Protein AF-A0A8T2QYU9-F1 (afdb_monomer)

pLDDT: mean 83.98, std 11.58, range [24.2, 95.75]

Secondary structure (DSSP, 8-state):
----------------HHHHHHHHHHHHHTT-HHHHHHHHHHHHHTTGGGSHHHHHHHHHHHHHTT-HHHHHHHHHT-SS--HHHHHHHHHHTTTSS-HHHHHHHHHHTTPPP-HHHHHHHHHHHHHHT-HHHHHHHHHHHHHTT-TT-HHHHHHHHHHHHHHT-HHHHHHHHHH-SS--HHHHHHHHHHHHHTT-HHHHHHHHHHHHHTT----HHHHHHHHHT-SSHHHHHHHHHHHHHTT-TT-HHHHHHHHHHHHHTT-HHHHHHHHHH-SS--HHHHHHHHHHHHHTT-HHHHHHHHHHHHHHS---HHHHHHHHHHHHTTT-HHHHHHHHHHHHHTTGGG-HHHHHHHHHHHHHTT-HHHHHHHHHH-SS--HHHHHHHHHHHHHTT-HHHHHHHHHHHHHTTPPP-HHHHHHHHHHHHHHT-HHHHHHHHHHHHHTT----HHHHHHHHHHHHHTT-HHHHHHHHHTSSS-GGG-THHHHHHHHHHHTT-HHHHHHHHHHHTT--

Sequence (512 aa):
MLRSSNLSWKRTFCVSLDSIYNLLQDCIVKKNLDAGRRINQLLIQDGLQSSSFMATHIVRMFSVCGSISEATQTFVRLDFPNVYTWSAFLLAHSCTGLSVPLYHKMLQSNVRPNAYCYTALLKACANLGSLNKGMLVHDNIVQDGLDLDLTVNNTLIDMYVKIGELANAHSVFQSSHVQNVVTWTTIITGYSVNECAFKAFQVYAQMLEKHVSPNEVTFVSIIKACPSALEVRLVHFHVVESSLAWNIFVGNALVGIYAEFGNIEDARFVFEHLIEKDVVTWSSMIEGYAQEGQVSEAFRLFTVMWQEVEPNKVTYVNLAKACTNMESVASSNLIYGTVIEEGFNSDTLLGTTMIDLYAKCGCFEDANALFKALPVRNVVTWTTMISGYALHGNIHGALKCYSGMQEEGLKPNEATFLSLLSLCNHLGLVHKGCTFFESMVLQGVIPAVEHHHCIMDLFGRTGSLKLATVVLDSSPVTPMQSPGLRSLLSHCKAHCNVGTSELIFKQVALEE

Radius of gyration: 31.86 Å; Cα contacts (8 Å, |Δi|>4): 699; chains: 1; bounding box: 72×62×105 Å

InterPro domains:
  IPR002885 Pentatricopeptide repeat [PF01535] (154-174)
  IPR002885 Pentatricopeptide repeat [PF01535] (352-375)
  IPR002885 Pentatricopeptide repeat [PF13041] (180-226)
  IPR002885 Pentatricopeptide repeat [PF13041] (277-324)
  IPR002885 Pentatricopeptide repeat [PF13041] (377-424)
  IPR002885 Pentatricopeptide repeat [PF13812] (102-130)
  IPR002885 Pentatricopeptide repeat [PS51375] (114-148)
  IPR002885 Pentatricopeptide repeat [PS51375] (180-214)
  IPR002885 Pentatricopeptide repeat [PS51375] (278-308)
  IPR002885 Pentatricopeptide repeat [PS51375] (378-412)
  IPR002885 Pentatricopeptide repeat [PS51375] (413-447)
  IPR002885 Pentatricopeptide repeat [TIGR00756] (182-216)
  IPR002885 Pentatricopeptide repeat [TIGR00756] (280-306)
  IPR002885 Pentatricopeptide repeat [TIGR00756] (380-414)
  IPR011990 Tetratricopeptide-like helical domain superfamily [G3DSA:1.25.40.10] (10-130)
  IPR011990 Tetratricopeptide-like helical domain superfamily [G3DSA:1.25.40.10] (131-230)
  IPR011990 Tetratricopeptide-like helical domain superfamily [G3DSA:1.25.40.10] (231-335)
  IPR011990 Tetratricopeptide-like helical domain superfamily [G3DSA:1.25.40.10] (336-432)
  IPR011990 Tetratricopeptide-like helical domain superfamily [SSF48452] (116-349)
  IPR046960 Pentatricopeptide repeat-containing protein At4g14850-like, plant [PTHR47926] (233-508)

Foldseek 3Di:
DDDDDDDDDDDDDPCDPVNLLVQLVVCLVVLPVVSLVVSVVVCVVVVVLQDLVVLLSSLLSCLSSLNLPVSVVSLVPYPQHAQSNLLSNLLSCLQVLCNLVSVVVCVVSVHDHDLSSLLSQLSSLLNVLPPVSLVVSVVVCVVVVVLQPPSNLLSNLLSCLSNVNLVVSVVSLVPHPDQALSSLLSSLLSCLVNLNLVVSVVSVVVCVVVVHDHDLSSLLSNLSNDPAVVSNVVSLVSCVVSVNLQPASNLLSSLQSCLVRLNLVSSVVSLVNHPDHALSSLLSNLLSCLVVLVLVVSVVSVVVCVVRPDHDLSSLLSSLSSLLSVLDPVSLVVSVVVCVVVVVLAPAVSLLSSLLSCLSNVVVVVSVVSLVSHPDDALSSLLSQLLSCLNVLNPVRNVVSVVVCVVVVHQHAQSNLLSQLSSCLVVLPLVSLVVSVVVCVVSPHDHALSSLLSNLSSCLVVVVLVVSVVSCVVHPDHNVPRPNVVSSLVSCVVNVPVPSVVVSVVRVVVVD

Solvent-accessible surface area (backbone atoms only — not comparable to full-atom values): 27317 Å² total; per-residue (Å²): 133,91,80,86,86,85,86,77,93,85,79,93,71,87,70,47,72,67,57,53,49,53,51,47,50,52,26,47,77,66,51,36,57,69,63,47,51,53,54,50,51,52,31,57,75,70,58,50,51,74,38,57,68,54,38,25,53,50,29,36,32,29,28,75,50,69,36,54,67,64,20,49,57,57,55,72,70,45,93,71,76,46,63,63,35,48,21,32,53,31,42,46,24,18,84,71,76,48,24,66,64,50,49,55,52,39,51,74,70,72,48,73,81,51,64,62,37,50,37,22,46,30,51,18,25,27,71,66,54,37,62,72,61,38,50,55,53,49,54,50,34,53,76,70,66,43,57,80,38,66,67,34,38,44,36,48,31,46,21,27,32,65,54,65,43,53,67,59,21,47,51,54,58,69,69,47,91,73,78,50,67,63,48,54,30,49,56,28,37,31,25,22,76,68,76,35,31,71,60,20,51,52,53,48,51,53,37,53,76,69,69,50,73,79,51,65,69,36,50,37,24,50,52,72,26,42,92,45,67,68,53,37,52,57,53,49,51,51,34,49,76,66,73,41,60,65,35,58,69,36,38,37,43,48,26,36,50,26,18,75,65,67,40,48,66,64,16,47,53,52,55,74,66,36,84,68,75,53,66,66,42,53,33,33,53,29,34,26,27,19,75,73,57,38,37,71,59,24,52,52,48,48,60,54,36,63,78,77,44,79,79,52,73,66,38,54,49,30,52,38,54,12,38,52,76,64,54,41,60,72,66,48,52,56,51,51,56,54,41,53,75,71,61,47,55,68,38,56,69,58,41,38,48,50,28,38,29,28,22,63,45,65,40,52,68,62,19,50,51,52,62,67,58,37,82,62,81,52,66,64,48,45,34,38,54,23,36,20,25,24,75,73,65,35,59,70,59,21,51,53,39,53,50,51,35,49,75,73,70,45,71,81,52,67,70,40,50,43,29,52,31,43,32,22,34,76,72,63,36,60,71,61,31,52,53,50,56,52,48,36,52,75,72,69,43,81,77,51,66,66,48,43,31,30,54,25,48,31,25,22,79,70,68,42,52,72,61,23,51,54,42,44,73,69,38,89,49,58,60,84,74,36,82,39,49,63,52,42,51,52,30,29,59,75,68,69,38,61,70,63,45,53,52,52,50,56,54,50,65,72,74,114

Nearest PDB structures (foldseek):
  4m57-assembly1_A  TM=6.612E-01  e=6.659E-13  Zea mays
  5i9g-assembly1_C  TM=5.408E-01  e=6.850E-14  unidentified
  6een-assembly1_C  TM=7.026E-01  e=9.519E-12  Zea mays
  5i9d-assembly1_A  TM=4.585E-01  e=6.408E-13  unidentified
  4pjq-assembly2_B  TM=5.017E-01  e=1.113E-07  unidentified

Mean predicted aligned error: 12.91 Å

Structure (mmCIF, N/CA/C/O backbone):
data_AF-A0A8T2QYU9-F1
#
_entry.id   AF-A0A8T2QYU9-F1
#
loop_
_atom_site.group_PDB
_atom_site.id
_atom_site.type_symbol
_atom_site.label_atom_id
_atom_site.label_alt_id
_atom_site.label_comp_id
_atom_site.label_asym_id
_atom_site.label_entity_id
_atom_site.label_seq_id
_atom_site.pdbx_PDB_ins_code
_atom_site.Cartn_x
_atom_site.Cartn_y
_atom_site.Cartn_z
_atom_site.occupancy
_atom_site.B_iso_or_equiv
_atom_site.auth_seq_id
_atom_site.auth_comp_id
_atom_site.auth_asym_id
_atom_site.auth_atom_id
_atom_site.pdbx_PDB_model_num
ATOM 1 N N . MET A 1 1 ? 29.966 30.824 -69.739 1.00 31.48 1 MET A N 1
ATOM 2 C CA . MET A 1 1 ? 29.837 32.294 -69.797 1.00 31.48 1 MET A CA 1
ATOM 3 C C . MET A 1 1 ? 28.880 32.724 -68.701 1.00 31.48 1 MET A C 1
ATOM 5 O O . MET A 1 1 ? 27.746 32.289 -68.767 1.00 31.48 1 MET A O 1
ATOM 9 N N . LEU A 1 2 ? 29.386 33.541 -67.759 1.00 26.59 2 LEU A N 1
ATOM 10 C CA . LEU A 1 2 ? 28.681 34.506 -66.884 1.00 26.59 2 LEU A CA 1
ATOM 11 C C . LEU A 1 2 ? 27.584 33.945 -65.947 1.00 26.59 2 LEU A C 1
ATOM 13 O O . LEU A 1 2 ? 26.684 33.266 -66.399 1.00 26.59 2 LEU A O 1
ATOM 17 N N . ARG A 1 3 ? 27.478 34.252 -64.650 1.00 27.50 3 ARG A N 1
ATOM 18 C CA . ARG A 1 3 ? 28.225 35.029 -63.638 1.00 27.50 3 ARG A CA 1
ATOM 19 C C . ARG A 1 3 ? 27.429 34.767 -62.334 1.00 27.50 3 ARG A C 1
ATOM 21 O O . ARG A 1 3 ? 26.211 34.823 -62.366 1.00 27.50 3 ARG A O 1
ATOM 28 N N . SER A 1 4 ? 28.038 34.199 -61.296 1.00 29.14 4 SER A N 1
ATOM 29 C CA . SER A 1 4 ? 28.525 34.890 -60.087 1.00 29.14 4 SER A CA 1
ATOM 30 C C . SER A 1 4 ? 27.473 35.264 -59.028 1.00 29.14 4 SER A C 1
ATOM 32 O O . SER A 1 4 ? 26.455 35.873 -59.330 1.00 29.14 4 SER A O 1
ATOM 34 N N . SER A 1 5 ? 27.891 35.011 -57.779 1.00 27.78 5 SER A N 1
ATOM 35 C CA . SER A 1 5 ? 27.638 35.753 -56.531 1.00 27.78 5 SER A CA 1
ATOM 36 C C . SER A 1 5 ? 26.285 35.632 -55.824 1.00 27.78 5 SER A C 1
ATOM 38 O O . SER A 1 5 ? 25.343 36.345 -56.138 1.00 27.78 5 SER A O 1
ATOM 40 N N . ASN A 1 6 ? 26.293 34.895 -54.707 1.00 27.05 6 ASN A N 1
ATOM 41 C CA . ASN A 1 6 ? 26.394 35.564 -53.405 1.00 27.05 6 ASN A CA 1
ATOM 42 C C . ASN A 1 6 ? 27.165 34.700 -52.391 1.00 27.05 6 ASN A C 1
ATOM 44 O O . ASN A 1 6 ? 26.715 33.641 -51.965 1.00 27.05 6 ASN A O 1
ATOM 48 N N . LEU A 1 7 ? 28.361 35.175 -52.032 1.00 33.25 7 LEU A N 1
ATOM 49 C CA . LEU A 1 7 ? 29.082 34.779 -50.826 1.00 33.25 7 LEU A CA 1
ATOM 50 C C . LEU A 1 7 ? 28.289 35.222 -49.587 1.00 33.25 7 LEU A C 1
ATOM 52 O O . LEU A 1 7 ? 27.877 36.374 -49.535 1.00 33.25 7 LEU A O 1
ATOM 56 N N . SER A 1 8 ? 28.276 34.403 -48.533 1.00 24.20 8 SER A N 1
ATOM 57 C CA . SER A 1 8 ? 28.902 34.799 -47.260 1.00 24.20 8 SER A CA 1
ATOM 58 C C . SER A 1 8 ? 28.925 33.635 -46.267 1.00 24.20 8 SER A C 1
ATOM 60 O O . SER A 1 8 ? 27.930 33.322 -45.621 1.00 24.20 8 SER A O 1
ATOM 62 N N . TRP A 1 9 ? 30.098 33.030 -46.098 1.00 44.94 9 TRP A N 1
ATOM 63 C CA . TRP A 1 9 ? 30.449 32.286 -44.890 1.00 44.94 9 TRP A CA 1
ATOM 64 C C . TRP A 1 9 ? 30.294 33.204 -43.669 1.00 44.94 9 TRP A C 1
ATOM 66 O O . TRP A 1 9 ? 30.964 34.236 -43.647 1.00 44.94 9 TRP A O 1
ATOM 76 N N . LYS A 1 10 ? 29.449 32.865 -42.677 1.00 28.25 10 LYS A N 1
ATOM 77 C CA . LYS A 1 10 ? 29.483 33.466 -41.320 1.00 28.25 10 LYS A CA 1
ATOM 78 C C . LYS A 1 10 ? 28.537 32.780 -40.310 1.00 28.25 10 LYS A C 1
ATOM 80 O O . LYS A 1 10 ? 27.483 33.305 -39.979 1.00 28.25 10 LYS A O 1
ATOM 85 N N . ARG A 1 11 ? 28.973 31.654 -39.740 1.00 32.19 11 ARG A N 1
ATOM 86 C CA . ARG A 1 11 ? 29.379 31.551 -38.320 1.00 32.19 11 ARG A CA 1
ATOM 87 C C . ARG A 1 11 ? 29.854 30.128 -38.021 1.00 32.19 11 ARG A C 1
ATOM 89 O O . ARG A 1 11 ? 29.094 29.181 -37.915 1.00 32.19 11 ARG A O 1
ATOM 96 N N . THR A 1 12 ? 31.165 30.028 -37.894 1.00 36.22 12 THR A N 1
ATOM 97 C CA . THR A 1 12 ? 31.931 28.919 -37.340 1.00 36.22 12 THR A CA 1
ATOM 98 C C . THR A 1 12 ? 31.548 28.654 -35.885 1.00 36.22 12 THR A C 1
ATOM 100 O O . THR A 1 12 ? 32.039 29.327 -34.985 1.00 36.22 12 THR A O 1
ATOM 103 N N . PHE A 1 13 ? 30.717 27.643 -35.671 1.00 37.28 13 PHE A N 1
ATOM 104 C CA . PHE A 1 13 ? 30.958 26.598 -34.680 1.00 37.28 13 PHE A CA 1
ATOM 105 C C . PHE A 1 13 ? 30.516 25.308 -35.364 1.00 37.28 13 PHE A C 1
ATOM 107 O O . PHE A 1 13 ? 29.329 25.015 -35.438 1.00 37.28 13 PHE A O 1
ATOM 114 N N . CYS A 1 14 ? 31.463 24.569 -35.946 1.00 45.94 14 CYS A N 1
ATOM 115 C CA . CYS A 1 14 ? 31.184 23.234 -36.464 1.00 45.94 14 CYS A CA 1
ATOM 116 C C . CYS A 1 14 ? 31.036 22.316 -35.242 1.00 45.94 14 CYS A C 1
ATOM 118 O O . CYS A 1 14 ? 31.968 21.612 -34.860 1.00 45.94 14 CYS A O 1
ATOM 120 N N . VAL A 1 15 ? 29.915 22.434 -34.527 1.00 57.44 15 VAL A N 1
ATOM 121 C CA . VAL A 1 15 ? 29.580 21.498 -33.459 1.00 57.44 15 VAL A CA 1
ATOM 122 C C . VAL A 1 15 ? 29.325 20.177 -34.167 1.00 57.44 15 VAL A C 1
ATOM 124 O O . VAL A 1 15 ? 28.403 20.073 -34.973 1.00 57.44 15 VAL A O 1
ATOM 127 N N . SER A 1 16 ? 30.194 19.193 -33.943 1.00 69.50 16 SER A N 1
ATOM 128 C CA . SER A 1 16 ? 30.026 17.885 -34.572 1.00 69.50 16 SER A CA 1
ATOM 129 C C . SER A 1 16 ? 28.665 17.295 -34.186 1.00 69.50 16 SER A C 1
ATOM 131 O O . SER A 1 16 ? 28.176 17.527 -33.074 1.00 69.50 16 SER A O 1
ATOM 133 N N . LEU A 1 17 ? 28.046 16.527 -35.088 1.00 67.81 17 LEU A N 1
ATOM 134 C CA . LEU A 1 17 ? 26.784 15.833 -34.802 1.00 67.81 17 LEU A CA 1
ATOM 135 C C . LEU A 1 17 ? 26.906 14.959 -33.536 1.00 67.81 17 LEU A C 1
ATOM 137 O O . LEU A 1 17 ? 25.962 14.885 -32.752 1.00 67.81 17 LEU A O 1
ATOM 141 N N . ASP A 1 18 ? 28.094 14.410 -33.278 1.00 72.00 18 ASP A N 1
ATOM 142 C CA . ASP A 1 18 ? 28.417 13.644 -32.070 1.00 72.00 18 ASP A CA 1
ATOM 143 C C . ASP A 1 18 ? 28.444 14.514 -30.804 1.00 72.00 18 ASP A C 1
ATOM 145 O O . ASP A 1 18 ? 27.962 14.110 -29.746 1.00 72.00 18 ASP A O 1
ATOM 149 N N . SER A 1 19 ? 28.943 15.750 -30.898 1.00 74.88 19 SER A N 1
ATOM 150 C CA . SER A 1 19 ? 28.902 16.714 -29.793 1.00 74.88 19 SER A CA 1
ATOM 151 C C . SER A 1 19 ? 27.464 17.116 -29.445 1.00 74.88 19 SER A C 1
ATOM 153 O O . SER A 1 19 ? 27.128 17.200 -28.266 1.00 74.88 19 SER A O 1
ATOM 155 N N . ILE A 1 20 ? 26.598 17.314 -30.447 1.00 73.88 20 ILE A N 1
ATOM 156 C CA . ILE A 1 20 ? 25.169 17.604 -30.226 1.00 73.88 20 ILE A CA 1
ATOM 157 C C . ILE A 1 20 ? 24.457 16.386 -29.625 1.00 73.88 20 ILE A C 1
ATOM 159 O O . ILE A 1 20 ? 23.674 16.532 -28.687 1.00 73.88 20 ILE A O 1
ATOM 163 N N . TYR A 1 21 ? 24.759 15.182 -30.114 1.00 77.19 21 TYR A N 1
ATOM 164 C CA . TYR A 1 21 ? 24.236 13.936 -29.559 1.00 77.19 21 TYR A CA 1
ATOM 165 C C . TYR A 1 21 ? 24.597 13.778 -28.076 1.00 77.19 21 TYR A C 1
ATOM 167 O O . TYR A 1 21 ? 23.708 13.532 -27.260 1.00 77.19 21 TYR A O 1
ATOM 175 N N . ASN A 1 22 ? 25.863 13.991 -27.705 1.00 80.56 22 ASN A N 1
ATOM 176 C CA . ASN A 1 22 ? 26.317 13.904 -26.315 1.00 80.56 22 ASN A CA 1
ATOM 177 C C . ASN A 1 22 ? 25.638 14.944 -25.414 1.00 80.56 22 ASN A C 1
ATOM 179 O O . ASN A 1 22 ? 25.234 14.618 -24.299 1.00 80.56 22 ASN A O 1
ATOM 183 N N . LEU A 1 23 ? 25.435 16.170 -25.906 1.00 80.56 23 LEU A N 1
ATOM 184 C CA . LEU A 1 23 ? 24.686 17.200 -25.180 1.00 80.56 23 LEU A CA 1
ATOM 185 C C . LEU A 1 23 ? 23.214 16.812 -24.981 1.00 80.56 23 LEU A C 1
ATOM 187 O O . LEU A 1 23 ? 22.664 17.033 -23.904 1.00 80.56 23 LEU A O 1
ATOM 191 N N . LEU A 1 24 ? 22.576 16.194 -25.980 1.00 79.25 24 LEU A N 1
ATOM 192 C CA . LEU A 1 24 ? 21.214 15.671 -25.844 1.00 79.25 24 LEU A CA 1
ATOM 193 C C . LEU A 1 24 ? 21.142 14.499 -24.852 1.00 79.25 24 LEU A C 1
ATOM 195 O O . LEU A 1 24 ? 20.171 14.422 -24.101 1.00 79.25 24 LEU A O 1
ATOM 199 N N . GLN A 1 25 ? 22.151 13.619 -24.800 1.00 81.06 25 GLN A N 1
ATOM 200 C CA . GLN A 1 25 ? 22.231 12.579 -23.762 1.00 81.06 25 GLN A CA 1
ATOM 201 C C . GLN A 1 25 ? 22.354 13.187 -22.366 1.00 81.06 25 GLN A C 1
ATOM 203 O O . GLN A 1 25 ? 21.624 12.786 -21.464 1.00 81.06 25 GLN A O 1
ATOM 208 N N . ASP A 1 26 ? 23.224 14.182 -22.192 1.00 82.56 26 ASP A N 1
ATOM 209 C CA . ASP A 1 26 ? 23.411 14.855 -20.904 1.00 82.56 26 ASP A CA 1
ATOM 210 C C . ASP A 1 26 ? 22.123 15.565 -20.450 1.00 82.56 26 ASP A C 1
ATOM 212 O O . ASP A 1 26 ? 21.738 15.481 -19.283 1.00 82.56 26 ASP A O 1
ATOM 216 N N . CYS A 1 27 ? 21.381 16.171 -21.386 1.00 82.50 27 CYS A N 1
ATOM 217 C CA . CYS A 1 27 ? 20.061 16.744 -21.107 1.00 82.50 27 CYS A CA 1
ATOM 218 C C . CYS A 1 27 ? 19.045 15.685 -20.656 1.00 82.50 27 CYS A C 1
ATOM 220 O O . CYS A 1 27 ? 18.246 15.967 -19.766 1.00 82.50 27 CYS A O 1
ATOM 222 N N . ILE A 1 28 ? 19.076 14.482 -21.242 1.00 78.12 28 ILE A N 1
ATOM 223 C CA . ILE A 1 28 ? 18.211 13.357 -20.851 1.00 78.12 28 ILE A CA 1
ATOM 224 C C . ILE A 1 28 ? 18.552 12.881 -19.438 1.00 78.12 28 ILE A C 1
ATOM 226 O O . ILE A 1 28 ? 17.652 12.732 -18.614 1.00 78.12 28 ILE A O 1
ATOM 230 N N . VAL A 1 29 ? 19.839 12.679 -19.144 1.00 81.06 29 VAL A N 1
ATOM 231 C CA . VAL A 1 29 ? 20.306 12.213 -17.829 1.00 81.06 29 VAL A CA 1
ATOM 232 C C . VAL A 1 29 ? 19.958 13.228 -16.740 1.00 81.06 29 VAL A C 1
ATOM 234 O O . VAL A 1 29 ? 19.444 12.855 -15.689 1.00 81.06 29 VAL A O 1
ATOM 237 N N . LYS A 1 30 ? 20.162 14.522 -17.009 1.00 80.94 30 LYS A N 1
ATOM 238 C CA . LYS A 1 30 ? 19.879 15.615 -16.064 1.00 80.94 30 LYS A CA 1
ATOM 239 C C . LYS A 1 30 ? 18.425 16.097 -16.085 1.00 80.94 30 LYS A C 1
ATOM 241 O O . LYS A 1 30 ? 18.096 17.023 -15.350 1.00 80.94 30 LYS A O 1
ATOM 246 N N . LYS A 1 31 ? 17.570 15.526 -16.946 1.00 81.62 31 LYS A N 1
ATOM 247 C CA . LYS A 1 31 ? 16.187 15.971 -17.211 1.00 81.62 31 LYS A CA 1
ATOM 248 C C . LYS A 1 31 ? 16.062 17.490 -17.443 1.00 81.62 31 LYS A C 1
ATOM 250 O O . LYS A 1 31 ? 15.102 18.127 -17.014 1.00 81.62 31 LYS A O 1
ATOM 255 N N . ASN A 1 32 ? 17.042 18.092 -18.119 1.00 81.38 32 ASN A N 1
ATOM 256 C CA . ASN A 1 32 ? 17.121 19.543 -18.299 1.00 81.38 32 ASN A CA 1
ATOM 257 C C . ASN A 1 32 ? 16.377 19.993 -19.569 1.00 81.38 32 ASN A C 1
ATOM 259 O O . ASN A 1 32 ? 16.929 19.995 -20.673 1.00 81.38 32 ASN A O 1
ATOM 263 N N . LEU A 1 33 ? 15.115 20.397 -19.397 1.00 83.81 33 LEU A N 1
ATOM 264 C CA . LEU A 1 33 ? 14.251 20.866 -20.486 1.00 83.81 33 LEU A CA 1
ATOM 265 C C . LEU A 1 33 ? 14.763 22.141 -21.167 1.00 83.81 33 LEU A C 1
ATOM 267 O O . LEU A 1 33 ? 14.661 22.265 -22.388 1.00 83.81 33 LEU A O 1
ATOM 271 N N . ASP A 1 34 ? 15.329 23.085 -20.417 1.00 80.88 34 ASP A N 1
ATOM 272 C CA . ASP A 1 34 ? 15.725 24.386 -20.967 1.00 80.88 34 ASP A CA 1
ATOM 273 C C . ASP A 1 34 ? 16.971 24.289 -21.844 1.00 80.88 34 ASP A C 1
ATOM 275 O O . ASP A 1 34 ? 17.038 24.922 -22.902 1.00 80.88 34 ASP A O 1
ATOM 279 N N . ALA A 1 35 ? 17.937 23.455 -21.453 1.00 80.50 35 ALA A N 1
ATOM 280 C CA . ALA A 1 35 ? 19.075 23.122 -22.303 1.00 80.50 35 ALA A CA 1
ATOM 281 C C . ALA A 1 35 ? 18.605 22.426 -23.593 1.00 80.50 35 ALA A C 1
ATOM 283 O O . ALA A 1 35 ? 19.015 22.810 -24.692 1.00 80.50 35 ALA A O 1
ATOM 284 N N . GLY A 1 36 ? 17.658 21.492 -23.472 1.00 80.62 36 GLY A N 1
ATOM 285 C CA . GLY A 1 36 ? 17.026 20.820 -24.603 1.00 80.62 36 GLY A CA 1
ATOM 286 C C . GLY A 1 36 ? 16.329 21.771 -25.585 1.00 80.62 36 GLY A C 1
ATOM 287 O O . GLY A 1 36 ? 16.511 21.652 -26.798 1.00 80.62 36 GLY A O 1
ATOM 288 N N . ARG A 1 37 ? 15.584 22.767 -25.085 1.00 82.81 37 ARG A N 1
ATOM 289 C CA . ARG A 1 37 ? 14.931 23.803 -25.910 1.00 82.81 37 ARG A CA 1
ATOM 290 C C . ARG A 1 37 ? 15.934 24.659 -26.679 1.00 82.81 37 ARG A C 1
ATOM 292 O O . ARG A 1 37 ? 15.704 24.941 -27.854 1.00 82.81 37 ARG A O 1
ATOM 299 N N . ARG A 1 38 ? 17.053 25.040 -26.051 1.00 81.94 38 ARG A N 1
ATOM 300 C CA . ARG A 1 38 ? 18.120 25.819 -26.708 1.00 81.94 38 ARG A CA 1
ATOM 301 C C . ARG A 1 38 ? 18.783 25.024 -27.829 1.00 81.94 38 ARG A C 1
ATOM 303 O O . ARG A 1 38 ? 18.945 25.552 -28.924 1.00 81.94 38 ARG A O 1
ATOM 310 N N . ILE A 1 39 ? 19.097 23.750 -27.586 1.00 80.38 39 ILE A N 1
ATOM 311 C CA . ILE A 1 39 ? 19.648 22.851 -28.613 1.00 80.38 39 ILE A CA 1
ATOM 312 C C . ILE A 1 39 ? 18.657 22.702 -29.774 1.00 80.38 39 ILE A C 1
ATOM 314 O O . ILE A 1 39 ? 19.047 22.792 -30.936 1.00 80.38 39 ILE A O 1
ATOM 318 N N . ASN A 1 40 ? 17.364 22.551 -29.475 1.00 80.56 40 ASN A N 1
ATOM 319 C CA . ASN A 1 40 ? 16.331 22.450 -30.500 1.00 80.56 40 ASN A CA 1
ATOM 320 C C . ASN A 1 40 ? 16.229 23.717 -31.368 1.00 80.56 40 ASN A C 1
ATOM 322 O O . ASN A 1 40 ? 16.123 23.622 -32.586 1.00 80.56 40 ASN A O 1
ATOM 326 N N . GLN A 1 41 ? 16.300 24.907 -30.761 1.00 80.50 41 GLN A N 1
ATOM 327 C CA . GLN A 1 41 ? 16.305 26.178 -31.496 1.00 80.50 41 GLN A CA 1
ATOM 328 C C . GLN A 1 41 ? 17.527 26.323 -32.409 1.00 80.50 41 GLN A C 1
ATOM 330 O O . GLN A 1 41 ? 17.368 26.761 -33.546 1.00 80.50 41 GLN A O 1
ATOM 335 N N . LEU A 1 42 ? 18.715 25.919 -31.950 1.00 77.88 42 LEU A N 1
ATOM 336 C CA . LEU A 1 42 ? 19.933 25.928 -32.769 1.00 77.88 42 LEU A CA 1
ATOM 337 C C . LEU A 1 42 ? 19.802 24.982 -33.972 1.00 77.88 42 LEU A C 1
ATOM 339 O O . LEU A 1 42 ? 20.073 25.370 -35.101 1.00 77.88 42 LEU A O 1
ATOM 343 N N . LEU A 1 43 ? 19.269 23.778 -33.757 1.00 74.00 43 LEU A N 1
ATOM 344 C CA . LEU A 1 43 ? 19.041 22.802 -34.828 1.00 74.00 43 LEU A CA 1
ATOM 345 C C . LEU A 1 43 ? 17.975 23.246 -35.842 1.00 74.00 43 LEU A C 1
ATOM 347 O O . LEU A 1 43 ? 18.058 22.874 -37.014 1.00 74.00 43 LEU A O 1
ATOM 351 N N . ILE A 1 44 ? 16.985 24.039 -35.411 1.00 76.75 44 ILE A N 1
ATOM 352 C CA . ILE A 1 44 ? 16.013 24.686 -36.307 1.00 76.75 44 ILE A CA 1
ATOM 353 C C . ILE A 1 44 ? 16.698 25.773 -37.145 1.00 76.75 44 ILE A C 1
ATOM 355 O O . ILE A 1 44 ? 16.461 25.843 -38.347 1.00 76.75 44 ILE A O 1
ATOM 359 N N . GLN A 1 45 ? 17.544 26.607 -36.529 1.00 76.06 45 GLN A N 1
ATOM 360 C CA . GLN A 1 45 ? 18.261 27.691 -37.213 1.00 76.06 45 GLN A CA 1
ATOM 361 C C . GLN A 1 45 ? 19.254 27.166 -38.259 1.00 76.06 45 GLN A C 1
ATOM 363 O O . GLN A 1 45 ? 19.355 27.744 -39.338 1.00 76.06 45 GLN A O 1
ATOM 368 N N . ASP A 1 46 ? 19.914 26.042 -37.973 1.00 71.31 46 ASP A N 1
ATOM 369 C CA . ASP A 1 46 ? 20.902 25.420 -38.862 1.00 71.31 46 ASP A CA 1
ATOM 370 C C . ASP A 1 46 ? 20.279 24.460 -39.900 1.00 71.31 46 ASP A C 1
ATOM 372 O O . ASP A 1 46 ? 20.993 23.849 -40.694 1.00 71.31 46 ASP A O 1
ATOM 376 N N . GLY A 1 47 ? 18.951 24.277 -39.900 1.00 65.94 47 GLY A N 1
ATOM 377 C CA . GLY A 1 47 ? 18.238 23.378 -40.823 1.00 65.94 47 GLY A CA 1
ATOM 378 C C . GLY A 1 47 ? 18.476 21.877 -40.586 1.00 65.94 47 GLY A C 1
ATOM 379 O O . GLY A 1 47 ? 17.918 21.037 -41.296 1.00 65.94 47 GLY A O 1
ATOM 380 N N . LEU A 1 48 ? 19.256 21.519 -39.562 1.00 65.06 48 LEU A N 1
ATOM 381 C CA . LEU A 1 48 ? 19.652 20.149 -39.220 1.00 65.06 48 LEU A CA 1
ATOM 382 C C . LEU A 1 48 ? 18.513 19.308 -38.614 1.00 65.06 48 LEU A C 1
ATOM 384 O O . LEU A 1 48 ? 18.637 18.086 -38.540 1.00 65.06 48 LEU A O 1
ATOM 388 N N . GLN A 1 49 ? 17.389 19.926 -38.224 1.00 62.12 49 GLN A N 1
ATOM 389 C CA . GLN A 1 49 ? 16.177 19.215 -37.781 1.00 62.12 49 GLN A CA 1
ATOM 390 C C . GLN A 1 49 ? 15.584 18.276 -38.845 1.00 62.12 49 GLN A C 1
ATOM 392 O O . GLN A 1 49 ? 14.905 17.317 -38.492 1.00 62.12 49 GLN A O 1
ATOM 397 N N . SER A 1 50 ? 15.839 18.537 -40.128 1.00 61.16 50 SER A N 1
ATOM 398 C CA . SER A 1 50 ? 15.376 17.696 -41.241 1.00 61.16 50 SER A CA 1
ATOM 399 C C . SER A 1 50 ? 16.082 16.331 -41.299 1.00 61.16 50 SER A C 1
ATOM 401 O O . SER A 1 50 ? 15.590 15.398 -41.932 1.00 61.16 50 SER A O 1
ATOM 403 N N . SER A 1 51 ? 17.211 16.173 -40.597 1.00 69.38 51 SER A N 1
ATOM 404 C CA . SER A 1 51 ? 17.875 14.881 -40.445 1.00 69.38 51 SER A CA 1
ATOM 405 C C . SER A 1 51 ? 17.078 13.969 -39.511 1.00 69.38 51 SER A C 1
ATOM 407 O O . SER A 1 51 ? 16.924 14.255 -38.320 1.00 69.38 51 SER A O 1
ATOM 409 N N . SER A 1 52 ? 16.640 12.813 -40.022 1.00 68.00 52 SER A N 1
ATOM 410 C CA . SER A 1 52 ? 15.890 11.812 -39.248 1.00 68.00 52 SER A CA 1
ATOM 411 C C . SER A 1 52 ? 16.626 11.352 -37.982 1.00 68.00 52 SER A C 1
ATOM 413 O O . SER A 1 52 ? 15.998 10.989 -36.987 1.00 68.00 52 SER A O 1
ATOM 415 N N . PHE A 1 53 ? 17.963 11.369 -37.998 1.00 72.25 53 PHE A N 1
ATOM 416 C CA . PHE A 1 53 ? 18.795 11.008 -36.850 1.00 72.25 53 PHE A CA 1
ATOM 417 C C . PHE A 1 53 ? 18.678 12.044 -35.722 1.00 72.25 53 PHE A C 1
ATOM 419 O O . PHE A 1 53 ? 18.326 11.700 -34.594 1.00 72.25 53 PHE A O 1
ATOM 426 N N . MET A 1 54 ? 18.877 13.328 -36.035 1.00 76.56 54 MET A N 1
ATOM 427 C CA . MET A 1 54 ? 18.791 14.403 -35.038 1.00 76.56 54 MET A CA 1
ATOM 428 C C . MET A 1 54 ? 17.371 14.578 -34.510 1.00 76.56 54 MET A C 1
ATOM 430 O O . MET A 1 54 ? 17.168 14.706 -33.302 1.00 76.56 54 MET A O 1
ATOM 434 N N . ALA A 1 55 ? 16.378 14.476 -35.390 1.00 73.12 55 ALA A N 1
ATOM 435 C CA . ALA A 1 55 ? 14.981 14.531 -34.996 1.00 73.12 55 ALA A CA 1
ATOM 436 C C . ALA A 1 55 ? 14.596 13.417 -34.010 1.00 73.12 55 ALA A C 1
ATOM 438 O O . ALA A 1 55 ? 13.902 13.678 -33.030 1.00 73.12 55 ALA A O 1
ATOM 439 N N . THR A 1 56 ? 15.105 12.195 -34.206 1.00 78.06 56 THR A N 1
ATOM 440 C CA . THR A 1 56 ? 14.875 11.070 -33.283 1.00 78.06 56 THR A CA 1
ATOM 441 C C . THR A 1 56 ? 15.391 11.381 -31.876 1.00 78.06 56 THR A C 1
ATOM 443 O O . THR A 1 56 ? 14.690 11.144 -30.891 1.00 78.06 56 THR A O 1
ATOM 446 N N . HIS A 1 57 ? 16.593 11.951 -31.758 1.00 79.69 57 HIS A N 1
ATOM 447 C CA . HIS A 1 57 ? 17.179 12.281 -30.458 1.00 79.69 57 HIS A CA 1
ATOM 448 C C . HIS A 1 57 ? 16.488 13.458 -29.768 1.00 79.69 57 HIS A C 1
ATOM 450 O O . HIS A 1 57 ? 16.320 13.415 -28.549 1.00 79.69 57 HIS A O 1
ATOM 456 N N . ILE A 1 58 ? 16.028 14.458 -30.523 1.00 79.94 58 ILE A N 1
ATOM 457 C CA . ILE A 1 58 ? 15.243 15.577 -29.984 1.00 79.94 58 ILE A CA 1
ATOM 458 C C . ILE A 1 58 ? 13.876 15.098 -29.492 1.00 79.94 58 ILE A C 1
ATOM 460 O O . ILE A 1 58 ? 13.498 15.409 -28.363 1.00 79.94 58 ILE A O 1
ATOM 464 N N . VAL A 1 59 ? 13.154 14.315 -30.306 1.00 80.81 59 VAL A N 1
ATOM 465 C CA . VAL A 1 59 ? 11.870 13.721 -29.905 1.00 80.81 59 VAL A CA 1
ATOM 466 C C . VAL A 1 59 ? 12.074 12.915 -28.630 1.00 80.81 59 VAL A C 1
ATOM 468 O O . VAL A 1 59 ? 11.362 13.141 -27.656 1.00 80.81 59 VAL A O 1
ATOM 471 N N . ARG A 1 60 ? 13.095 12.049 -28.573 1.00 78.44 60 ARG A N 1
ATOM 472 C CA . ARG A 1 60 ? 13.406 11.260 -27.374 1.00 78.44 60 ARG A CA 1
ATOM 473 C C . ARG A 1 60 ? 13.735 12.134 -26.161 1.00 78.44 60 ARG A C 1
ATOM 475 O O . ARG A 1 60 ? 13.258 11.833 -25.074 1.00 78.44 60 ARG A O 1
ATOM 482 N N . MET A 1 61 ? 14.509 13.205 -26.334 1.00 82.81 61 MET A N 1
ATOM 483 C CA . MET A 1 61 ? 14.859 14.124 -25.248 1.00 82.81 61 MET A CA 1
ATOM 484 C C . MET A 1 61 ? 13.619 14.806 -24.668 1.00 82.81 61 MET A C 1
ATOM 486 O O . MET A 1 61 ? 13.371 14.678 -23.472 1.00 82.81 61 MET A O 1
ATOM 490 N N . PHE A 1 62 ? 12.785 15.436 -25.502 1.00 79.88 62 PHE A N 1
ATOM 491 C CA . PHE A 1 62 ? 11.553 16.071 -25.022 1.00 79.88 62 PHE A CA 1
ATOM 492 C C . PHE A 1 62 ? 10.588 15.063 -24.397 1.00 79.88 62 PHE A C 1
ATOM 494 O O . PHE A 1 62 ? 9.969 15.362 -23.380 1.00 79.88 62 PHE A O 1
ATOM 501 N N . SER A 1 63 ? 10.521 13.849 -24.947 1.00 75.25 63 SER A N 1
ATOM 502 C CA . SER A 1 63 ? 9.690 12.766 -24.414 1.00 75.25 63 SER A CA 1
ATOM 503 C C . SER A 1 63 ? 10.123 12.341 -23.011 1.00 75.25 63 SER A C 1
ATOM 505 O O . SER A 1 63 ? 9.296 12.298 -22.105 1.00 75.25 63 SER A O 1
ATOM 507 N N . VAL A 1 64 ? 11.416 12.062 -22.806 1.00 76.31 64 VAL A N 1
ATOM 508 C CA . VAL A 1 64 ? 11.946 11.628 -21.498 1.00 76.31 64 VAL A CA 1
ATOM 509 C C . VAL A 1 64 ? 11.886 12.755 -20.465 1.00 76.31 64 VAL A C 1
ATOM 511 O O . VAL A 1 64 ? 11.658 12.499 -19.284 1.00 76.31 64 VAL A O 1
ATOM 514 N N . CYS A 1 65 ? 12.030 14.003 -20.904 1.00 77.25 65 CYS A N 1
ATOM 515 C CA . CYS A 1 65 ? 11.908 15.173 -20.045 1.00 77.25 65 CYS A CA 1
ATOM 516 C C . CYS A 1 65 ? 10.445 15.607 -19.790 1.00 77.25 65 CYS A C 1
ATOM 518 O O . CYS A 1 65 ? 10.229 16.621 -19.135 1.00 77.25 65 CYS A O 1
ATOM 520 N N . GLY A 1 66 ? 9.442 14.863 -20.280 1.00 74.88 66 GLY A N 1
ATOM 521 C CA . GLY A 1 66 ? 8.020 15.078 -19.966 1.00 74.88 66 GLY A CA 1
ATOM 522 C C . GLY A 1 66 ? 7.301 16.143 -20.806 1.00 74.88 66 GLY A C 1
ATOM 523 O O . GLY A 1 66 ? 6.178 16.526 -20.495 1.00 74.88 66 GLY A O 1
ATOM 524 N N . SER A 1 67 ? 7.919 16.619 -21.885 1.00 82.06 67 SER A N 1
ATOM 525 C CA . SER A 1 67 ? 7.430 17.692 -22.757 1.00 82.06 67 SER A CA 1
ATOM 526 C C . SER A 1 67 ? 6.849 17.109 -24.058 1.00 82.06 67 SER A C 1
ATOM 528 O O . SER A 1 67 ? 7.454 17.103 -25.131 1.00 82.06 67 SER A O 1
ATOM 530 N N . ILE A 1 68 ? 5.636 16.559 -23.949 1.00 78.94 68 ILE A N 1
ATOM 531 C CA . ILE A 1 68 ? 4.967 15.820 -25.038 1.00 78.94 68 ILE A CA 1
ATOM 532 C C . ILE A 1 68 ? 4.543 16.755 -26.190 1.00 78.94 68 ILE A C 1
ATOM 534 O O . ILE A 1 68 ? 4.576 16.361 -27.360 1.00 78.94 68 ILE A O 1
ATOM 538 N N . SER A 1 69 ? 4.203 18.012 -25.890 1.00 80.31 69 SER A N 1
ATOM 539 C CA . SER A 1 69 ? 3.852 19.038 -26.884 1.00 80.31 69 SER A CA 1
ATOM 540 C C . SER A 1 69 ? 5.005 19.345 -27.839 1.00 80.31 69 SER A C 1
ATOM 542 O O . SER A 1 69 ? 4.831 19.298 -29.058 1.00 80.31 69 SER A O 1
ATOM 544 N N . GLU A 1 70 ? 6.199 19.607 -27.308 1.00 80.19 70 GLU A N 1
ATOM 545 C CA . GLU A 1 70 ? 7.383 19.923 -28.107 1.00 80.19 70 GLU A CA 1
ATOM 546 C C . GLU A 1 70 ? 7.909 18.690 -28.863 1.00 80.19 70 GLU A C 1
ATOM 548 O O . GLU A 1 70 ? 8.361 18.813 -30.008 1.00 80.19 70 GLU A O 1
ATOM 553 N N . ALA A 1 71 ? 7.772 17.488 -28.287 1.00 80.12 71 ALA A N 1
ATOM 554 C CA . ALA A 1 71 ? 8.037 16.233 -28.993 1.00 80.12 71 ALA A CA 1
ATOM 555 C C . ALA A 1 71 ? 7.112 16.064 -30.216 1.00 80.12 71 ALA A C 1
ATOM 557 O O . ALA A 1 71 ? 7.577 15.737 -31.308 1.00 80.12 71 ALA A O 1
ATOM 558 N N . THR A 1 72 ? 5.819 16.364 -30.061 1.00 80.75 72 THR A N 1
ATOM 559 C CA . THR A 1 72 ? 4.817 16.313 -31.142 1.00 80.75 72 THR A CA 1
ATOM 560 C C . THR A 1 72 ? 5.078 17.348 -32.222 1.00 80.75 72 THR A C 1
ATOM 562 O O . THR A 1 72 ? 5.050 17.020 -33.407 1.00 80.75 72 THR A O 1
ATOM 565 N N . GLN A 1 73 ? 5.407 18.580 -31.837 1.00 81.69 73 GLN A N 1
ATOM 566 C CA . GLN A 1 73 ? 5.746 19.626 -32.797 1.00 81.69 73 GLN A CA 1
ATOM 567 C C . GLN A 1 73 ? 6.989 19.266 -33.619 1.00 81.69 73 GLN A C 1
ATOM 569 O O . GLN A 1 73 ? 7.029 19.526 -34.819 1.00 81.69 73 GLN A O 1
ATOM 574 N N . THR A 1 74 ? 7.990 18.653 -32.984 1.00 78.12 74 THR A N 1
ATOM 575 C CA . THR A 1 74 ? 9.204 18.198 -33.671 1.00 78.12 74 THR A CA 1
ATOM 576 C C . THR A 1 74 ? 8.895 17.051 -34.632 1.00 78.12 74 THR A C 1
ATOM 578 O O . THR A 1 74 ? 9.391 17.052 -35.752 1.00 78.12 74 THR A O 1
ATOM 581 N N . PHE A 1 75 ? 8.029 16.114 -34.238 1.00 81.31 75 PHE A N 1
ATOM 582 C CA . PHE A 1 75 ? 7.636 14.979 -35.072 1.00 81.31 75 PHE A CA 1
ATOM 583 C C . PHE A 1 75 ? 6.851 15.398 -36.326 1.00 81.31 75 PHE A C 1
ATOM 585 O O . PHE A 1 75 ? 7.128 14.912 -37.417 1.00 81.31 75 PHE A O 1
ATOM 592 N N . VAL A 1 76 ? 5.897 16.327 -36.190 1.00 79.56 76 VAL A N 1
ATOM 593 C CA . VAL A 1 76 ? 5.053 16.801 -37.308 1.00 79.56 76 VAL A CA 1
ATOM 594 C C . VAL A 1 76 ? 5.858 17.534 -38.387 1.00 79.56 76 VAL A C 1
ATOM 596 O O . VAL A 1 76 ? 5.436 17.574 -39.537 1.00 79.56 76 VAL A O 1
ATOM 599 N N . ARG A 1 77 ? 7.020 18.099 -38.041 1.00 75.31 77 ARG A N 1
ATOM 600 C CA . ARG A 1 77 ? 7.910 18.787 -38.991 1.00 75.31 77 ARG A CA 1
ATOM 601 C C . ARG A 1 77 ? 8.751 17.841 -39.853 1.00 75.31 77 ARG A C 1
ATOM 603 O O . ARG A 1 77 ? 9.518 18.324 -40.678 1.00 75.31 77 ARG A O 1
ATOM 610 N N . LEU A 1 78 ? 8.658 16.528 -39.644 1.00 73.62 78 LEU A N 1
ATOM 611 C CA . LEU A 1 78 ? 9.429 15.543 -40.396 1.00 73.62 78 LEU A CA 1
ATOM 612 C C . LEU A 1 78 ? 8.647 15.059 -41.610 1.00 73.62 78 LEU A C 1
ATOM 614 O O . LEU A 1 78 ? 7.557 14.510 -41.468 1.00 73.62 78 LEU A O 1
ATOM 618 N N . ASP A 1 79 ? 9.261 15.179 -42.785 1.00 67.88 79 ASP A N 1
ATOM 619 C CA . ASP A 1 79 ? 8.671 14.697 -44.036 1.00 67.88 79 ASP A CA 1
ATOM 620 C C . ASP A 1 79 ? 8.662 13.158 -44.107 1.00 67.88 79 ASP A C 1
ATOM 622 O O . ASP A 1 79 ? 7.716 12.560 -44.616 1.00 67.88 79 ASP A O 1
ATOM 626 N N . PHE A 1 80 ? 9.688 12.500 -43.544 1.00 70.00 80 PHE A N 1
ATOM 627 C CA . PHE A 1 80 ? 9.854 11.039 -43.573 1.00 70.00 80 PHE A CA 1
ATOM 628 C C . PHE A 1 80 ? 10.371 10.485 -42.229 1.00 70.00 80 PHE A C 1
ATOM 630 O O . PHE A 1 80 ? 11.574 10.253 -42.067 1.00 70.00 80 PHE A O 1
ATOM 637 N N . PRO A 1 81 ? 9.494 10.271 -41.230 1.00 79.94 81 PRO A N 1
ATOM 638 C CA . PRO A 1 81 ? 9.882 9.668 -39.957 1.00 79.94 81 PRO A CA 1
ATOM 639 C C . PRO A 1 81 ? 10.252 8.188 -40.132 1.00 79.94 81 PRO A C 1
ATOM 641 O O . PRO A 1 81 ? 9.477 7.394 -40.666 1.00 79.94 81 PRO A O 1
ATOM 644 N N . ASN A 1 82 ? 11.433 7.802 -39.642 1.00 81.56 82 ASN A N 1
ATOM 645 C CA . ASN A 1 82 ? 11.894 6.413 -39.666 1.00 81.56 82 ASN A CA 1
ATOM 646 C C . ASN A 1 82 ? 11.400 5.628 -38.431 1.00 81.56 82 ASN A C 1
ATOM 648 O O . ASN A 1 82 ? 10.802 6.193 -37.512 1.00 81.56 82 ASN A O 1
ATOM 652 N N . VAL A 1 83 ? 11.666 4.317 -38.390 1.00 83.12 83 VAL A N 1
ATOM 653 C CA . VAL A 1 83 ? 11.207 3.425 -37.306 1.00 83.12 83 VAL A CA 1
ATOM 654 C C . VAL A 1 83 ? 11.663 3.877 -35.909 1.00 83.12 83 VAL A C 1
ATOM 656 O O . VAL A 1 83 ? 10.907 3.756 -34.951 1.00 83.12 83 VAL A O 1
ATOM 659 N N . TYR A 1 84 ? 12.855 4.470 -35.782 1.00 80.25 84 TYR A N 1
ATOM 660 C CA . TYR A 1 84 ? 13.385 4.946 -34.500 1.00 80.25 84 TYR A CA 1
ATOM 661 C C . TYR A 1 84 ? 12.715 6.245 -34.042 1.00 80.25 84 TYR A C 1
ATOM 663 O O . TYR A 1 84 ? 12.433 6.423 -32.853 1.00 80.25 84 TYR A O 1
ATOM 671 N N . THR A 1 85 ? 12.409 7.140 -34.985 1.00 80.88 85 THR A N 1
ATOM 672 C CA . THR A 1 85 ? 11.613 8.339 -34.710 1.00 80.88 85 THR A CA 1
ATOM 673 C C . THR A 1 85 ? 10.220 7.941 -34.225 1.00 80.88 85 THR A C 1
ATOM 675 O O . THR A 1 85 ? 9.758 8.450 -33.204 1.00 80.88 85 THR A O 1
ATOM 678 N N . TRP A 1 86 ? 9.581 6.979 -34.901 1.00 84.38 86 TRP A N 1
ATOM 679 C CA . TRP A 1 86 ? 8.294 6.427 -34.481 1.00 84.38 86 TRP A CA 1
ATOM 680 C C . TRP A 1 86 ? 8.370 5.740 -33.116 1.00 84.38 86 TRP A C 1
ATOM 682 O O . TRP A 1 86 ? 7.512 6.002 -32.279 1.00 84.38 86 TRP A O 1
ATOM 692 N N . SER A 1 87 ? 9.396 4.929 -32.827 1.00 84.50 87 SER A N 1
ATOM 693 C CA . SER A 1 87 ? 9.527 4.278 -31.514 1.00 84.50 87 SER A CA 1
ATOM 694 C C . SER A 1 87 ? 9.661 5.291 -30.375 1.00 84.50 87 SER A C 1
ATOM 696 O O . SER A 1 87 ? 9.018 5.142 -29.337 1.00 84.50 87 SER A O 1
ATOM 698 N N . ALA A 1 88 ? 10.450 6.354 -30.576 1.00 80.88 88 ALA A N 1
ATOM 699 C CA . ALA A 1 88 ? 10.584 7.425 -29.591 1.00 80.88 88 ALA A CA 1
ATOM 700 C C . ALA A 1 88 ? 9.256 8.171 -29.396 1.00 80.88 88 ALA A C 1
ATOM 702 O O . ALA A 1 88 ? 8.876 8.478 -28.268 1.00 80.88 88 ALA A O 1
ATOM 703 N N . PHE A 1 89 ? 8.528 8.411 -30.488 1.00 83.06 89 PHE A N 1
ATOM 704 C CA . PHE A 1 89 ? 7.247 9.106 -30.463 1.00 83.06 89 PHE A CA 1
ATOM 705 C C . PHE A 1 89 ? 6.128 8.292 -29.792 1.00 83.06 89 PHE A C 1
ATOM 707 O O . PHE A 1 89 ? 5.365 8.835 -28.990 1.00 83.06 89 PHE A O 1
ATOM 714 N N . LEU A 1 90 ? 6.068 6.982 -30.055 1.00 85.38 90 LEU A N 1
ATOM 715 C CA . LEU A 1 90 ? 5.159 6.044 -29.390 1.00 85.38 90 LEU A CA 1
ATOM 716 C C . LEU A 1 90 ? 5.451 5.951 -27.890 1.00 85.38 90 LEU A C 1
ATOM 718 O O . LEU A 1 90 ? 4.521 5.974 -27.085 1.00 85.38 90 LEU A O 1
ATOM 722 N N . LEU A 1 91 ? 6.732 5.904 -27.509 1.00 80.38 91 LEU A N 1
ATOM 723 C CA . LEU A 1 91 ? 7.145 5.874 -26.107 1.00 80.38 91 LEU A CA 1
ATOM 724 C C . LEU A 1 91 ? 6.730 7.153 -25.367 1.00 80.38 91 LEU A C 1
ATOM 726 O O . LEU A 1 91 ? 6.233 7.069 -24.245 1.00 80.38 91 LEU A O 1
ATOM 730 N N . ALA A 1 92 ? 6.862 8.317 -26.010 1.00 78.88 92 ALA A N 1
ATOM 731 C CA . ALA A 1 92 ? 6.403 9.604 -25.479 1.00 78.88 92 ALA A CA 1
ATOM 732 C C . ALA A 1 92 ? 4.911 9.602 -25.124 1.00 78.88 92 ALA A C 1
ATOM 734 O O . ALA A 1 92 ? 4.489 10.190 -24.132 1.00 78.88 92 ALA A O 1
ATOM 735 N N . HIS A 1 93 ? 4.119 8.915 -25.946 1.00 78.75 93 HIS A N 1
ATOM 736 C CA . HIS A 1 93 ? 2.669 8.824 -25.821 1.00 78.75 93 HIS A CA 1
ATOM 737 C C . HIS A 1 93 ? 2.214 7.570 -25.068 1.00 78.75 93 HIS A C 1
ATOM 739 O O . HIS A 1 93 ? 1.026 7.241 -25.073 1.00 78.75 93 HIS A O 1
ATOM 745 N N . SER A 1 94 ? 3.133 6.865 -24.399 1.00 77.19 94 SER A N 1
ATOM 746 C CA . SER A 1 94 ? 2.787 5.655 -23.652 1.00 77.19 94 SER A CA 1
ATOM 747 C C . SER A 1 94 ? 1.838 5.932 -22.480 1.00 77.19 94 SER A C 1
ATOM 749 O O . SER A 1 94 ? 0.994 5.098 -22.176 1.00 77.19 94 SER A O 1
ATOM 751 N N . CYS A 1 95 ? 1.894 7.122 -21.879 1.00 71.81 95 CYS A N 1
ATOM 752 C CA . CYS A 1 95 ? 1.011 7.513 -20.774 1.00 71.81 95 CYS A CA 1
ATOM 753 C C . CYS A 1 95 ? -0.259 8.267 -21.213 1.00 71.81 95 CYS A C 1
ATOM 755 O O . CYS A 1 95 ? -1.130 8.509 -20.387 1.00 71.81 95 CYS A O 1
ATOM 757 N N . THR A 1 96 ? -0.386 8.666 -22.486 1.00 73.06 96 THR A N 1
ATOM 758 C CA . THR A 1 96 ? -1.484 9.543 -22.954 1.00 73.06 96 THR A CA 1
ATOM 759 C C . THR A 1 96 ? -2.630 8.797 -23.633 1.00 73.06 96 THR A C 1
ATOM 761 O O . THR A 1 96 ? -3.592 9.418 -24.076 1.00 73.06 96 THR A O 1
ATOM 764 N N . GLY A 1 97 ? -2.538 7.470 -23.773 1.00 71.38 97 GLY A N 1
ATOM 765 C CA . GLY A 1 97 ? -3.556 6.667 -24.461 1.00 71.38 97 GLY A CA 1
ATOM 766 C C . GLY A 1 97 ? -3.534 6.750 -25.991 1.00 71.38 97 GLY A C 1
ATOM 767 O O . GLY A 1 97 ? -4.253 6.000 -26.654 1.00 71.38 97 GLY A O 1
ATOM 768 N N . LEU A 1 98 ? -2.692 7.622 -26.558 1.00 80.38 98 LEU A N 1
ATOM 769 C CA . LEU A 1 98 ? -2.606 7.906 -27.994 1.00 80.38 98 LEU A CA 1
ATOM 770 C C . LEU A 1 98 ? -1.625 6.996 -28.749 1.00 80.38 98 LEU A C 1
ATOM 772 O O . LEU A 1 98 ? -1.592 7.025 -29.977 1.00 80.38 98 LEU A O 1
ATOM 776 N N . SER A 1 99 ? -0.851 6.167 -28.049 1.00 79.75 99 SER A N 1
ATOM 777 C CA . SER A 1 99 ? 0.150 5.274 -28.649 1.00 79.75 99 SER A CA 1
ATOM 778 C C . SER A 1 99 ? -0.433 4.311 -29.697 1.00 79.75 99 SER A C 1
ATOM 780 O O . SER A 1 99 ? 0.119 4.191 -30.786 1.00 79.75 99 SER A O 1
ATOM 782 N N . VAL A 1 100 ? -1.572 3.666 -29.423 1.00 79.75 100 VAL A N 1
ATOM 783 C CA . VAL A 1 100 ? -2.200 2.701 -30.348 1.00 79.75 100 VAL A CA 1
ATOM 784 C C . VAL A 1 100 ? -2.746 3.378 -31.621 1.00 79.75 100 VAL A C 1
ATOM 786 O O . VAL A 1 100 ? -2.431 2.913 -32.717 1.00 79.75 100 VAL A O 1
ATOM 789 N N . PRO A 1 101 ? -3.482 4.509 -31.547 1.00 83.62 101 PRO A N 1
ATOM 790 C CA . PRO A 1 101 ? -3.815 5.293 -32.741 1.00 83.62 101 PRO A CA 1
ATOM 791 C C . PRO A 1 101 ? -2.588 5.725 -33.559 1.00 83.62 101 PRO A C 1
ATOM 793 O O . PRO A 1 101 ? -2.602 5.658 -34.789 1.00 83.62 101 PRO A O 1
ATOM 796 N N . LEU A 1 102 ? -1.509 6.142 -32.889 1.00 84.44 102 LEU A N 1
ATOM 797 C CA . LEU A 1 102 ? -0.264 6.538 -33.552 1.00 84.44 102 LEU A CA 1
ATOM 798 C C . LEU A 1 102 ? 0.431 5.362 -34.246 1.00 84.44 102 L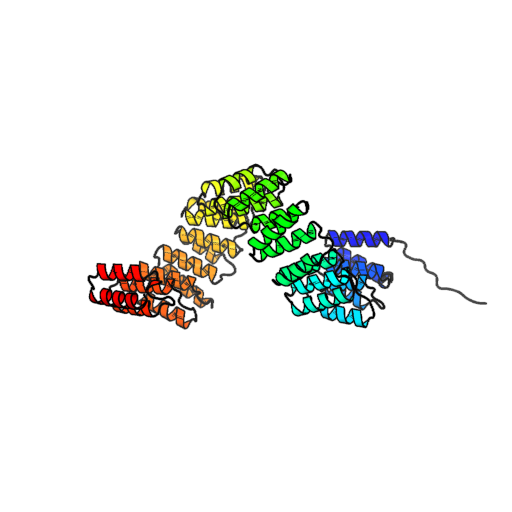EU A C 1
ATOM 800 O O . LEU A 1 102 ? 1.013 5.547 -35.312 1.00 84.44 102 LEU A O 1
ATOM 804 N N . TYR A 1 103 ? 0.322 4.155 -33.699 1.00 85.25 103 TYR A N 1
ATOM 805 C CA . TYR A 1 103 ? 0.809 2.940 -34.345 1.00 85.25 103 TYR A CA 1
ATOM 806 C C . TYR A 1 103 ? 0.056 2.628 -35.641 1.00 85.25 103 TYR A C 1
ATOM 808 O O . TYR A 1 103 ? 0.685 2.355 -36.660 1.00 85.25 103 TYR A O 1
ATOM 816 N N . HIS A 1 104 ? -1.271 2.771 -35.670 1.00 84.75 104 HIS A N 1
ATOM 817 C CA . HIS A 1 104 ? -2.011 2.632 -36.929 1.00 84.75 104 HIS A CA 1
ATOM 818 C C . HIS A 1 104 ? -1.566 3.659 -37.978 1.00 84.75 104 HIS A C 1
ATOM 820 O O . HIS A 1 104 ? -1.442 3.320 -39.154 1.00 84.75 104 HIS A O 1
ATOM 826 N N . LYS A 1 105 ? -1.254 4.893 -37.559 1.00 85.12 105 LYS A N 1
ATOM 827 C CA . LYS A 1 105 ? -0.699 5.916 -38.456 1.00 85.12 105 LYS A CA 1
ATOM 828 C C . LYS A 1 105 ? 0.695 5.539 -38.975 1.00 85.12 105 LYS A C 1
ATOM 830 O O . LYS A 1 105 ? 0.978 5.746 -40.149 1.00 85.12 105 LYS A O 1
ATOM 835 N N . MET A 1 106 ? 1.542 4.945 -38.135 1.00 86.00 106 MET A N 1
ATOM 836 C CA . MET A 1 106 ? 2.850 4.419 -38.543 1.00 86.00 106 MET A CA 1
ATOM 837 C C . MET A 1 106 ? 2.718 3.334 -39.623 1.00 86.00 106 MET A C 1
ATOM 839 O O . MET A 1 106 ? 3.446 3.369 -40.617 1.00 86.00 106 MET A O 1
ATOM 843 N N . LEU A 1 107 ? 1.762 2.414 -39.459 1.00 85.12 107 LEU A N 1
ATOM 844 C CA . LEU A 1 107 ? 1.479 1.371 -40.449 1.00 85.12 107 LEU A CA 1
ATOM 845 C C . LEU A 1 107 ? 0.958 1.958 -41.769 1.00 85.12 107 LEU A C 1
ATOM 847 O O . LEU A 1 107 ? 1.388 1.529 -42.836 1.00 85.12 107 LEU A O 1
ATOM 851 N N . GLN A 1 108 ? 0.096 2.983 -41.717 1.00 86.38 108 GLN A N 1
ATOM 852 C CA . GLN A 1 108 ? -0.365 3.714 -42.909 1.00 86.38 108 GLN A CA 1
ATOM 853 C C . GLN A 1 108 ? 0.780 4.416 -43.654 1.00 86.38 108 GLN A C 1
ATOM 855 O O . GLN A 1 108 ? 0.737 4.533 -44.877 1.00 86.38 108 GLN A O 1
ATOM 860 N N . SER A 1 109 ? 1.824 4.845 -42.940 1.00 83.19 109 SER A N 1
ATOM 861 C CA . SER A 1 109 ? 3.057 5.385 -43.527 1.00 83.19 109 SER A CA 1
ATOM 862 C C . SER A 1 109 ? 3.997 4.306 -44.096 1.00 83.19 109 SER A C 1
ATOM 864 O O . SER A 1 109 ? 5.121 4.633 -44.471 1.00 83.19 109 SER A O 1
ATOM 866 N N . ASN A 1 110 ? 3.573 3.035 -44.169 1.00 82.81 110 ASN A N 1
ATOM 867 C CA . ASN A 1 110 ? 4.358 1.887 -44.648 1.00 82.81 110 ASN A CA 1
ATOM 868 C C . ASN A 1 110 ? 5.683 1.652 -43.893 1.00 82.81 110 ASN A C 1
ATOM 870 O O . ASN A 1 110 ? 6.628 1.082 -44.444 1.00 82.81 110 ASN A O 1
ATOM 874 N N . VAL A 1 111 ? 5.772 2.059 -42.622 1.00 84.50 111 VAL A N 1
ATOM 875 C CA . VAL A 1 111 ? 6.952 1.798 -41.783 1.00 84.50 111 VAL A CA 1
ATOM 876 C C . VAL A 1 111 ? 6.713 0.536 -40.959 1.00 84.50 111 VAL A C 1
ATOM 878 O O . VAL A 1 111 ? 5.786 0.490 -40.151 1.00 84.50 111 VAL A O 1
ATOM 881 N N . ARG A 1 112 ? 7.563 -0.486 -41.133 1.00 83.88 112 ARG A N 1
ATOM 882 C CA . ARG A 1 112 ? 7.466 -1.722 -40.344 1.00 83.88 112 ARG A CA 1
ATOM 883 C C . ARG A 1 112 ? 7.895 -1.495 -38.886 1.00 83.88 112 ARG A C 1
ATOM 885 O O . ARG A 1 112 ? 8.949 -0.888 -38.668 1.00 83.88 112 ARG A O 1
ATOM 892 N N . PRO A 1 113 ? 7.119 -1.972 -37.898 1.00 87.88 113 PRO A N 1
ATOM 893 C CA . PRO A 1 113 ? 7.497 -1.922 -36.490 1.00 87.88 113 PRO A CA 1
ATOM 894 C C . PRO A 1 113 ? 8.738 -2.767 -36.192 1.00 87.88 113 PRO A C 1
ATOM 896 O O . PRO A 1 113 ? 9.008 -3.763 -36.856 1.00 87.88 113 PRO A O 1
ATOM 899 N N . ASN A 1 114 ? 9.488 -2.373 -35.165 1.00 87.50 114 ASN A N 1
ATOM 900 C CA . ASN A 1 114 ? 10.570 -3.174 -34.594 1.00 87.50 114 ASN A CA 1
ATOM 901 C C . ASN A 1 114 ? 10.293 -3.466 -33.107 1.00 87.50 114 ASN A C 1
ATOM 903 O O . ASN A 1 114 ? 9.309 -2.985 -32.539 1.00 87.50 114 ASN A O 1
ATOM 907 N N . ALA A 1 115 ? 11.196 -4.201 -32.452 1.00 87.62 115 ALA A N 1
ATOM 908 C CA . ALA A 1 115 ? 11.106 -4.507 -31.022 1.00 87.62 115 ALA A CA 1
ATOM 909 C C . ALA A 1 115 ? 10.913 -3.252 -30.138 1.00 87.62 115 ALA A C 1
ATOM 911 O O . ALA A 1 115 ? 10.130 -3.261 -29.189 1.00 87.62 115 ALA A O 1
ATOM 912 N N . TYR A 1 116 ? 11.552 -2.124 -30.470 1.00 86.25 116 TYR A N 1
ATOM 913 C CA . TYR A 1 116 ? 11.400 -0.873 -29.715 1.00 86.25 116 TYR A CA 1
ATOM 914 C C . TYR A 1 116 ? 10.001 -0.253 -29.852 1.00 86.25 116 TYR A C 1
ATOM 916 O O . TYR A 1 116 ? 9.470 0.289 -28.884 1.00 86.25 116 TYR A O 1
ATOM 924 N N . CYS A 1 117 ? 9.371 -0.349 -31.026 1.00 87.12 117 CYS A N 1
ATOM 925 C CA . CYS A 1 117 ? 7.980 0.069 -31.213 1.00 87.12 117 CYS A CA 1
ATOM 926 C C . CYS A 1 117 ? 7.028 -0.787 -30.371 1.00 87.12 117 CYS A C 1
ATOM 928 O O . CYS A 1 117 ? 6.180 -0.245 -29.661 1.00 87.12 117 CYS A O 1
ATOM 930 N N . TYR A 1 118 ? 7.195 -2.112 -30.407 1.00 90.56 118 TYR A N 1
ATOM 931 C CA . TYR A 1 118 ? 6.341 -3.030 -29.655 1.00 90.56 118 TYR A CA 1
ATOM 932 C C . TYR A 1 118 ? 6.501 -2.877 -28.144 1.00 90.56 118 TYR A C 1
ATOM 934 O O . TYR A 1 118 ? 5.504 -2.779 -27.436 1.00 90.56 118 TYR A O 1
ATOM 942 N N . THR A 1 119 ? 7.725 -2.731 -27.638 1.00 90.25 119 THR A N 1
ATOM 943 C CA . THR A 1 119 ? 7.953 -2.467 -26.206 1.00 90.25 119 THR A CA 1
ATOM 944 C C . THR A 1 119 ? 7.313 -1.153 -25.743 1.00 90.25 119 THR A C 1
ATOM 946 O O . THR A 1 119 ? 6.742 -1.101 -24.654 1.00 90.25 119 THR A O 1
ATOM 949 N N . ALA A 1 120 ? 7.337 -0.097 -26.565 1.00 88.19 120 ALA A N 1
ATOM 950 C CA . ALA A 1 120 ? 6.642 1.155 -26.263 1.00 88.19 120 ALA A CA 1
ATOM 951 C C . ALA A 1 120 ? 5.111 0.984 -26.225 1.00 88.19 120 ALA A C 1
ATOM 953 O O . ALA A 1 120 ? 4.452 1.526 -25.335 1.00 88.19 120 ALA A O 1
ATOM 954 N N . LEU A 1 121 ? 4.545 0.210 -27.156 1.00 89.38 121 LEU A N 1
ATOM 955 C CA . LEU A 1 121 ? 3.106 -0.072 -27.213 1.00 89.38 121 LEU A CA 1
ATOM 956 C C . LEU A 1 121 ? 2.631 -0.936 -26.049 1.00 89.38 121 LEU A C 1
ATOM 958 O O . LEU A 1 121 ? 1.602 -0.630 -25.450 1.00 89.38 121 LEU A O 1
ATOM 962 N N . LEU A 1 122 ? 3.392 -1.970 -25.694 1.00 91.25 122 LEU A N 1
ATOM 963 C CA . LEU A 1 122 ? 3.096 -2.842 -24.561 1.00 91.25 122 LEU A CA 1
ATOM 964 C C . LEU A 1 122 ? 3.120 -2.066 -23.240 1.00 91.25 122 LEU A C 1
ATOM 966 O O . LEU A 1 122 ? 2.171 -2.166 -22.466 1.00 91.25 122 LEU A O 1
ATOM 970 N N . LYS A 1 123 ? 4.126 -1.204 -23.025 1.00 89.81 123 LYS A N 1
ATOM 971 C CA . LYS A 1 123 ? 4.165 -0.293 -21.865 1.00 89.81 123 LYS A CA 1
ATOM 972 C C . LYS A 1 123 ? 2.951 0.629 -21.816 1.00 89.81 123 LYS A C 1
ATOM 974 O O . LYS A 1 123 ? 2.401 0.865 -20.746 1.00 89.81 123 LYS A O 1
ATOM 979 N N . ALA A 1 124 ? 2.509 1.127 -22.969 1.00 88.38 124 ALA A N 1
ATOM 980 C CA . ALA A 1 124 ? 1.312 1.950 -23.032 1.00 88.38 124 ALA A CA 1
ATOM 981 C C . ALA A 1 124 ? 0.045 1.166 -22.667 1.00 88.38 124 ALA A C 1
ATOM 983 O O . ALA A 1 124 ? -0.791 1.663 -21.920 1.00 88.38 124 ALA A O 1
ATOM 984 N N . CYS A 1 125 ? -0.093 -0.067 -23.160 1.00 89.25 125 CYS A N 1
ATOM 985 C CA . CYS A 1 125 ? -1.227 -0.928 -22.823 1.00 89.25 125 CYS A CA 1
ATOM 986 C C . CYS A 1 125 ? -1.251 -1.266 -21.328 1.00 89.25 125 CYS A C 1
ATOM 988 O O . CYS A 1 125 ? -2.318 -1.201 -20.722 1.00 89.25 125 CYS A O 1
ATOM 990 N N . ALA A 1 126 ? -0.080 -1.534 -20.741 1.00 88.88 126 ALA A N 1
ATOM 991 C CA . ALA A 1 126 ? 0.086 -1.771 -19.310 1.00 88.88 126 ALA A CA 1
ATOM 992 C C . ALA A 1 126 ? -0.362 -0.558 -18.478 1.00 88.88 126 ALA A C 1
ATOM 994 O O . ALA A 1 126 ? -1.159 -0.702 -17.559 1.00 88.88 126 ALA A O 1
ATOM 995 N N . ASN A 1 127 ? 0.082 0.650 -18.846 1.00 87.31 127 ASN A N 1
ATOM 996 C CA . ASN A 1 127 ? -0.289 1.887 -18.149 1.00 87.31 127 ASN A CA 1
ATOM 997 C C . ASN A 1 127 ? -1.785 2.221 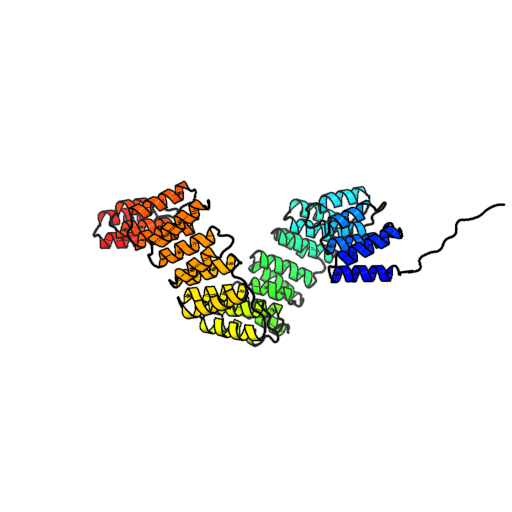-18.269 1.00 87.31 127 ASN A C 1
ATOM 999 O O . ASN A 1 127 ? -2.351 2.847 -17.379 1.00 87.31 127 ASN A O 1
ATOM 1003 N N . LEU A 1 128 ? -2.422 1.836 -19.378 1.00 85.62 128 LEU A N 1
ATOM 1004 C CA . LEU A 1 128 ? -3.850 2.059 -19.616 1.00 85.62 128 LEU A CA 1
ATOM 1005 C C . LEU A 1 128 ? -4.747 0.979 -19.000 1.00 85.62 128 LEU A C 1
ATOM 1007 O O . LEU A 1 128 ? -5.965 1.134 -19.043 1.00 85.62 128 LEU A O 1
ATOM 1011 N N . GLY A 1 129 ? -4.182 -0.136 -18.527 1.00 87.25 129 GLY A N 1
ATOM 1012 C CA . GLY A 1 129 ? -4.958 -1.289 -18.065 1.00 87.25 129 GLY A CA 1
ATOM 1013 C C . GLY A 1 129 ? -5.820 -1.941 -19.160 1.00 87.25 129 GLY A C 1
ATOM 1014 O O . GLY A 1 129 ? -6.830 -2.569 -18.858 1.00 87.25 129 GLY A O 1
ATOM 1015 N N . SER A 1 130 ? -5.500 -1.749 -20.448 1.00 87.12 130 SER A N 1
ATOM 1016 C CA . SER A 1 130 ? -6.392 -2.137 -21.554 1.00 87.12 130 SER A CA 1
ATOM 1017 C C . SER A 1 130 ? -6.017 -3.491 -22.156 1.00 87.12 130 SER A C 1
ATOM 1019 O O . SER A 1 130 ? -5.205 -3.562 -23.082 1.00 87.12 130 SER A O 1
ATOM 1021 N N . LEU A 1 131 ? -6.670 -4.556 -21.680 1.00 90.81 131 LEU A N 1
ATOM 1022 C CA . LEU A 1 131 ? -6.427 -5.927 -22.140 1.00 90.81 131 LEU A CA 1
ATOM 1023 C C . LEU A 1 131 ? -6.637 -6.098 -23.650 1.00 90.81 131 LEU A C 1
ATOM 1025 O O . LEU A 1 131 ? -5.755 -6.598 -24.341 1.00 90.81 131 LEU A O 1
ATOM 1029 N N . ASN A 1 132 ? -7.767 -5.619 -24.179 1.00 88.81 132 ASN A N 1
ATOM 1030 C CA . ASN A 1 132 ? -8.108 -5.770 -25.599 1.00 88.81 132 ASN A CA 1
ATOM 1031 C C . ASN A 1 132 ? -7.031 -5.177 -26.519 1.00 88.81 132 ASN A C 1
ATOM 1033 O O . ASN A 1 132 ? -6.655 -5.784 -27.517 1.00 88.81 132 ASN A O 1
ATOM 1037 N N . LYS A 1 133 ? -6.503 -3.995 -26.174 1.00 87.25 133 LYS A N 1
ATOM 1038 C CA . LYS A 1 133 ? -5.419 -3.361 -26.937 1.00 87.25 133 LYS A CA 1
ATOM 1039 C C . LYS A 1 133 ? -4.105 -4.127 -26.781 1.00 87.25 133 LYS A C 1
ATOM 1041 O O . LYS A 1 133 ? -3.399 -4.296 -27.769 1.00 87.25 133 LYS A O 1
ATOM 1046 N N . GLY A 1 134 ? -3.803 -4.608 -25.574 1.00 90.50 134 GLY A N 1
ATOM 1047 C CA . GLY A 1 134 ? -2.628 -5.439 -25.308 1.00 90.50 134 GLY A CA 1
ATOM 1048 C C . GLY A 1 134 ? -2.622 -6.735 -26.122 1.00 90.50 134 GLY A C 1
ATOM 1049 O O . GLY A 1 134 ? -1.602 -7.063 -26.720 1.00 90.50 134 GLY A O 1
ATOM 1050 N N . MET A 1 135 ? -3.765 -7.422 -26.218 1.00 91.62 135 MET A N 1
ATOM 1051 C CA . MET A 1 135 ? -3.918 -8.639 -27.025 1.00 91.62 135 MET A CA 1
ATOM 1052 C C . MET A 1 135 ? -3.750 -8.373 -28.523 1.00 91.62 135 MET A C 1
ATOM 1054 O O . MET A 1 135 ? -3.011 -9.094 -29.176 1.00 91.62 135 MET A O 1
ATOM 1058 N N . LEU A 1 136 ? -4.332 -7.292 -29.054 1.00 90.44 136 LEU A N 1
ATOM 1059 C CA . LEU A 1 136 ? -4.125 -6.910 -30.459 1.00 90.44 136 LEU A CA 1
ATOM 1060 C C . LEU A 1 136 ? -2.645 -6.649 -30.777 1.00 90.44 136 LEU A C 1
ATOM 1062 O O . LEU A 1 136 ? -2.151 -7.025 -31.836 1.00 90.44 136 LEU A O 1
ATOM 1066 N N . VAL A 1 137 ? -1.925 -5.994 -29.860 1.00 90.38 137 VAL A N 1
ATOM 1067 C CA . VAL A 1 137 ? -0.483 -5.765 -30.014 1.00 90.38 137 VAL A CA 1
ATOM 1068 C C . VAL A 1 137 ? 0.290 -7.085 -29.934 1.00 90.38 137 VAL A C 1
ATOM 1070 O O . VAL A 1 137 ? 1.223 -7.270 -30.708 1.00 90.38 137 VAL A O 1
ATOM 1073 N N . HIS A 1 138 ? -0.103 -8.005 -29.049 1.00 93.06 138 HIS A N 1
ATOM 1074 C CA . HIS A 1 138 ? 0.484 -9.344 -28.958 1.00 93.06 138 HIS A CA 1
ATOM 1075 C C . HIS A 1 138 ? 0.291 -10.143 -30.258 1.00 93.06 138 HIS A C 1
ATOM 1077 O O . HIS A 1 138 ? 1.268 -10.667 -30.786 1.00 93.06 138 HIS A O 1
ATOM 1083 N N . ASP A 1 139 ? -0.911 -10.155 -30.836 1.00 90.44 139 ASP A N 1
ATOM 1084 C CA . ASP A 1 139 ? -1.175 -10.842 -32.107 1.00 90.44 139 ASP A CA 1
ATOM 1085 C C . ASP A 1 139 ? -0.281 -10.303 -33.237 1.00 90.44 139 ASP A C 1
ATOM 1087 O O . ASP A 1 139 ? 0.288 -11.076 -34.009 1.00 90.44 139 ASP A O 1
ATOM 1091 N N . ASN A 1 140 ? -0.083 -8.981 -33.298 1.00 89.88 140 ASN A N 1
ATOM 1092 C CA . ASN A 1 140 ? 0.815 -8.362 -34.278 1.00 89.88 140 ASN A CA 1
ATOM 1093 C C . ASN A 1 140 ? 2.291 -8.730 -34.042 1.00 89.88 140 ASN A C 1
ATOM 1095 O O . ASN A 1 140 ? 3.029 -8.930 -35.003 1.00 89.88 140 ASN A O 1
ATOM 1099 N N . ILE A 1 141 ? 2.727 -8.851 -32.782 1.00 91.25 141 ILE A N 1
ATOM 1100 C CA . ILE A 1 141 ? 4.088 -9.299 -32.433 1.00 91.25 141 ILE A CA 1
ATOM 1101 C C . ILE A 1 141 ? 4.337 -10.720 -32.949 1.00 91.25 141 ILE A C 1
ATOM 1103 O O . ILE A 1 141 ? 5.397 -10.980 -33.521 1.00 91.25 141 ILE A O 1
ATOM 1107 N N . VAL A 1 142 ? 3.362 -11.616 -32.770 1.00 90.50 142 VAL A N 1
ATOM 1108 C CA . VAL A 1 142 ? 3.435 -13.005 -33.250 1.00 90.50 142 VAL A CA 1
ATOM 1109 C C . VAL A 1 142 ? 3.439 -13.047 -34.779 1.00 90.50 142 VAL A C 1
ATOM 1111 O O . VAL A 1 142 ? 4.243 -13.760 -35.373 1.00 90.50 142 VAL A O 1
ATOM 1114 N N . GLN A 1 143 ? 2.594 -12.246 -35.438 1.00 89.00 143 GLN A N 1
ATOM 1115 C CA . GLN A 1 143 ? 2.570 -12.150 -36.904 1.00 89.00 143 GLN A CA 1
ATOM 1116 C C . GLN A 1 143 ? 3.895 -11.638 -37.490 1.00 89.00 143 GLN A C 1
ATOM 1118 O O . GLN A 1 143 ? 4.323 -12.116 -38.541 1.00 89.00 143 GLN A O 1
ATOM 1123 N N . ASP A 1 144 ? 4.556 -10.703 -36.806 1.00 87.81 144 ASP A N 1
ATOM 1124 C CA . ASP A 1 144 ? 5.858 -10.161 -37.208 1.00 87.81 144 ASP A CA 1
ATOM 1125 C C . ASP A 1 144 ? 7.049 -11.053 -36.791 1.00 87.81 144 ASP A C 1
ATOM 1127 O O . ASP A 1 144 ? 8.189 -10.747 -37.149 1.00 87.81 144 ASP A O 1
ATOM 1131 N N . GLY A 1 145 ? 6.811 -12.150 -36.057 1.00 86.19 145 GLY A N 1
ATOM 1132 C CA . GLY A 1 145 ? 7.842 -13.089 -35.595 1.00 86.19 145 GLY A CA 1
ATOM 1133 C C . GLY A 1 145 ? 8.807 -12.504 -34.558 1.00 86.19 145 GLY A C 1
ATOM 1134 O O . GLY A 1 145 ? 9.978 -12.886 -34.510 1.00 86.19 145 GLY A O 1
ATOM 1135 N N . LEU A 1 146 ? 8.347 -11.526 -33.770 1.00 86.12 146 LEU A N 1
ATOM 1136 C CA . LEU A 1 146 ? 9.131 -10.851 -32.726 1.00 86.12 146 LEU A CA 1
ATOM 1137 C C . LEU A 1 146 ? 8.800 -11.351 -31.310 1.00 86.12 146 LEU A C 1
ATOM 1139 O O . LEU A 1 146 ? 9.304 -10.806 -30.331 1.00 86.12 146 LEU A O 1
ATOM 1143 N N . ASP A 1 147 ? 7.976 -12.387 -31.189 1.00 81.19 147 ASP A N 1
ATOM 1144 C CA . ASP A 1 147 ? 7.603 -13.058 -29.938 1.00 81.19 147 ASP A CA 1
ATOM 1145 C C . ASP A 1 147 ? 8.785 -13.780 -29.264 1.00 81.19 147 ASP A C 1
ATOM 1147 O O . ASP A 1 147 ? 8.814 -13.919 -28.037 1.00 81.19 147 ASP A O 1
ATOM 1151 N N . LEU A 1 148 ? 9.795 -14.157 -30.057 1.00 80.69 148 LEU A N 1
ATOM 1152 C CA . LEU A 1 148 ? 11.059 -14.740 -29.595 1.00 80.69 148 LEU A CA 1
ATOM 1153 C C . LEU A 1 148 ? 12.098 -13.700 -29.138 1.00 80.69 148 LEU A C 1
ATOM 1155 O O . LEU A 1 148 ? 13.113 -14.072 -28.545 1.00 80.69 148 LEU A O 1
ATOM 1159 N N . ASP A 1 149 ? 11.887 -12.406 -29.407 1.00 87.50 149 ASP A N 1
ATOM 1160 C CA . ASP A 1 149 ? 12.786 -11.359 -28.917 1.00 87.50 149 ASP A CA 1
ATOM 1161 C C . ASP A 1 149 ? 12.646 -11.224 -27.395 1.00 87.50 149 ASP A C 1
ATOM 1163 O O . ASP A 1 149 ? 11.573 -10.915 -26.878 1.00 87.50 149 ASP A O 1
ATOM 1167 N N . LEU A 1 150 ? 13.748 -11.417 -26.663 1.00 86.81 150 LEU A N 1
ATOM 1168 C CA . LEU A 1 150 ? 13.756 -11.401 -25.195 1.00 86.81 150 LEU A CA 1
ATOM 1169 C C . LEU A 1 150 ? 13.212 -10.098 -24.595 1.00 86.81 150 LEU A C 1
ATOM 1171 O O . LEU A 1 150 ? 12.584 -10.113 -23.537 1.00 86.81 150 LEU A O 1
ATOM 1175 N N . THR A 1 151 ? 13.456 -8.959 -25.246 1.00 88.19 151 THR A N 1
ATOM 1176 C CA . THR A 1 151 ? 13.020 -7.653 -24.739 1.00 88.19 151 THR A CA 1
ATOM 1177 C C . THR A 1 151 ? 11.516 -7.491 -24.920 1.00 88.19 151 THR A C 1
ATOM 1179 O O . THR A 1 151 ? 10.825 -7.029 -24.005 1.00 88.19 151 THR A O 1
ATOM 1182 N N . VAL A 1 152 ? 11.002 -7.887 -26.087 1.00 90.75 152 VAL A N 1
ATOM 1183 C CA . VAL A 1 152 ? 9.565 -7.887 -26.379 1.00 90.75 152 VAL A CA 1
ATOM 1184 C C . VAL A 1 152 ? 8.844 -8.876 -25.465 1.00 90.75 152 VAL A C 1
ATOM 1186 O O . VAL A 1 152 ? 7.882 -8.479 -24.813 1.00 90.75 152 VAL A O 1
ATOM 1189 N N . ASN A 1 153 ? 9.356 -10.102 -25.326 1.00 91.00 153 ASN A N 1
ATOM 1190 C CA . ASN A 1 153 ? 8.791 -11.148 -24.474 1.00 91.00 153 ASN A CA 1
ATOM 1191 C C . ASN A 1 153 ? 8.706 -10.708 -22.999 1.00 91.00 153 ASN A C 1
ATOM 1193 O O . ASN A 1 153 ? 7.628 -10.740 -22.410 1.00 91.00 153 ASN A O 1
ATOM 1197 N N . ASN A 1 154 ? 9.792 -10.174 -22.424 1.00 91.69 154 ASN A N 1
ATOM 1198 C CA . ASN A 1 154 ? 9.783 -9.667 -21.044 1.00 91.69 154 ASN A CA 1
ATOM 1199 C C . ASN A 1 154 ? 8.794 -8.504 -20.853 1.00 91.69 154 ASN A C 1
ATOM 1201 O O . ASN A 1 154 ? 8.113 -8.424 -19.831 1.00 91.69 154 ASN A O 1
ATOM 1205 N N . THR A 1 155 ? 8.680 -7.612 -21.843 1.00 91.94 155 THR A N 1
ATOM 1206 C CA . THR A 1 155 ? 7.723 -6.492 -21.784 1.00 91.94 155 THR A CA 1
ATOM 1207 C C . THR A 1 155 ? 6.277 -6.970 -21.947 1.00 91.94 155 THR A C 1
ATOM 1209 O O . THR A 1 155 ? 5.360 -6.369 -21.393 1.00 91.94 155 THR A O 1
ATOM 1212 N N . LEU A 1 156 ? 6.059 -8.057 -22.686 1.00 93.44 156 LEU A N 1
ATOM 1213 C CA . LEU A 1 156 ? 4.751 -8.673 -22.874 1.00 93.44 156 LEU A CA 1
ATOM 1214 C C . LEU A 1 156 ? 4.271 -9.349 -21.582 1.00 93.44 156 LEU A C 1
ATOM 1216 O O . LEU A 1 156 ? 3.119 -9.157 -21.192 1.00 93.44 156 LEU A O 1
ATOM 1220 N N . ILE A 1 157 ? 5.165 -10.055 -20.878 1.00 93.06 157 ILE A N 1
ATOM 1221 C CA . ILE A 1 157 ? 4.892 -10.601 -19.540 1.00 93.06 157 ILE A CA 1
ATOM 1222 C C . ILE A 1 157 ? 4.554 -9.460 -18.566 1.00 93.06 157 ILE A C 1
ATOM 1224 O O . ILE A 1 157 ? 3.511 -9.520 -17.921 1.00 93.06 157 ILE A O 1
ATOM 1228 N N . ASP A 1 158 ? 5.375 -8.400 -18.500 1.00 92.44 158 ASP A N 1
ATOM 1229 C CA . ASP A 1 158 ? 5.127 -7.224 -17.637 1.00 92.44 158 ASP A CA 1
ATOM 1230 C C . ASP A 1 158 ? 3.772 -6.558 -17.929 1.00 92.44 158 ASP A C 1
ATOM 1232 O O . ASP A 1 158 ? 3.055 -6.168 -17.006 1.00 92.44 158 ASP A O 1
ATOM 1236 N N . MET A 1 159 ? 3.386 -6.467 -19.206 1.00 94.31 159 MET A N 1
ATOM 1237 C CA . MET A 1 159 ? 2.099 -5.911 -19.621 1.00 94.31 159 MET A CA 1
ATOM 1238 C C . MET A 1 159 ? 0.928 -6.734 -19.084 1.00 94.31 159 MET A C 1
ATOM 1240 O O . MET A 1 159 ? 0.055 -6.176 -18.421 1.00 94.31 159 MET A O 1
ATOM 1244 N N . TYR A 1 160 ? 0.927 -8.052 -19.302 1.00 93.69 160 TYR A N 1
ATOM 1245 C CA . TYR A 1 160 ? -0.138 -8.918 -18.789 1.00 93.69 160 TYR A CA 1
ATOM 1246 C C . TYR A 1 160 ? -0.190 -8.935 -17.258 1.00 93.69 160 TYR A C 1
ATOM 1248 O O . TYR A 1 160 ? -1.275 -8.872 -16.685 1.00 93.69 160 TYR A O 1
ATOM 1256 N N . VAL A 1 161 ? 0.973 -8.952 -16.601 1.00 92.75 161 VAL A N 1
ATOM 1257 C CA . VAL A 1 161 ? 1.097 -8.879 -15.140 1.00 92.75 161 VAL A CA 1
ATOM 1258 C C . VAL A 1 161 ? 0.446 -7.617 -14.575 1.00 92.75 161 VAL A C 1
ATOM 1260 O O . VAL A 1 161 ? -0.326 -7.710 -13.625 1.00 92.75 161 VAL A O 1
ATOM 1263 N N . LYS A 1 162 ? 0.727 -6.446 -15.158 1.00 90.38 162 LYS A N 1
ATOM 1264 C CA . LYS A 1 162 ? 0.171 -5.161 -14.698 1.00 90.38 162 LYS A CA 1
ATOM 1265 C C . LYS A 1 162 ? -1.327 -5.024 -14.937 1.00 90.38 162 LYS A C 1
ATOM 1267 O O . LYS A 1 162 ? -1.986 -4.290 -14.211 1.00 90.38 162 LYS A O 1
ATOM 1272 N N . ILE A 1 163 ? -1.856 -5.708 -15.950 1.00 90.62 163 ILE A N 1
ATOM 1273 C CA . ILE A 1 163 ? -3.298 -5.756 -16.227 1.00 90.62 163 ILE A CA 1
ATOM 1274 C C . ILE A 1 163 ? -4.017 -6.757 -15.300 1.00 90.62 163 ILE A C 1
ATOM 1276 O O . ILE A 1 163 ? -5.228 -6.661 -15.136 1.00 90.62 163 ILE A O 1
ATOM 1280 N N . GLY A 1 164 ? -3.289 -7.687 -14.671 1.00 88.88 164 GLY A N 1
ATOM 1281 C CA . GLY A 1 164 ? -3.843 -8.746 -13.816 1.00 88.88 164 GLY A CA 1
ATOM 1282 C C . GLY A 1 164 ? -4.135 -10.062 -14.553 1.00 88.88 164 GLY A C 1
ATOM 1283 O O . GLY A 1 164 ? -4.597 -11.029 -13.952 1.00 88.88 164 GLY A O 1
ATOM 1284 N N . GLU A 1 165 ? -3.812 -10.157 -15.846 1.00 91.94 165 GLU A N 1
ATOM 1285 C CA . GLU A 1 165 ? -4.039 -11.347 -16.679 1.00 91.94 165 GLU A CA 1
ATOM 1286 C C . GLU A 1 165 ? -2.889 -12.357 -16.565 1.00 91.94 165 GLU A C 1
ATOM 1288 O O . GLU A 1 165 ? -2.136 -12.633 -17.505 1.00 91.94 165 GLU A O 1
ATOM 1293 N N . LEU A 1 166 ? -2.750 -12.937 -15.372 1.00 91.75 166 LEU A N 1
ATOM 1294 C CA . LEU A 1 166 ? -1.645 -13.834 -15.019 1.00 91.75 166 LEU A CA 1
ATOM 1295 C C . LEU A 1 166 ? -1.590 -15.126 -15.847 1.00 91.75 166 LEU A C 1
ATOM 1297 O O . LEU A 1 166 ? -0.518 -15.713 -15.989 1.00 91.75 166 LEU A O 1
ATOM 1301 N N . ALA A 1 167 ? -2.722 -15.594 -16.380 1.00 90.88 167 ALA A N 1
ATOM 1302 C CA . ALA A 1 167 ? -2.765 -16.792 -17.219 1.00 90.88 167 ALA A CA 1
ATOM 1303 C C . ALA A 1 167 ? -2.046 -16.560 -18.556 1.00 90.88 167 ALA A C 1
ATOM 1305 O O . ALA A 1 167 ? -1.201 -17.362 -18.957 1.00 90.88 167 ALA A O 1
ATOM 1306 N N . ASN A 1 168 ? -2.314 -15.418 -19.195 1.00 91.25 168 ASN A N 1
ATOM 1307 C CA . ASN A 1 168 ? -1.646 -15.021 -20.431 1.00 91.25 168 ASN A CA 1
ATOM 1308 C C . ASN A 1 168 ? -0.164 -14.721 -20.184 1.00 91.25 168 ASN A C 1
ATOM 1310 O O . ASN A 1 168 ? 0.681 -15.181 -20.949 1.00 91.25 168 ASN A O 1
ATOM 1314 N N . ALA A 1 169 ? 0.166 -14.043 -19.076 1.00 92.62 169 ALA A N 1
ATOM 1315 C CA . ALA A 1 169 ? 1.557 -13.831 -18.669 1.00 92.62 169 ALA A CA 1
ATOM 1316 C C . ALA A 1 169 ? 2.323 -15.161 -18.534 1.00 92.62 169 ALA A C 1
ATOM 1318 O O . ALA A 1 169 ? 3.440 -15.290 -19.036 1.00 92.62 169 ALA A O 1
ATOM 1319 N N . HIS A 1 170 ? 1.707 -16.170 -17.908 1.00 91.94 170 HIS A N 1
ATOM 1320 C CA . HIS A 1 170 ? 2.304 -17.496 -17.755 1.00 91.94 170 HIS A CA 1
ATOM 1321 C C . HIS A 1 170 ? 2.458 -18.235 -19.085 1.00 91.94 170 HIS A C 1
ATOM 1323 O O . HIS A 1 170 ? 3.482 -18.871 -19.314 1.00 91.94 170 HIS A O 1
ATOM 1329 N N . SER A 1 171 ? 1.468 -18.134 -19.976 1.00 91.00 171 SER A N 1
ATOM 1330 C CA . SER A 1 171 ? 1.540 -18.739 -21.309 1.00 91.00 171 SER A CA 1
ATOM 1331 C C . SER A 1 171 ? 2.708 -18.167 -22.115 1.00 91.00 171 SER A C 1
ATOM 1333 O O . SER A 1 171 ? 3.489 -18.920 -22.694 1.00 91.00 171 SER A O 1
ATOM 1335 N N . VAL A 1 172 ? 2.873 -16.840 -22.106 1.00 90.44 172 VAL A N 1
ATOM 1336 C CA . VAL A 1 172 ? 4.000 -16.162 -22.767 1.00 90.44 172 VAL A CA 1
ATOM 1337 C C . VAL A 1 172 ? 5.328 -16.603 -22.148 1.00 90.44 172 VAL A C 1
ATOM 1339 O O . VAL A 1 172 ? 6.266 -16.944 -22.870 1.00 90.44 172 VAL A O 1
ATOM 1342 N N . PHE A 1 173 ? 5.391 -16.679 -20.818 1.00 90.44 173 PHE A N 1
ATOM 1343 C CA . PHE A 1 173 ? 6.563 -17.168 -20.096 1.00 90.44 173 PHE A CA 1
ATOM 1344 C C . PHE A 1 173 ? 6.954 -18.602 -20.501 1.00 90.44 173 PHE A C 1
ATOM 1346 O O . PHE A 1 173 ? 8.123 -18.861 -20.788 1.00 90.44 173 PHE A O 1
ATOM 1353 N N . GLN A 1 174 ? 5.989 -19.525 -20.568 1.00 87.81 174 GLN A N 1
ATOM 1354 C CA . GLN A 1 174 ? 6.218 -20.921 -20.960 1.00 87.81 174 GLN A CA 1
ATOM 1355 C C . GLN A 1 174 ? 6.626 -21.071 -22.429 1.00 87.81 174 GLN A C 1
ATOM 1357 O O . GLN A 1 174 ? 7.409 -21.961 -22.753 1.00 87.81 174 GLN A O 1
ATOM 1362 N N . SER A 1 175 ? 6.120 -20.204 -23.310 1.00 84.38 175 SER A N 1
ATOM 1363 C CA . SER A 1 175 ? 6.472 -20.214 -24.735 1.00 84.38 175 SER A CA 1
ATOM 1364 C C . SER A 1 175 ? 7.900 -19.728 -25.022 1.00 84.38 175 SER A C 1
ATOM 1366 O O . SER A 1 175 ? 8.448 -20.024 -26.081 1.00 84.38 175 SER A O 1
ATOM 1368 N N . SER A 1 176 ? 8.532 -19.017 -24.082 1.00 80.19 176 SER A N 1
ATOM 1369 C CA . SER A 1 176 ? 9.881 -18.483 -24.268 1.00 80.19 176 SER A CA 1
ATOM 1370 C C . SER A 1 176 ? 10.944 -19.590 -24.257 1.00 80.19 176 SER A C 1
ATOM 1372 O O . SER A 1 176 ? 11.154 -20.268 -23.250 1.00 80.19 176 SER A O 1
ATOM 1374 N N . HIS A 1 177 ? 11.665 -19.747 -25.373 1.00 74.75 177 HIS A N 1
ATOM 1375 C CA . HIS A 1 177 ? 12.748 -20.730 -25.513 1.00 74.75 177 HIS A CA 1
ATOM 1376 C C . HIS A 1 177 ? 14.003 -20.388 -24.696 1.00 74.75 177 HIS A C 1
ATOM 1378 O O . HIS A 1 177 ? 14.771 -21.285 -24.348 1.0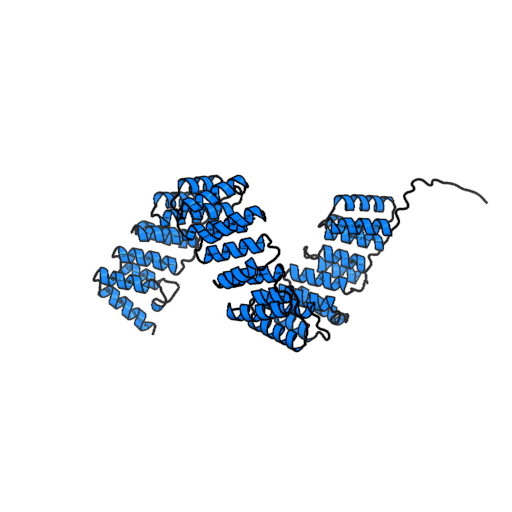0 74.75 177 HIS A O 1
ATOM 1384 N N . VAL A 1 178 ? 14.223 -19.106 -24.385 1.00 75.88 178 VAL A N 1
ATOM 1385 C CA . VAL A 1 178 ? 15.370 -18.627 -23.605 1.00 75.88 178 VAL A CA 1
ATOM 1386 C C . VAL A 1 178 ? 14.846 -17.753 -22.472 1.00 75.88 178 VAL A C 1
ATOM 1388 O O . VAL A 1 178 ? 14.414 -16.627 -22.684 1.00 75.88 178 VAL A O 1
ATOM 1391 N N . GLN A 1 179 ? 14.891 -18.269 -21.247 1.00 83.06 179 GLN A N 1
ATOM 1392 C CA . GLN A 1 179 ? 14.439 -17.549 -20.057 1.00 83.06 179 GLN A CA 1
ATOM 1393 C C . GLN A 1 179 ? 15.667 -17.055 -19.290 1.00 83.06 179 GLN A C 1
ATOM 1395 O O . GLN A 1 179 ? 16.403 -17.857 -18.713 1.00 83.06 179 GLN A O 1
ATOM 1400 N N . ASN A 1 180 ? 15.912 -15.743 -19.301 1.00 86.69 180 ASN A N 1
ATOM 1401 C CA . ASN A 1 180 ? 16.993 -15.139 -18.521 1.00 86.69 180 ASN A CA 1
ATOM 1402 C C . ASN A 1 180 ? 16.489 -14.702 -17.136 1.00 86.69 180 ASN A C 1
ATOM 1404 O O . ASN A 1 180 ? 15.293 -14.760 -16.854 1.00 86.69 180 ASN A O 1
ATOM 1408 N N . VAL A 1 181 ? 17.397 -14.235 -16.272 1.00 90.25 181 VAL A N 1
ATOM 1409 C CA . VAL A 1 181 ? 17.053 -13.773 -14.913 1.00 90.25 181 VAL A CA 1
ATOM 1410 C C . VAL A 1 181 ? 15.904 -12.758 -14.936 1.00 90.25 181 VAL A C 1
ATOM 1412 O O . VAL A 1 181 ? 15.016 -12.836 -14.095 1.00 90.25 181 VAL A O 1
ATOM 1415 N N . VAL A 1 182 ? 15.867 -11.854 -15.924 1.00 90.12 182 VAL A N 1
ATOM 1416 C CA . VAL A 1 182 ? 14.797 -10.852 -16.059 1.00 90.12 182 VAL A CA 1
ATOM 1417 C C . VAL A 1 182 ? 13.453 -11.518 -16.352 1.00 90.12 182 VAL A C 1
ATOM 1419 O O . VAL A 1 182 ? 12.485 -11.200 -15.676 1.00 90.12 182 VAL A O 1
ATOM 1422 N N . THR A 1 183 ? 13.396 -12.481 -17.276 1.00 90.69 183 THR A N 1
ATOM 1423 C CA . THR A 1 183 ? 12.172 -13.230 -17.606 1.00 90.69 183 THR A CA 1
ATOM 1424 C C . THR A 1 183 ? 11.571 -13.909 -16.372 1.00 90.69 183 THR A C 1
ATOM 1426 O O . THR A 1 183 ? 10.378 -13.762 -16.111 1.00 90.69 183 THR A O 1
ATOM 1429 N N . TRP A 1 184 ? 12.404 -14.596 -15.578 1.00 94.44 184 TRP A N 1
ATOM 1430 C CA . TRP A 1 184 ? 11.992 -15.223 -14.314 1.00 94.44 184 TRP A CA 1
ATOM 1431 C C . TRP A 1 184 ? 11.560 -14.195 -13.270 1.00 94.44 184 TRP A C 1
ATOM 1433 O O . TRP A 1 184 ? 10.506 -14.341 -12.655 1.00 94.44 184 TRP A O 1
ATOM 1443 N N . THR A 1 185 ? 12.343 -13.126 -13.104 1.00 92.88 185 THR A N 1
ATOM 1444 C CA . THR A 1 185 ? 12.043 -12.056 -12.148 1.00 92.88 185 THR A CA 1
ATOM 1445 C C . THR A 1 185 ? 10.685 -11.428 -12.458 1.00 92.88 185 THR A C 1
ATOM 1447 O O . THR A 1 185 ? 9.863 -11.308 -11.561 1.00 92.88 185 THR A O 1
ATOM 1450 N N . THR A 1 186 ? 10.404 -11.079 -13.720 1.00 92.12 186 THR A N 1
ATOM 1451 C CA . THR A 1 186 ? 9.159 -10.401 -14.115 1.00 92.12 186 THR A CA 1
ATOM 1452 C C . THR A 1 186 ? 7.917 -11.234 -13.799 1.00 92.12 186 THR A C 1
ATOM 1454 O O . THR A 1 186 ? 6.949 -10.698 -13.258 1.00 92.12 186 THR A O 1
ATOM 1457 N N . ILE A 1 187 ? 7.931 -12.541 -14.088 1.00 94.25 187 ILE A N 1
ATOM 1458 C CA . ILE A 1 187 ? 6.782 -13.409 -13.786 1.00 94.25 187 ILE A CA 1
ATOM 1459 C C . ILE A 1 187 ? 6.623 -13.639 -12.271 1.00 94.25 187 ILE A C 1
ATOM 1461 O O . ILE A 1 187 ? 5.500 -13.645 -11.770 1.00 94.25 187 ILE A O 1
ATOM 1465 N N . ILE A 1 188 ? 7.729 -13.749 -11.525 1.00 94.38 188 ILE A N 1
ATOM 1466 C CA . ILE A 1 188 ? 7.725 -13.883 -10.061 1.00 94.38 188 ILE A CA 1
ATOM 1467 C C . ILE A 1 188 ? 7.173 -12.616 -9.398 1.00 94.38 188 ILE A C 1
ATOM 1469 O O . ILE A 1 188 ? 6.265 -12.704 -8.572 1.00 94.38 188 ILE A O 1
ATOM 1473 N N . THR A 1 189 ? 7.669 -11.437 -9.787 1.00 91.94 189 THR A N 1
ATOM 1474 C CA . THR A 1 189 ? 7.139 -10.145 -9.330 1.00 91.94 189 THR A CA 1
ATOM 1475 C C . THR A 1 189 ? 5.655 -10.033 -9.651 1.00 91.94 189 THR A C 1
ATOM 1477 O O . THR A 1 189 ? 4.884 -9.561 -8.821 1.00 91.94 189 THR A O 1
ATOM 1480 N N . GLY A 1 190 ? 5.230 -10.519 -10.818 1.00 90.00 190 GLY A N 1
ATOM 1481 C CA . GLY A 1 190 ? 3.827 -10.489 -11.197 1.00 90.00 190 GLY A CA 1
ATOM 1482 C C . GLY A 1 190 ? 2.919 -11.345 -10.329 1.00 90.00 190 GLY A C 1
ATOM 1483 O O . GLY A 1 190 ? 1.856 -10.874 -9.929 1.00 90.00 190 GLY A O 1
ATOM 1484 N N . TYR A 1 191 ? 3.342 -12.561 -9.983 1.00 92.25 191 TYR A N 1
ATOM 1485 C CA . TYR A 1 191 ? 2.599 -13.384 -9.029 1.00 92.25 191 TYR A CA 1
ATOM 1486 C C . TYR A 1 191 ? 2.623 -12.815 -7.609 1.00 92.25 191 TYR A C 1
ATOM 1488 O O . TYR A 1 191 ? 1.612 -12.906 -6.921 1.00 92.25 191 TYR A O 1
ATOM 1496 N N . SER A 1 192 ? 3.738 -12.209 -7.193 1.00 89.94 192 SER A N 1
ATOM 1497 C CA . SER A 1 192 ? 3.883 -11.558 -5.885 1.00 89.94 192 SER A CA 1
ATOM 1498 C C . SER A 1 192 ? 2.922 -10.374 -5.720 1.00 89.94 192 SER A C 1
ATOM 1500 O O . SER A 1 192 ? 2.149 -10.335 -4.771 1.00 89.94 192 SER A O 1
ATOM 1502 N N . VAL A 1 193 ? 2.892 -9.455 -6.693 1.00 89.62 193 VAL A N 1
ATOM 1503 C CA . VAL A 1 193 ? 2.041 -8.249 -6.653 1.00 89.62 193 VAL A CA 1
ATOM 1504 C C . VAL A 1 193 ? 0.546 -8.574 -6.739 1.00 89.62 193 VAL A C 1
ATOM 1506 O O . VAL A 1 193 ? -0.265 -7.835 -6.198 1.00 89.62 193 VAL A O 1
ATOM 1509 N N . ASN A 1 194 ? 0.172 -9.672 -7.399 1.00 86.56 194 ASN A N 1
ATOM 1510 C CA . ASN A 1 194 ? -1.222 -10.113 -7.522 1.00 86.56 194 ASN A CA 1
ATOM 1511 C C . ASN A 1 194 ? -1.603 -11.171 -6.461 1.00 86.56 194 ASN A C 1
ATOM 1513 O O . ASN A 1 194 ? -2.452 -12.025 -6.722 1.00 86.56 194 ASN A O 1
ATOM 1517 N N . GLU A 1 195 ? -0.929 -11.164 -5.303 1.00 82.06 195 GLU A N 1
ATOM 1518 C CA . GLU A 1 195 ? -1.231 -11.984 -4.113 1.00 82.06 195 GLU A CA 1
ATOM 1519 C C . GLU A 1 195 ? -1.309 -13.506 -4.374 1.00 82.06 195 GLU A C 1
ATOM 1521 O O . GLU A 1 195 ? -1.928 -14.278 -3.644 1.00 82.06 195 GLU A O 1
ATOM 1526 N N . CYS A 1 196 ? -0.624 -13.984 -5.415 1.00 85.75 196 CYS A N 1
ATOM 1527 C CA . CYS A 1 196 ? -0.584 -15.389 -5.815 1.00 85.75 196 CYS A CA 1
ATOM 1528 C C . CYS A 1 196 ? 0.697 -16.074 -5.311 1.00 85.75 196 CYS A C 1
ATOM 1530 O O . CYS A 1 196 ? 1.463 -16.637 -6.103 1.00 85.75 196 CYS A O 1
ATOM 1532 N N . ALA A 1 197 ? 0.916 -16.053 -3.992 1.00 88.31 197 ALA A N 1
ATOM 1533 C CA . ALA A 1 197 ? 2.132 -16.548 -3.335 1.00 88.31 197 ALA A CA 1
ATOM 1534 C C . ALA A 1 197 ? 2.561 -17.946 -3.813 1.00 88.31 197 ALA A C 1
ATOM 1536 O O . ALA A 1 197 ? 3.697 -18.142 -4.242 1.00 88.31 197 ALA A O 1
ATOM 1537 N N . PHE A 1 198 ? 1.634 -18.910 -3.844 1.00 89.69 198 PHE A N 1
ATOM 1538 C CA . PHE A 1 198 ? 1.930 -20.290 -4.247 1.00 89.69 198 PHE A CA 1
ATOM 1539 C C . PHE A 1 198 ? 2.565 -20.388 -5.645 1.00 89.69 198 PHE A C 1
ATOM 1541 O O . PHE A 1 198 ? 3.559 -21.088 -5.834 1.00 89.69 198 PHE A O 1
ATOM 1548 N N . LYS A 1 199 ? 2.030 -19.649 -6.628 1.00 90.50 199 LYS A N 1
ATOM 1549 C CA . LYS A 1 199 ? 2.580 -19.638 -7.993 1.00 90.50 199 LYS A CA 1
ATOM 1550 C C . LYS A 1 199 ? 3.922 -18.910 -8.056 1.00 90.50 199 LYS A C 1
ATOM 1552 O O . LYS A 1 199 ? 4.798 -19.351 -8.795 1.00 90.50 199 LYS A O 1
ATOM 1557 N N . ALA A 1 200 ? 4.109 -17.847 -7.268 1.00 93.50 200 ALA A N 1
ATOM 1558 C CA . ALA A 1 200 ? 5.397 -17.158 -7.169 1.00 93.50 200 ALA A CA 1
ATOM 1559 C C . ALA A 1 200 ? 6.500 -18.117 -6.689 1.00 93.50 200 ALA A C 1
ATOM 1561 O O . ALA A 1 200 ? 7.536 -18.235 -7.343 1.00 93.50 200 ALA A O 1
ATOM 1562 N N . PHE A 1 201 ? 6.243 -18.875 -5.617 1.00 92.94 201 PHE A N 1
ATOM 1563 C CA . PHE A 1 201 ? 7.175 -19.883 -5.100 1.00 92.94 201 PHE A CA 1
ATOM 1564 C C . PHE A 1 201 ? 7.390 -21.052 -6.061 1.00 92.94 201 PHE A C 1
ATOM 1566 O O . PHE A 1 201 ? 8.519 -21.511 -6.210 1.00 92.94 201 PHE A O 1
ATOM 1573 N N . GLN A 1 202 ? 6.346 -21.511 -6.757 1.00 93.19 202 GLN A N 1
ATOM 1574 C CA . GLN A 1 202 ? 6.482 -22.567 -7.762 1.00 93.19 202 GLN A CA 1
ATOM 1575 C C . GLN A 1 202 ? 7.429 -22.149 -8.896 1.00 93.19 202 GLN A C 1
ATOM 1577 O O . GLN A 1 202 ? 8.310 -22.913 -9.287 1.00 93.19 202 GLN A O 1
ATOM 1582 N N . VAL A 1 203 ? 7.267 -20.932 -9.418 1.00 93.69 203 VAL A N 1
ATOM 1583 C CA . VAL A 1 203 ? 8.128 -20.412 -10.488 1.00 93.69 203 VAL A CA 1
ATOM 1584 C C . VAL A 1 203 ? 9.541 -20.126 -9.972 1.00 93.69 203 VAL A C 1
ATOM 1586 O O . VAL A 1 203 ? 10.511 -20.383 -10.679 1.00 93.69 203 VAL A O 1
ATOM 1589 N N . TYR A 1 204 ? 9.685 -19.673 -8.727 1.00 94.50 204 TYR A N 1
ATOM 1590 C CA . TYR A 1 204 ? 10.992 -19.529 -8.085 1.00 94.50 204 TYR A CA 1
ATOM 1591 C C . TYR A 1 204 ? 11.720 -20.868 -7.922 1.00 94.50 204 TYR A C 1
ATOM 1593 O O . TYR A 1 204 ? 12.891 -20.970 -8.271 1.00 94.50 204 TYR A O 1
ATOM 1601 N N . ALA A 1 205 ? 11.029 -21.925 -7.491 1.00 93.12 205 ALA A N 1
ATOM 1602 C CA . ALA A 1 205 ? 11.610 -23.264 -7.419 1.00 93.12 205 ALA A CA 1
ATOM 1603 C C . ALA A 1 205 ? 12.095 -23.744 -8.800 1.00 93.12 205 ALA A C 1
ATOM 1605 O 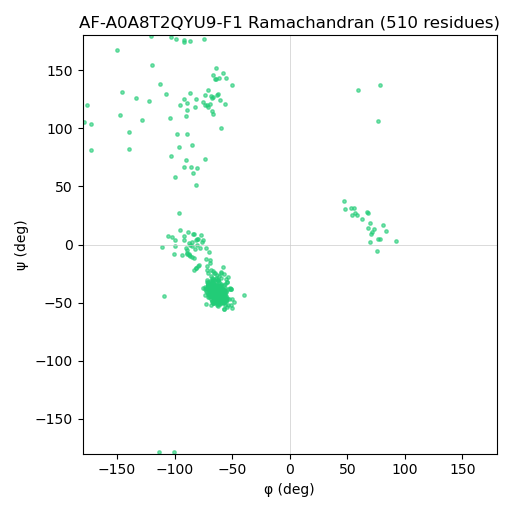O . ALA A 1 205 ? 13.225 -24.207 -8.927 1.00 93.12 205 ALA A O 1
ATOM 1606 N N . GLN A 1 206 ? 11.302 -23.531 -9.857 1.00 93.56 206 GLN A N 1
ATOM 1607 C CA . GLN A 1 206 ? 11.703 -23.849 -11.236 1.00 93.56 206 GLN A CA 1
ATOM 1608 C C . GLN A 1 206 ? 12.928 -23.046 -11.711 1.00 93.56 206 GLN A C 1
ATOM 1610 O O . GLN A 1 206 ? 13.753 -23.565 -12.466 1.00 93.56 206 GLN A O 1
ATOM 1615 N N . MET A 1 207 ? 13.062 -21.787 -11.281 1.00 94.12 207 MET A N 1
ATOM 1616 C CA . MET A 1 207 ? 14.240 -20.959 -11.560 1.00 94.12 207 MET A CA 1
ATOM 1617 C C . MET A 1 207 ? 15.504 -21.581 -10.947 1.00 94.12 207 MET A C 1
ATOM 1619 O O . MET A 1 207 ? 16.530 -21.689 -11.625 1.00 94.12 207 MET A O 1
ATOM 1623 N N . LEU A 1 208 ? 15.407 -22.038 -9.693 1.00 92.56 208 LEU A N 1
ATOM 1624 C CA . LEU A 1 208 ? 16.497 -22.696 -8.971 1.00 92.56 208 LEU A CA 1
ATOM 1625 C C . LEU A 1 208 ? 16.850 -24.065 -9.572 1.00 92.56 208 LEU A C 1
ATOM 1627 O O . LEU A 1 208 ? 18.031 -24.362 -9.751 1.00 92.56 208 LEU A O 1
ATOM 1631 N N . GLU A 1 209 ? 15.851 -24.868 -9.950 1.00 92.75 209 GLU A N 1
ATOM 1632 C CA . GLU A 1 209 ? 16.040 -26.164 -10.626 1.00 92.75 209 GLU A CA 1
ATOM 1633 C C . GLU A 1 209 ? 16.790 -26.024 -11.956 1.00 92.75 209 GLU A C 1
ATOM 1635 O O . GLU A 1 209 ? 17.595 -26.879 -12.319 1.00 92.75 209 GLU A O 1
ATOM 1640 N N . LYS A 1 210 ? 16.567 -24.922 -12.679 1.00 90.81 210 LYS A N 1
ATOM 1641 C CA . LYS A 1 210 ? 17.291 -24.599 -13.916 1.00 90.81 210 LYS A CA 1
ATOM 1642 C C . LYS A 1 210 ? 18.638 -23.911 -13.678 1.00 90.81 210 LYS A C 1
ATOM 1644 O O . LYS A 1 210 ? 19.254 -23.448 -14.638 1.00 90.81 210 LYS A O 1
ATOM 1649 N N . HIS A 1 211 ? 19.099 -23.841 -12.429 1.00 89.56 211 HIS A N 1
ATOM 1650 C CA . HIS A 1 211 ? 20.359 -23.215 -12.026 1.00 89.56 211 HIS A CA 1
ATOM 1651 C C . HIS A 1 211 ? 20.493 -21.746 -12.462 1.00 89.56 211 HIS A C 1
ATOM 1653 O O . HIS A 1 211 ? 21.595 -21.258 -12.723 1.00 89.56 211 HIS A O 1
ATOM 1659 N N . VAL A 1 212 ? 19.373 -21.020 -12.540 1.00 91.06 212 VAL A N 1
ATOM 1660 C CA . VAL A 1 212 ? 19.378 -19.580 -12.807 1.00 91.06 212 VAL A CA 1
ATOM 1661 C C . VAL A 1 212 ? 19.467 -18.849 -11.469 1.00 91.06 212 VAL A C 1
ATOM 1663 O O . VAL A 1 212 ? 18.558 -18.939 -10.650 1.00 91.06 212 VAL A O 1
ATOM 1666 N N . SER A 1 213 ? 20.562 -18.119 -11.243 1.00 89.75 213 SER A N 1
ATOM 1667 C CA . SER A 1 213 ? 20.783 -17.420 -9.971 1.00 89.75 213 SER A CA 1
ATOM 1668 C C . SER A 1 213 ? 19.784 -16.267 -9.773 1.00 89.75 213 SER A C 1
ATOM 1670 O O . SER A 1 213 ? 19.690 -15.399 -10.653 1.00 89.75 213 SER A O 1
ATOM 1672 N N . PRO A 1 214 ? 19.042 -16.226 -8.650 1.00 93.31 214 PRO A N 1
ATOM 1673 C CA . PRO A 1 214 ? 18.192 -15.094 -8.296 1.00 93.31 214 PRO A CA 1
ATOM 1674 C C . PRO A 1 214 ? 18.996 -13.807 -8.107 1.00 93.31 214 PRO A C 1
ATOM 1676 O O . PRO A 1 214 ? 20.104 -13.815 -7.576 1.00 93.31 214 PRO A O 1
ATOM 1679 N N . ASN A 1 215 ? 18.419 -12.680 -8.519 1.00 92.50 215 ASN A N 1
ATOM 1680 C CA . ASN A 1 215 ? 18.978 -11.355 -8.250 1.00 92.50 215 ASN A CA 1
ATOM 1681 C C . ASN A 1 215 ? 18.222 -10.651 -7.110 1.00 92.50 215 ASN A C 1
ATOM 1683 O O . ASN A 1 215 ? 17.222 -11.152 -6.595 1.00 92.50 215 ASN A O 1
ATOM 1687 N N . GLU A 1 216 ? 18.675 -9.448 -6.759 1.00 93.25 216 GLU A N 1
ATOM 1688 C CA . GLU A 1 216 ? 18.077 -8.594 -5.722 1.00 93.25 216 GLU A CA 1
ATOM 1689 C C . GLU A 1 216 ? 16.560 -8.424 -5.900 1.00 93.25 216 GLU A C 1
ATOM 1691 O O . GLU A 1 216 ? 15.789 -8.619 -4.964 1.00 93.25 216 GLU A O 1
ATOM 1696 N N . VAL A 1 217 ? 16.111 -8.139 -7.127 1.00 93.50 217 VAL A N 1
ATOM 1697 C CA . VAL A 1 217 ? 14.689 -7.925 -7.444 1.00 93.50 217 VAL A CA 1
ATOM 1698 C C . VAL A 1 217 ? 13.875 -9.216 -7.296 1.00 93.50 217 VAL A C 1
ATOM 1700 O O . VAL A 1 217 ? 12.730 -9.170 -6.839 1.00 93.50 217 VAL A O 1
ATOM 1703 N N . THR A 1 218 ? 14.459 -10.369 -7.636 1.00 93.81 218 THR A N 1
ATOM 1704 C CA . THR A 1 218 ? 13.829 -11.685 -7.442 1.00 93.81 218 THR A CA 1
ATOM 1705 C C . THR A 1 218 ? 13.589 -11.937 -5.959 1.00 93.81 218 THR A C 1
ATOM 1707 O O . THR A 1 218 ? 12.469 -12.265 -5.571 1.00 93.81 218 THR A O 1
ATOM 1710 N N . PHE A 1 219 ? 14.611 -11.722 -5.124 1.00 95.56 219 PHE A N 1
ATOM 1711 C CA . PHE A 1 219 ? 14.494 -11.899 -3.680 1.00 95.56 219 PHE A CA 1
ATOM 1712 C C . PHE A 1 219 ? 13.475 -10.943 -3.071 1.00 95.56 219 PHE A C 1
ATOM 1714 O O . PHE A 1 219 ? 12.578 -11.405 -2.378 1.00 95.56 219 PHE A O 1
ATOM 1721 N N . VAL A 1 220 ? 13.526 -9.646 -3.394 1.00 94.44 220 VAL A N 1
ATOM 1722 C CA . VAL A 1 220 ? 12.522 -8.676 -2.918 1.00 94.44 220 VAL A CA 1
ATOM 1723 C C . VAL A 1 220 ? 11.101 -9.112 -3.291 1.00 94.44 220 VAL A C 1
ATOM 1725 O O . VAL A 1 220 ? 10.185 -8.992 -2.482 1.00 94.44 220 VAL A O 1
ATOM 1728 N N . SER A 1 221 ? 10.909 -9.652 -4.496 1.00 94.06 221 SER A N 1
ATOM 1729 C CA . SER A 1 221 ? 9.598 -10.121 -4.956 1.00 94.06 221 SER A CA 1
ATOM 1730 C C . SER A 1 221 ? 9.117 -11.362 -4.201 1.00 94.06 221 SER A C 1
ATOM 1732 O O . SER A 1 221 ? 7.947 -11.430 -3.834 1.00 94.06 221 SER A O 1
ATOM 1734 N N . ILE A 1 222 ? 9.998 -12.333 -3.947 1.00 95.50 222 ILE A N 1
ATOM 1735 C CA . ILE A 1 222 ? 9.646 -13.554 -3.208 1.00 95.50 222 ILE A CA 1
ATOM 1736 C C . ILE A 1 222 ? 9.441 -13.281 -1.721 1.00 95.50 222 ILE A C 1
ATOM 1738 O O . ILE A 1 222 ? 8.479 -13.787 -1.158 1.00 95.50 222 ILE A O 1
ATOM 1742 N N . ILE A 1 223 ? 10.271 -12.433 -1.110 1.00 94.50 223 ILE A N 1
ATOM 1743 C CA . ILE A 1 223 ? 10.131 -12.019 0.292 1.00 94.50 223 ILE A CA 1
ATOM 1744 C C . ILE A 1 223 ? 8.747 -11.399 0.530 1.00 94.50 223 ILE A C 1
ATOM 1746 O O . ILE A 1 223 ? 8.072 -11.768 1.484 1.00 94.50 223 ILE A O 1
ATOM 1750 N N . LYS A 1 224 ? 8.287 -10.523 -0.374 1.00 91.50 224 LYS A N 1
ATOM 1751 C CA . LYS A 1 224 ? 6.941 -9.923 -0.310 1.00 91.50 224 LYS A CA 1
ATOM 1752 C C . LYS A 1 224 ? 5.799 -10.918 -0.524 1.00 91.50 224 LYS A C 1
ATOM 1754 O O . LYS A 1 224 ? 4.679 -10.642 -0.122 1.00 91.50 224 LYS A O 1
ATOM 1759 N N . ALA A 1 225 ? 6.065 -12.042 -1.185 1.00 92.94 225 ALA A N 1
ATOM 1760 C CA . ALA A 1 225 ? 5.076 -13.088 -1.422 1.00 92.94 225 ALA A CA 1
ATOM 1761 C C . ALA A 1 225 ? 5.030 -14.132 -0.292 1.00 92.94 225 ALA A C 1
ATOM 1763 O O . ALA A 1 225 ? 4.209 -15.047 -0.356 1.00 92.94 225 ALA A O 1
ATOM 1764 N N . CYS A 1 226 ? 5.922 -14.056 0.704 1.00 92.38 226 CYS A N 1
ATOM 1765 C CA . CYS A 1 226 ? 5.964 -15.008 1.810 1.00 92.38 226 CYS A CA 1
ATOM 1766 C C . CYS A 1 226 ? 4.659 -14.958 2.624 1.00 92.38 226 CYS A C 1
ATOM 1768 O O . CYS A 1 226 ? 4.273 -13.877 3.058 1.00 92.38 226 CYS A O 1
ATOM 1770 N N . PRO A 1 227 ? 4.002 -16.103 2.887 1.00 89.12 227 PRO A N 1
ATOM 1771 C CA . PRO A 1 227 ? 2.779 -16.133 3.687 1.00 89.12 227 PRO A CA 1
ATOM 1772 C C . PRO A 1 227 ? 3.043 -16.116 5.199 1.00 89.12 227 PRO A C 1
ATOM 1774 O O . PRO A 1 227 ? 2.137 -15.806 5.969 1.00 89.12 227 PRO A O 1
ATOM 1777 N N . SER A 1 228 ? 4.249 -16.482 5.647 1.00 90.88 228 SER A N 1
ATOM 1778 C CA . SER A 1 228 ? 4.618 -16.445 7.060 1.00 90.88 228 SER A CA 1
ATOM 1779 C C . SER A 1 228 ? 6.113 -16.196 7.267 1.00 90.88 228 SER A C 1
ATOM 1781 O O . SER A 1 228 ? 6.935 -16.335 6.355 1.00 90.88 228 SER A O 1
ATOM 1783 N N . ALA A 1 229 ? 6.488 -15.889 8.512 1.00 90.00 229 ALA A N 1
ATOM 1784 C CA . ALA A 1 229 ? 7.879 -15.703 8.915 1.00 90.00 229 ALA A CA 1
ATOM 1785 C C . ALA A 1 229 ? 8.761 -16.948 8.683 1.00 90.00 229 ALA A C 1
ATOM 1787 O O . ALA A 1 229 ? 9.980 -16.814 8.546 1.00 90.00 229 ALA A O 1
ATOM 1788 N N . LEU A 1 230 ? 8.179 -18.154 8.626 1.00 90.00 230 LEU A N 1
ATOM 1789 C CA . LEU A 1 230 ? 8.931 -19.379 8.350 1.00 90.00 230 LEU A CA 1
ATOM 1790 C C . LEU A 1 230 ? 9.465 -19.383 6.914 1.00 90.00 230 LEU A C 1
ATOM 1792 O O . LEU A 1 230 ? 10.657 -19.613 6.711 1.00 90.00 230 LEU A O 1
ATOM 1796 N N . GLU A 1 231 ? 8.619 -19.080 5.926 1.00 91.31 231 GLU A N 1
ATOM 1797 C CA . GLU A 1 231 ? 9.052 -18.969 4.532 1.00 91.31 231 GLU A CA 1
ATOM 1798 C C . GLU A 1 231 ? 10.049 -17.822 4.351 1.00 91.31 231 GLU A C 1
ATOM 1800 O O . GLU A 1 231 ? 11.033 -17.990 3.630 1.00 91.31 231 GLU A O 1
ATOM 1805 N N . VAL A 1 232 ? 9.874 -16.700 5.065 1.00 93.62 232 VAL A N 1
ATOM 1806 C CA . VAL A 1 232 ? 10.861 -15.606 5.049 1.00 93.62 232 VAL A CA 1
ATOM 1807 C C . VAL A 1 232 ? 12.232 -16.106 5.499 1.00 93.62 232 VAL A C 1
ATOM 1809 O O . VAL A 1 232 ? 13.218 -15.819 4.830 1.00 93.62 232 VAL A O 1
ATOM 1812 N N . ARG A 1 233 ? 12.328 -16.894 6.580 1.00 93.44 233 ARG A N 1
ATOM 1813 C CA . ARG A 1 233 ? 13.611 -17.460 7.047 1.00 93.44 233 ARG A CA 1
ATOM 1814 C C . ARG A 1 233 ? 14.266 -18.381 6.017 1.00 93.44 233 ARG A C 1
ATOM 1816 O O . ARG A 1 233 ? 15.483 -18.328 5.860 1.00 93.44 233 ARG A O 1
ATOM 1823 N N . LEU A 1 234 ? 13.484 -19.188 5.298 1.00 92.94 234 LEU A N 1
ATOM 1824 C CA . LEU A 1 234 ? 14.006 -20.049 4.228 1.00 92.94 234 LEU A CA 1
ATOM 1825 C C . LEU A 1 234 ? 14.573 -19.223 3.068 1.00 92.94 234 LEU A C 1
ATOM 1827 O O . LEU A 1 234 ? 15.671 -19.491 2.583 1.00 92.94 234 LEU A O 1
ATOM 1831 N N . VAL A 1 235 ? 13.853 -18.182 2.650 1.00 93.62 235 VAL A N 1
ATOM 1832 C CA . VAL A 1 235 ? 14.313 -17.275 1.590 1.00 93.62 235 VAL A CA 1
ATOM 1833 C C . VAL A 1 235 ? 15.527 -16.470 2.057 1.00 93.62 235 VAL A C 1
ATOM 1835 O O . VAL A 1 235 ? 16.486 -16.319 1.307 1.00 93.62 235 VAL A O 1
ATOM 1838 N N . HIS A 1 236 ? 15.532 -16.006 3.306 1.00 94.00 236 HIS A N 1
ATOM 1839 C CA . HIS A 1 236 ? 16.648 -15.281 3.907 1.00 94.00 236 HIS A CA 1
ATOM 1840 C C . HIS A 1 236 ? 17.919 -16.143 3.964 1.00 94.00 236 HIS A C 1
ATOM 1842 O O . HIS A 1 236 ? 18.997 -15.657 3.631 1.00 94.00 236 HIS A O 1
ATOM 1848 N N . PHE A 1 237 ? 17.810 -17.440 4.269 1.00 92.94 237 PHE A N 1
ATOM 1849 C CA . PHE A 1 237 ? 18.943 -18.363 4.163 1.00 92.94 237 PHE A CA 1
ATOM 1850 C C . PHE A 1 237 ? 19.538 -18.375 2.742 1.00 92.94 237 PHE A C 1
ATOM 1852 O O . PHE A 1 237 ? 20.743 -18.194 2.575 1.00 92.94 237 PHE A O 1
ATOM 1859 N N . HIS A 1 238 ? 18.698 -18.457 1.707 1.00 92.50 238 HIS A N 1
ATOM 1860 C CA . HIS A 1 238 ? 19.157 -18.370 0.315 1.00 92.50 238 HIS A CA 1
ATOM 1861 C C . HIS A 1 238 ? 19.748 -17.003 -0.062 1.00 92.50 238 HIS A C 1
ATOM 1863 O O . HIS A 1 238 ? 20.684 -16.939 -0.862 1.00 92.50 238 HIS A O 1
ATOM 1869 N N . VAL A 1 239 ? 19.242 -15.904 0.506 1.00 93.50 239 VAL A N 1
ATOM 1870 C CA . VAL A 1 239 ? 19.828 -14.562 0.339 1.00 93.50 239 VAL A CA 1
ATOM 1871 C C . VAL A 1 239 ? 21.268 -14.535 0.865 1.00 93.50 239 VAL A C 1
ATOM 1873 O O . VAL A 1 239 ? 22.153 -13.975 0.209 1.00 93.50 239 VAL A O 1
ATOM 1876 N N . VAL A 1 240 ? 21.512 -15.162 2.020 1.00 91.69 240 VAL A N 1
ATOM 1877 C CA . VAL A 1 240 ? 22.850 -15.285 2.617 1.00 91.69 240 VAL A CA 1
ATOM 1878 C C . VAL A 1 240 ? 23.766 -16.122 1.727 1.00 91.69 240 VAL A C 1
ATOM 1880 O O . VAL A 1 240 ? 24.865 -15.670 1.405 1.00 91.69 240 VAL A O 1
ATOM 1883 N N . GLU A 1 241 ? 23.307 -17.283 1.252 1.00 90.94 241 GLU A N 1
ATOM 1884 C CA . GLU A 1 241 ? 24.072 -18.121 0.312 1.00 90.94 241 GLU A CA 1
ATOM 1885 C C . GLU A 1 241 ? 24.404 -17.388 -0.997 1.00 90.94 241 GLU A C 1
ATOM 1887 O O . GLU A 1 241 ? 25.483 -17.562 -1.563 1.00 90.94 241 GLU A O 1
ATOM 1892 N N . SER A 1 242 ? 23.508 -16.509 -1.451 1.00 88.69 242 SER A N 1
ATOM 1893 C CA . SER A 1 242 ? 23.675 -15.721 -2.677 1.00 88.69 242 SER A CA 1
ATOM 1894 C C . SER A 1 242 ? 24.561 -14.482 -2.498 1.00 88.69 242 SER A C 1
ATOM 1896 O O . SER A 1 242 ? 24.696 -13.693 -3.429 1.00 88.69 242 SER A O 1
ATOM 1898 N N . SER A 1 243 ? 25.171 -14.287 -1.320 1.00 88.62 243 SER A N 1
ATOM 1899 C CA . SER A 1 243 ? 25.985 -13.106 -0.981 1.00 88.62 243 SER A CA 1
ATOM 1900 C C . SER A 1 243 ? 25.236 -11.767 -1.096 1.00 88.62 243 SER A C 1
ATOM 1902 O O . SER A 1 243 ? 25.854 -10.719 -1.275 1.00 88.62 243 SER A O 1
ATOM 1904 N N . LEU A 1 244 ? 23.904 -11.786 -0.966 1.00 88.56 244 LEU A N 1
ATOM 1905 C CA . LEU A 1 244 ? 23.036 -10.603 -1.037 1.00 88.56 244 LEU A CA 1
ATOM 1906 C C . LEU A 1 244 ? 22.507 -10.159 0.337 1.00 88.56 244 LEU A C 1
ATOM 1908 O O . LEU A 1 244 ? 21.698 -9.238 0.405 1.00 88.56 244 LEU A O 1
ATOM 1912 N N . ALA A 1 245 ? 22.984 -10.767 1.429 1.00 81.19 245 ALA A N 1
ATOM 1913 C CA . ALA A 1 245 ? 22.566 -10.453 2.803 1.00 81.19 245 ALA A CA 1
ATOM 1914 C C . ALA A 1 245 ? 22.716 -8.972 3.182 1.00 81.19 245 ALA A C 1
ATOM 1916 O O . ALA A 1 245 ? 21.925 -8.446 3.955 1.00 81.19 245 ALA A O 1
ATOM 1917 N N . TRP A 1 246 ? 23.717 -8.297 2.614 1.00 82.94 246 TRP A N 1
ATOM 1918 C CA . TRP A 1 246 ? 24.062 -6.907 2.933 1.00 82.94 246 TRP A CA 1
ATOM 1919 C C . TRP A 1 246 ? 23.526 -5.906 1.907 1.00 82.94 246 TRP A C 1
ATOM 1921 O O . TRP A 1 246 ? 23.850 -4.722 1.968 1.00 82.94 246 TRP A O 1
ATOM 1931 N N . ASN A 1 247 ? 22.757 -6.371 0.919 1.00 90.44 247 ASN A N 1
ATOM 1932 C CA . ASN A 1 247 ? 22.176 -5.496 -0.085 1.00 90.44 247 ASN A CA 1
ATOM 1933 C C . ASN A 1 247 ? 21.022 -4.686 0.525 1.00 90.44 247 ASN A C 1
ATOM 1935 O O . ASN A 1 247 ? 20.095 -5.267 1.084 1.00 90.44 247 ASN A O 1
ATOM 1939 N N . ILE A 1 248 ? 21.045 -3.360 0.362 1.00 90.69 248 ILE A N 1
ATOM 1940 C CA . ILE A 1 248 ? 20.045 -2.451 0.943 1.00 90.69 248 ILE A CA 1
ATOM 1941 C C . ILE A 1 248 ? 18.609 -2.769 0.505 1.00 90.69 248 ILE A C 1
ATOM 1943 O O . ILE A 1 248 ? 17.693 -2.733 1.322 1.00 90.69 248 ILE A O 1
ATOM 1947 N N . PHE A 1 249 ? 18.390 -3.139 -0.761 1.00 90.81 249 PHE A N 1
ATOM 1948 C CA . PHE A 1 249 ? 17.047 -3.422 -1.271 1.00 90.81 249 PHE A CA 1
ATOM 1949 C C . PHE A 1 249 ? 16.480 -4.710 -0.674 1.00 90.81 249 PHE A C 1
ATOM 1951 O O . PHE A 1 249 ? 15.316 -4.744 -0.271 1.00 90.81 249 PHE A O 1
ATOM 1958 N N . VAL A 1 250 ? 17.304 -5.758 -0.594 1.00 93.44 250 VAL A N 1
ATOM 1959 C CA . VAL A 1 250 ? 16.913 -7.037 0.014 1.00 93.44 250 VAL A CA 1
ATOM 1960 C C . VAL A 1 250 ? 16.755 -6.885 1.528 1.00 93.44 250 VAL A C 1
ATOM 1962 O O . VAL A 1 250 ? 15.761 -7.345 2.084 1.00 93.44 250 VAL A O 1
ATOM 1965 N N . GLY A 1 251 ? 17.677 -6.175 2.179 1.00 93.56 251 GLY A N 1
ATOM 1966 C CA . GLY A 1 251 ? 17.627 -5.853 3.602 1.00 93.56 251 GLY A CA 1
ATOM 1967 C C . GLY A 1 251 ? 16.364 -5.092 3.993 1.00 93.56 251 GLY A C 1
ATOM 1968 O O . GLY A 1 251 ? 15.678 -5.503 4.923 1.00 93.56 251 GLY A O 1
ATOM 1969 N N . ASN A 1 252 ? 15.991 -4.052 3.240 1.00 93.44 252 ASN A N 1
ATOM 1970 C CA . ASN A 1 252 ? 14.747 -3.311 3.464 1.00 93.44 252 ASN A CA 1
ATOM 1971 C C . ASN A 1 252 ? 13.511 -4.213 3.357 1.00 93.44 252 ASN A C 1
ATOM 1973 O O . ASN A 1 252 ? 12.607 -4.112 4.184 1.00 93.44 252 ASN A O 1
ATOM 1977 N N . ALA A 1 253 ? 13.477 -5.120 2.373 1.00 94.00 253 ALA A N 1
ATOM 1978 C CA . ALA A 1 253 ? 12.379 -6.074 2.236 1.00 94.00 253 ALA A CA 1
ATOM 1979 C C . ALA A 1 253 ? 12.316 -7.060 3.416 1.00 94.00 253 ALA A C 1
ATOM 1981 O O . ALA A 1 253 ? 11.226 -7.333 3.914 1.00 94.00 253 ALA A O 1
ATOM 1982 N N . LEU A 1 254 ? 13.467 -7.562 3.882 1.00 95.19 254 LEU A N 1
ATOM 1983 C CA . LEU A 1 254 ? 13.553 -8.469 5.030 1.00 95.19 254 LEU A CA 1
ATOM 1984 C C . LEU A 1 254 ? 13.133 -7.787 6.337 1.00 95.19 254 LEU A C 1
ATOM 1986 O O . LEU A 1 254 ? 12.311 -8.340 7.062 1.00 95.19 254 LEU A O 1
ATOM 1990 N N . VAL A 1 255 ? 13.655 -6.590 6.628 1.00 94.62 255 VAL A N 1
ATOM 1991 C CA . VAL A 1 255 ? 13.283 -5.817 7.828 1.00 94.62 255 VAL A CA 1
ATOM 1992 C C . VAL A 1 255 ? 11.778 -5.555 7.839 1.00 94.62 255 VAL A C 1
ATOM 1994 O O . VAL A 1 255 ? 11.131 -5.815 8.850 1.00 94.62 255 VAL A O 1
ATOM 1997 N N . GLY A 1 256 ? 11.217 -5.105 6.711 1.00 91.94 256 GLY A N 1
ATOM 1998 C CA . GLY A 1 256 ? 9.787 -4.829 6.585 1.00 91.94 256 GLY A CA 1
ATOM 1999 C C . GLY A 1 256 ? 8.912 -6.059 6.832 1.00 91.94 256 GLY A C 1
ATOM 2000 O O . GLY A 1 256 ? 8.023 -6.003 7.673 1.00 91.94 256 GLY A O 1
ATOM 2001 N N . ILE A 1 257 ? 9.186 -7.186 6.161 1.00 92.69 257 ILE A N 1
ATOM 2002 C CA . ILE A 1 257 ? 8.333 -8.379 6.291 1.00 92.69 257 ILE A CA 1
ATOM 2003 C C . ILE A 1 257 ? 8.477 -9.057 7.663 1.00 92.69 257 ILE A C 1
ATOM 2005 O O . ILE A 1 257 ? 7.506 -9.582 8.203 1.00 92.69 257 ILE A O 1
ATOM 2009 N N . TYR A 1 258 ? 9.680 -9.057 8.256 1.00 94.62 258 TYR A N 1
ATOM 2010 C CA . TYR A 1 258 ? 9.860 -9.600 9.603 1.00 94.62 258 TYR A CA 1
ATOM 2011 C C . TYR A 1 258 ? 9.123 -8.748 10.634 1.00 94.62 258 TYR A C 1
ATOM 2013 O O . TYR A 1 258 ? 8.496 -9.313 11.529 1.00 94.62 258 TYR A O 1
ATOM 2021 N N . ALA A 1 259 ? 9.161 -7.419 10.484 1.00 91.38 259 ALA A N 1
ATOM 2022 C CA . ALA A 1 259 ? 8.394 -6.496 11.309 1.00 91.38 259 ALA A CA 1
ATOM 2023 C C . ALA A 1 259 ? 6.879 -6.702 11.155 1.00 91.38 259 ALA A C 1
ATOM 2025 O O . ALA A 1 259 ? 6.189 -6.807 12.162 1.00 91.38 259 ALA A O 1
ATOM 2026 N N . GLU A 1 260 ? 6.381 -6.842 9.924 1.00 89.56 260 GLU A N 1
ATOM 2027 C CA . GLU A 1 260 ? 4.960 -7.092 9.634 1.00 89.56 260 GLU A CA 1
ATOM 2028 C C . GLU A 1 260 ? 4.450 -8.400 10.262 1.00 89.56 260 GLU A C 1
ATOM 2030 O O . GLU A 1 260 ? 3.327 -8.462 10.758 1.00 89.56 260 GLU A O 1
ATOM 2035 N N . PHE A 1 261 ? 5.288 -9.440 10.310 1.00 90.44 261 PHE A N 1
ATOM 2036 C CA . PHE A 1 261 ? 4.966 -10.697 10.994 1.00 90.44 261 PHE A CA 1
ATOM 2037 C C . PHE A 1 261 ? 5.233 -10.684 12.511 1.00 90.44 261 PHE A C 1
ATOM 2039 O O . PHE A 1 261 ? 5.184 -11.745 13.139 1.00 90.44 261 PHE A O 1
ATOM 2046 N N . GLY A 1 262 ? 5.543 -9.528 13.109 1.00 88.00 262 GLY A N 1
ATOM 2047 C CA . GLY A 1 262 ? 5.812 -9.379 14.547 1.00 88.00 262 GLY A CA 1
ATOM 2048 C C . GLY A 1 262 ? 7.131 -10.006 15.018 1.00 88.00 262 GLY A C 1
ATOM 2049 O O . GLY A 1 262 ? 7.409 -10.100 16.213 1.00 88.00 262 GLY A O 1
ATOM 2050 N N . ASN A 1 263 ? 7.992 -10.448 14.099 1.00 91.38 263 ASN A N 1
ATOM 2051 C CA . ASN A 1 263 ? 9.262 -11.095 14.417 1.00 91.38 263 ASN A CA 1
ATOM 2052 C C . ASN A 1 263 ? 10.399 -10.067 14.491 1.00 91.38 263 ASN A C 1
ATOM 2054 O O . ASN A 1 263 ? 11.321 -10.031 13.671 1.00 91.38 263 ASN A O 1
ATOM 2058 N N . ILE A 1 264 ? 10.300 -9.199 15.495 1.00 92.69 264 ILE A N 1
ATOM 2059 C CA . ILE A 1 264 ? 11.166 -8.030 15.662 1.00 92.69 264 ILE A CA 1
ATOM 2060 C C . ILE A 1 264 ? 12.633 -8.384 15.907 1.00 92.69 264 ILE A C 1
ATOM 2062 O O . ILE A 1 264 ? 13.505 -7.616 15.511 1.00 92.69 264 ILE A O 1
ATOM 2066 N N . GLU A 1 265 ? 12.934 -9.535 16.507 1.00 92.25 265 GLU A N 1
ATOM 2067 C CA . GLU A 1 265 ? 14.322 -9.956 16.742 1.00 92.25 265 GLU A CA 1
ATOM 2068 C C . GLU A 1 265 ? 15.052 -10.268 15.429 1.00 92.25 265 GLU A C 1
ATOM 2070 O O . GLU A 1 265 ? 16.175 -9.808 15.223 1.00 92.25 265 GLU A O 1
ATOM 2075 N N . ASP A 1 266 ? 14.399 -10.968 14.495 1.00 93.00 266 ASP A N 1
ATOM 2076 C CA . ASP A 1 266 ? 14.972 -11.228 13.169 1.00 93.00 266 ASP A CA 1
ATOM 2077 C C . ASP A 1 266 ? 15.070 -9.931 12.345 1.00 93.00 266 ASP A C 1
ATOM 2079 O O . ASP A 1 266 ? 16.073 -9.703 11.663 1.00 93.00 266 ASP A O 1
ATOM 2083 N N . ALA A 1 267 ? 14.070 -9.044 12.450 1.00 94.25 267 ALA A N 1
ATOM 2084 C CA . ALA A 1 267 ? 14.114 -7.721 11.824 1.00 94.25 267 ALA A CA 1
ATOM 2085 C C . ALA A 1 267 ? 15.295 -6.889 12.356 1.00 94.25 267 ALA A C 1
ATOM 2087 O O . ALA A 1 267 ? 16.056 -6.322 11.570 1.00 94.25 267 ALA A O 1
ATOM 2088 N N . ARG A 1 268 ? 15.493 -6.870 13.683 1.00 94.00 268 ARG A N 1
ATOM 2089 C CA . ARG A 1 268 ? 16.603 -6.184 14.360 1.00 94.00 268 ARG A CA 1
ATOM 2090 C C . ARG A 1 268 ? 17.939 -6.768 13.927 1.00 94.00 268 ARG A C 1
ATOM 2092 O O . ARG A 1 268 ? 18.853 -6.006 13.624 1.00 94.00 268 ARG A O 1
ATOM 2099 N N . PHE A 1 269 ? 18.043 -8.095 13.859 1.00 93.38 269 PHE A N 1
ATOM 2100 C CA . PHE A 1 269 ? 19.255 -8.764 13.409 1.00 93.38 269 PHE A CA 1
ATOM 2101 C C . PHE A 1 269 ? 19.654 -8.282 12.015 1.00 93.38 269 PHE A C 1
ATOM 2103 O O . PHE A 1 269 ? 20.783 -7.832 11.845 1.00 93.38 269 PHE A O 1
ATOM 2110 N N . VAL A 1 270 ? 18.741 -8.302 11.037 1.00 93.69 270 VAL A N 1
ATOM 2111 C CA . VAL A 1 270 ? 19.033 -7.805 9.680 1.00 93.69 270 VAL A CA 1
ATOM 2112 C C . VAL A 1 270 ? 19.376 -6.316 9.711 1.00 93.69 270 VAL A C 1
ATOM 2114 O O . VAL A 1 270 ? 20.372 -5.904 9.122 1.00 93.69 270 VAL A O 1
ATOM 2117 N N . PHE A 1 271 ? 18.592 -5.515 10.436 1.00 93.81 271 PHE A N 1
ATOM 2118 C CA . PHE A 1 271 ? 18.786 -4.074 10.562 1.00 93.81 271 PHE A CA 1
ATOM 2119 C C . PHE A 1 271 ? 20.196 -3.716 11.050 1.00 93.81 271 PHE A C 1
ATOM 2121 O O . PHE A 1 271 ? 20.901 -2.949 10.399 1.00 93.81 271 PHE A O 1
ATOM 2128 N N . GLU A 1 272 ? 20.640 -4.280 12.174 1.00 92.12 272 GLU A N 1
ATOM 2129 C CA . GLU A 1 272 ? 21.945 -3.974 12.779 1.00 92.12 272 GLU A CA 1
ATOM 2130 C C . GLU A 1 272 ? 23.113 -4.346 11.857 1.00 92.12 272 GLU A C 1
ATOM 2132 O O . GLU A 1 272 ? 24.138 -3.666 11.839 1.00 92.12 272 GLU A O 1
ATOM 2137 N N . HIS A 1 273 ? 22.911 -5.374 11.041 1.00 89.75 273 HIS A N 1
ATOM 2138 C CA . HIS A 1 273 ? 23.886 -5.941 10.124 1.00 89.75 273 HIS A CA 1
ATOM 2139 C C . HIS A 1 273 ? 24.015 -5.165 8.797 1.00 89.75 273 HIS A C 1
ATOM 2141 O O . HIS A 1 273 ? 25.059 -5.239 8.151 1.00 89.75 273 HIS A O 1
ATOM 2147 N N . LEU A 1 274 ? 23.029 -4.355 8.397 1.00 90.06 274 LEU A N 1
ATOM 2148 C CA . LEU A 1 274 ? 23.138 -3.516 7.194 1.00 90.06 274 LEU A CA 1
ATOM 2149 C C . LEU A 1 274 ? 24.203 -2.418 7.351 1.00 90.06 274 LEU A C 1
ATOM 2151 O O . LEU A 1 274 ? 24.150 -1.630 8.297 1.00 90.06 274 LEU A O 1
ATOM 2155 N N . ILE A 1 275 ? 25.144 -2.347 6.401 1.00 85.81 275 ILE A N 1
ATOM 2156 C CA . ILE A 1 275 ? 26.271 -1.393 6.416 1.00 85.81 275 ILE A CA 1
ATOM 2157 C C . ILE A 1 275 ? 25.772 0.046 6.262 1.00 85.81 275 ILE A C 1
ATOM 2159 O O . ILE A 1 275 ? 26.132 0.918 7.046 1.00 85.81 275 ILE A O 1
ATOM 2163 N N . GLU A 1 276 ? 24.931 0.276 5.258 1.00 84.44 276 GLU A N 1
ATOM 2164 C CA . GLU A 1 276 ? 24.251 1.545 5.029 1.00 84.44 276 GLU A CA 1
ATOM 2165 C C . GLU A 1 276 ? 22.763 1.328 5.273 1.00 84.44 276 GLU A C 1
ATOM 2167 O O . GLU A 1 276 ? 22.213 0.295 4.891 1.00 84.44 276 GLU A O 1
ATOM 2172 N N . LYS A 1 277 ? 22.120 2.283 5.939 1.00 91.19 277 LYS A N 1
ATOM 2173 C CA . LYS A 1 277 ? 20.688 2.263 6.237 1.00 91.19 277 LYS A CA 1
ATOM 2174 C C . LYS A 1 277 ? 20.089 3.512 5.629 1.00 91.19 277 LYS A C 1
ATOM 2176 O O . LYS A 1 277 ? 20.542 4.616 5.925 1.00 91.19 277 LYS A O 1
ATOM 2181 N N . ASP A 1 278 ? 19.095 3.343 4.773 1.00 90.19 278 ASP A N 1
ATOM 2182 C CA . ASP A 1 278 ? 18.376 4.475 4.211 1.00 90.19 278 ASP A CA 1
ATOM 2183 C C . ASP A 1 278 ? 17.154 4.814 5.072 1.00 90.19 278 ASP A C 1
ATOM 2185 O O . ASP A 1 278 ? 16.828 4.137 6.052 1.00 90.19 278 ASP A O 1
ATOM 2189 N N . VAL A 1 279 ? 16.462 5.893 4.703 1.00 90.81 279 VAL A N 1
ATOM 2190 C CA . VAL A 1 279 ? 15.231 6.317 5.377 1.00 90.81 279 VAL A CA 1
ATOM 2191 C C . VAL A 1 279 ? 14.234 5.157 5.485 1.00 90.81 279 VAL A C 1
ATOM 2193 O O . VAL A 1 279 ? 13.589 5.012 6.516 1.00 90.81 279 VAL A O 1
ATOM 2196 N N . VAL A 1 280 ? 14.132 4.306 4.456 1.00 90.06 280 VAL A N 1
ATOM 2197 C CA . VAL A 1 280 ? 13.187 3.183 4.420 1.00 90.06 280 VAL A CA 1
ATOM 2198 C C . VAL A 1 280 ? 13.573 2.110 5.438 1.00 90.06 280 VAL A C 1
ATOM 2200 O O . VAL A 1 280 ? 12.686 1.623 6.142 1.00 90.06 280 VAL A O 1
ATOM 2203 N N . THR A 1 281 ? 14.862 1.779 5.577 1.00 90.56 281 THR A N 1
ATOM 2204 C CA . THR A 1 281 ? 15.352 0.833 6.594 1.00 90.56 281 THR A CA 1
ATOM 2205 C C . THR A 1 281 ? 14.951 1.285 7.998 1.00 90.56 281 THR A C 1
ATOM 2207 O O . THR A 1 281 ? 14.372 0.516 8.768 1.00 90.56 281 THR A O 1
ATOM 2210 N N . TRP A 1 282 ? 15.214 2.556 8.321 1.00 93.81 282 TRP A N 1
ATOM 2211 C CA . TRP A 1 282 ? 14.889 3.149 9.618 1.00 93.81 282 TRP A CA 1
ATOM 2212 C C . TRP A 1 282 ? 13.380 3.227 9.862 1.00 93.81 282 TRP A C 1
ATOM 2214 O O . TRP A 1 282 ? 12.912 2.789 10.914 1.00 93.81 282 TRP A O 1
ATOM 2224 N N . SER A 1 283 ? 12.605 3.733 8.895 1.00 91.06 283 SER A N 1
ATOM 2225 C CA . SER A 1 283 ? 11.145 3.836 9.017 1.00 91.06 283 SER A CA 1
ATOM 2226 C C . SER A 1 283 ? 10.488 2.470 9.224 1.00 91.06 283 SER A C 1
ATOM 2228 O O . SER A 1 283 ? 9.569 2.381 10.036 1.00 91.06 283 SER A O 1
ATOM 2230 N N . SER A 1 284 ? 10.969 1.421 8.542 1.00 91.62 284 SER A N 1
ATOM 2231 C CA . SER A 1 284 ? 10.433 0.052 8.656 1.00 91.62 284 SER A CA 1
ATOM 2232 C C . SER A 1 284 ? 10.714 -0.554 10.033 1.00 91.62 284 SER A C 1
ATOM 2234 O O . SER A 1 284 ? 9.838 -1.166 10.636 1.00 91.62 284 SER A O 1
ATOM 2236 N N . MET A 1 285 ? 11.915 -0.336 10.579 1.00 93.62 285 MET A N 1
ATOM 2237 C CA . MET A 1 285 ? 12.254 -0.822 11.920 1.00 93.62 285 MET A CA 1
ATOM 2238 C C . MET A 1 285 ? 11.462 -0.087 13.014 1.00 93.62 285 MET A C 1
ATOM 2240 O O . MET A 1 285 ? 10.974 -0.705 13.960 1.00 93.62 285 MET A O 1
ATOM 2244 N N . ILE A 1 286 ? 11.295 1.233 12.870 1.00 91.38 286 ILE A N 1
ATOM 2245 C CA . ILE A 1 286 ? 10.457 2.050 13.762 1.00 91.38 286 ILE A CA 1
ATOM 2246 C C . ILE A 1 286 ? 8.995 1.591 13.693 1.00 91.38 286 ILE A C 1
ATOM 2248 O O . ILE A 1 286 ? 8.334 1.526 14.727 1.00 91.38 286 ILE A O 1
ATOM 2252 N N . GLU A 1 287 ? 8.500 1.238 12.502 1.00 89.19 287 GLU A N 1
ATOM 2253 C CA . GLU A 1 287 ? 7.160 0.675 12.325 1.00 89.19 287 GLU A CA 1
ATOM 2254 C C . GLU A 1 287 ? 6.979 -0.642 13.075 1.00 89.19 287 GLU A C 1
ATOM 2256 O O . GLU A 1 287 ? 6.005 -0.783 13.808 1.00 89.19 287 GLU A O 1
ATOM 2261 N N . GLY A 1 288 ? 7.934 -1.567 12.955 1.00 89.50 288 GLY A N 1
ATOM 2262 C CA . GLY A 1 288 ? 7.888 -2.838 13.676 1.00 89.50 288 GLY A CA 1
ATOM 2263 C C . GLY A 1 288 ? 7.781 -2.648 15.189 1.00 89.50 288 GLY A C 1
ATOM 2264 O O . GLY A 1 288 ? 6.898 -3.216 15.831 1.00 89.50 288 GLY A O 1
ATOM 2265 N N . TYR A 1 289 ? 8.611 -1.775 15.772 1.00 89.69 289 TYR A N 1
ATOM 2266 C CA . TYR A 1 289 ? 8.497 -1.452 17.200 1.00 89.69 289 TYR A CA 1
ATOM 2267 C C . TYR A 1 289 ? 7.179 -0.765 17.558 1.00 89.69 289 TYR A C 1
ATOM 2269 O O . TYR A 1 289 ? 6.643 -1.003 18.641 1.00 89.69 289 TYR A O 1
ATOM 2277 N N . ALA A 1 290 ? 6.651 0.085 16.675 1.00 85.44 290 ALA A N 1
ATOM 2278 C CA . ALA A 1 290 ? 5.371 0.752 16.880 1.00 85.44 290 ALA A CA 1
ATOM 2279 C C . ALA A 1 290 ? 4.200 -0.243 16.928 1.00 85.44 290 ALA A C 1
ATOM 2281 O O . ALA A 1 290 ? 3.323 -0.106 17.785 1.00 85.44 290 ALA A O 1
ATOM 2282 N N . GLN A 1 291 ? 4.200 -1.240 16.036 1.00 85.31 291 GLN A N 1
ATOM 2283 C CA . GLN A 1 291 ? 3.164 -2.274 15.947 1.00 85.31 291 GLN A CA 1
ATOM 2284 C C . GLN A 1 291 ? 3.179 -3.211 17.164 1.00 85.31 291 GLN A C 1
ATOM 2286 O O . GLN A 1 291 ? 2.122 -3.483 17.726 1.00 85.31 291 GLN A O 1
ATOM 2291 N N . GLU A 1 292 ? 4.361 -3.590 17.654 1.00 84.19 292 GLU A N 1
ATOM 2292 C CA . GLU A 1 292 ? 4.520 -4.381 18.888 1.00 84.19 292 GLU A CA 1
ATOM 2293 C C . GLU A 1 292 ? 4.326 -3.563 20.185 1.00 84.19 292 GLU A C 1
ATOM 2295 O O . GLU A 1 292 ? 4.513 -4.068 21.292 1.00 84.19 292 GLU A O 1
ATOM 2300 N N . GLY A 1 293 ? 3.992 -2.271 20.084 1.00 79.88 293 GLY A N 1
ATOM 2301 C CA . GLY A 1 293 ? 3.774 -1.392 21.240 1.00 79.88 293 GLY A CA 1
ATOM 2302 C C . GLY A 1 293 ? 5.048 -1.011 22.009 1.00 79.88 293 GLY A C 1
ATOM 2303 O O . GLY A 1 293 ? 4.975 -0.405 23.079 1.00 79.88 293 GLY A O 1
ATOM 2304 N N . GLN A 1 294 ? 6.233 -1.302 21.470 1.00 84.06 294 GLN A N 1
ATOM 2305 C CA . GLN A 1 294 ? 7.534 -0.990 22.070 1.00 84.06 294 GLN A CA 1
ATOM 2306 C C . GLN A 1 294 ? 7.977 0.448 21.753 1.00 84.06 294 GLN A C 1
ATOM 2308 O O . GLN A 1 294 ? 9.018 0.702 21.142 1.00 84.06 294 GLN A O 1
ATOM 2313 N N . VAL A 1 295 ? 7.187 1.427 22.194 1.00 81.25 295 VAL A N 1
ATOM 2314 C CA . VAL A 1 295 ? 7.388 2.850 21.858 1.00 81.25 295 VAL A CA 1
ATOM 2315 C C . VAL A 1 295 ? 8.766 3.362 22.284 1.00 81.25 295 VAL A C 1
ATOM 2317 O O . VAL A 1 295 ? 9.393 4.109 21.541 1.00 81.25 295 VAL A O 1
ATOM 2320 N N . SER A 1 296 ? 9.282 2.943 23.444 1.00 82.81 296 SER A N 1
ATOM 2321 C CA . SER A 1 296 ? 10.606 3.370 23.920 1.00 82.81 296 SER A CA 1
ATOM 2322 C C . SER A 1 296 ? 11.719 3.036 22.921 1.00 82.81 296 SER A C 1
ATOM 2324 O O . SER A 1 296 ? 12.583 3.872 22.664 1.00 82.81 296 SER A O 1
ATOM 2326 N N . GLU A 1 297 ? 11.670 1.848 22.310 1.00 87.38 297 GLU A N 1
ATOM 2327 C CA . GLU A 1 297 ? 12.639 1.440 21.290 1.00 87.38 297 GLU A CA 1
ATOM 2328 C C . GLU A 1 297 ? 12.421 2.186 19.970 1.00 87.38 297 GLU A C 1
ATOM 2330 O O . GLU A 1 297 ? 13.396 2.612 19.350 1.00 87.38 297 GLU A O 1
ATOM 2335 N N . ALA A 1 298 ? 11.165 2.438 19.582 1.00 88.00 298 ALA A N 1
ATOM 2336 C CA . ALA A 1 298 ? 10.841 3.245 18.405 1.00 88.00 298 ALA A CA 1
ATOM 2337 C C . ALA A 1 298 ? 11.431 4.670 18.503 1.00 88.00 298 ALA A C 1
ATOM 2339 O O . ALA A 1 298 ? 12.080 5.142 17.569 1.00 88.00 298 ALA A O 1
ATOM 2340 N N . PHE A 1 299 ? 11.293 5.338 19.656 1.00 83.81 299 PHE A N 1
ATOM 2341 C CA . PHE A 1 299 ? 11.886 6.665 19.892 1.00 83.81 299 PHE A CA 1
ATOM 2342 C C . PHE A 1 299 ? 13.405 6.638 20.026 1.00 83.81 299 PHE A C 1
ATOM 2344 O O . PHE A 1 299 ? 14.080 7.581 19.598 1.00 83.81 299 PHE A O 1
ATOM 2351 N N . ARG A 1 300 ? 13.960 5.566 20.602 1.00 87.88 300 ARG A N 1
ATOM 2352 C CA . ARG A 1 300 ? 15.410 5.373 20.651 1.00 87.88 300 ARG A CA 1
ATOM 2353 C C . ARG A 1 300 ? 15.971 5.301 19.232 1.00 87.88 300 ARG A C 1
ATOM 2355 O O . ARG A 1 300 ? 16.921 6.017 18.932 1.00 87.88 300 ARG A O 1
ATOM 2362 N N . LEU A 1 301 ? 15.362 4.500 18.353 1.00 89.56 301 LEU A N 1
ATOM 2363 C CA . LEU A 1 301 ? 15.770 4.416 16.950 1.00 89.56 301 LEU A CA 1
ATOM 2364 C C . LEU A 1 301 ? 15.568 5.729 16.201 1.00 89.56 301 LEU A C 1
ATOM 2366 O O . LEU A 1 301 ? 16.455 6.114 15.455 1.00 89.56 301 LEU A O 1
ATOM 2370 N N . PHE A 1 302 ? 14.469 6.448 16.429 1.00 87.19 302 PHE A N 1
ATOM 2371 C CA . PHE A 1 302 ? 14.269 7.770 15.832 1.00 87.19 302 PHE A CA 1
ATOM 2372 C C . PHE A 1 302 ? 15.367 8.768 16.219 1.00 87.19 302 PHE A C 1
ATOM 2374 O O . PHE A 1 302 ? 15.886 9.482 15.366 1.00 87.19 302 PHE A O 1
ATOM 2381 N N . THR A 1 303 ? 15.763 8.786 17.494 1.00 85.38 303 THR A N 1
ATOM 2382 C CA . THR A 1 303 ? 16.848 9.658 17.971 1.00 85.38 303 THR A CA 1
ATOM 2383 C C . THR A 1 303 ? 18.174 9.339 17.280 1.00 85.38 303 THR A C 1
ATOM 2385 O O . THR A 1 303 ? 18.919 10.255 16.939 1.00 85.38 303 THR A O 1
ATOM 2388 N N . VAL A 1 304 ? 18.474 8.053 17.065 1.00 89.62 304 VAL A N 1
ATOM 2389 C CA . VAL A 1 304 ? 19.687 7.636 16.343 1.00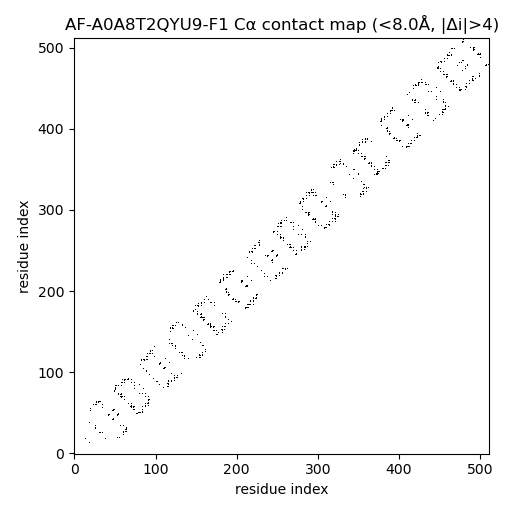 89.62 304 VAL A CA 1
ATOM 2390 C C . VAL A 1 304 ? 19.569 7.961 14.855 1.00 89.62 304 VAL A C 1
ATOM 2392 O O . VAL A 1 304 ? 20.504 8.518 14.289 1.00 89.62 304 VAL A O 1
ATOM 2395 N N . MET A 1 305 ? 18.407 7.708 14.244 1.00 90.12 305 MET A N 1
ATOM 2396 C CA . MET A 1 305 ? 18.123 8.059 12.854 1.00 90.12 305 MET A CA 1
ATOM 2397 C C . MET A 1 305 ? 18.424 9.536 12.601 1.00 90.12 305 MET A C 1
ATOM 2399 O O . MET A 1 305 ? 19.149 9.831 11.667 1.00 90.12 305 MET A O 1
ATOM 2403 N N . TRP A 1 306 ? 17.979 10.444 13.478 1.00 83.69 306 TRP A N 1
ATOM 2404 C CA . TRP A 1 306 ? 18.226 11.888 13.352 1.00 83.69 306 TRP A CA 1
ATOM 2405 C C . TRP A 1 306 ? 19.708 12.265 13.200 1.00 83.69 306 TRP A C 1
ATOM 2407 O O . TRP A 1 306 ? 20.038 13.301 12.627 1.00 83.69 306 TRP A O 1
ATOM 2417 N N . GLN A 1 307 ? 20.613 11.446 13.739 1.00 84.88 307 GLN A N 1
ATOM 2418 C CA . GLN A 1 307 ? 22.055 11.680 13.668 1.00 84.88 307 GLN A CA 1
ATOM 2419 C C . GLN A 1 307 ? 22.671 11.184 12.354 1.00 84.88 307 GLN A C 1
ATOM 2421 O O . GLN A 1 307 ? 23.745 11.654 11.981 1.00 84.88 307 GLN A O 1
ATOM 2426 N N . GLU A 1 308 ? 22.012 10.256 11.658 1.00 85.00 308 GLU A N 1
ATOM 2427 C CA . GLU A 1 308 ? 22.525 9.612 10.444 1.00 85.00 308 GLU A CA 1
ATOM 2428 C C . GLU A 1 308 ? 21.778 10.047 9.177 1.00 85.00 308 GLU A C 1
ATOM 2430 O O . GLU A 1 308 ? 22.400 10.323 8.151 1.00 85.00 308 GLU A O 1
ATOM 2435 N N . VAL A 1 309 ? 20.446 10.104 9.236 1.00 87.31 309 VAL A N 1
ATOM 2436 C CA . VAL A 1 309 ? 19.553 10.324 8.098 1.00 87.31 309 VAL A CA 1
ATOM 2437 C C . VAL A 1 309 ? 18.331 11.136 8.531 1.00 87.31 309 VAL A C 1
ATOM 2439 O O . VAL A 1 309 ? 17.643 10.799 9.490 1.00 87.31 309 VAL A O 1
ATOM 2442 N N . GLU A 1 310 ? 18.008 12.179 7.773 1.00 81.88 310 GLU A N 1
ATOM 2443 C CA . GLU A 1 310 ? 16.832 13.014 8.028 1.00 81.88 310 GLU A CA 1
ATOM 2444 C C . GLU A 1 310 ? 15.525 12.192 7.951 1.00 81.88 310 GLU A C 1
ATOM 2446 O O . GLU A 1 310 ? 15.265 11.527 6.936 1.00 81.88 310 GLU A O 1
ATOM 2451 N N . PRO A 1 311 ? 14.687 12.197 9.004 1.00 84.00 311 PRO A N 1
ATOM 2452 C CA . PRO A 1 311 ? 13.410 11.497 8.987 1.00 84.00 311 PRO A CA 1
ATOM 2453 C C . PRO A 1 311 ? 12.433 12.055 7.964 1.00 84.00 311 PRO A C 1
ATOM 2455 O O . PRO A 1 311 ? 12.303 13.260 7.773 1.00 84.00 311 PRO A O 1
ATOM 2458 N N . ASN A 1 312 ? 11.671 11.161 7.337 1.00 83.44 312 ASN A N 1
ATOM 2459 C CA . ASN A 1 312 ? 10.590 11.557 6.448 1.00 83.44 312 ASN A CA 1
ATOM 2460 C C . ASN A 1 312 ? 9.229 11.489 7.157 1.00 83.44 312 ASN A C 1
ATOM 2462 O O . ASN A 1 312 ? 9.085 11.004 8.281 1.00 83.44 312 ASN A O 1
ATOM 2466 N N . LYS A 1 313 ? 8.189 11.907 6.435 1.00 80.19 313 LYS A N 1
ATOM 2467 C CA . LYS A 1 313 ? 6.791 11.867 6.887 1.00 80.19 313 LYS A CA 1
ATOM 2468 C C . LYS A 1 313 ? 6.348 10.494 7.410 1.00 80.19 313 LYS A C 1
ATOM 2470 O O . LYS A 1 313 ? 5.595 10.436 8.376 1.00 80.19 313 LYS A O 1
ATOM 2475 N N . VAL A 1 314 ? 6.801 9.405 6.782 1.00 83.88 314 VAL A N 1
ATOM 2476 C CA . VAL A 1 314 ? 6.434 8.032 7.170 1.00 83.88 314 VAL A CA 1
ATOM 2477 C C . VAL A 1 314 ? 6.974 7.716 8.563 1.00 83.88 314 VAL A C 1
ATOM 2479 O O . VAL A 1 314 ? 6.233 7.192 9.391 1.00 83.88 314 VAL A O 1
ATOM 2482 N N . THR A 1 315 ? 8.208 8.125 8.869 1.00 83.88 315 THR A N 1
ATOM 2483 C CA . THR A 1 315 ? 8.792 7.965 10.207 1.00 83.88 315 THR A CA 1
ATOM 2484 C C . THR A 1 315 ? 7.938 8.632 11.290 1.00 83.88 315 THR A C 1
ATOM 2486 O O . THR A 1 315 ? 7.627 7.997 12.297 1.00 83.88 315 THR A O 1
ATOM 2489 N N . TYR A 1 316 ? 7.495 9.876 11.079 1.00 81.75 316 TYR A N 1
ATOM 2490 C CA . TYR A 1 316 ? 6.647 10.577 12.054 1.00 81.75 316 TYR A CA 1
ATOM 2491 C C . TYR A 1 316 ? 5.274 9.928 12.225 1.00 81.75 316 TYR A C 1
ATOM 2493 O O . TYR A 1 316 ? 4.791 9.810 13.350 1.00 81.75 316 TYR A O 1
ATOM 2501 N N . VAL A 1 317 ? 4.655 9.471 11.131 1.00 81.25 317 VAL A N 1
ATOM 2502 C CA . VAL A 1 317 ? 3.385 8.732 11.194 1.00 81.25 317 VAL A CA 1
ATOM 2503 C C . VAL A 1 317 ? 3.548 7.452 12.017 1.00 81.25 317 VAL A C 1
ATOM 2505 O O . VAL A 1 317 ? 2.702 7.164 12.864 1.00 81.25 317 VAL A O 1
ATOM 2508 N N . ASN A 1 318 ? 4.639 6.709 11.824 1.00 84.00 318 ASN A N 1
ATOM 2509 C CA . ASN A 1 318 ? 4.899 5.467 12.554 1.00 84.00 318 ASN A CA 1
ATOM 2510 C C . ASN A 1 318 ? 5.129 5.716 14.055 1.00 84.00 318 ASN A C 1
ATOM 2512 O O . ASN A 1 318 ? 4.576 4.995 14.885 1.00 84.00 318 ASN A O 1
ATOM 2516 N N . LEU A 1 319 ? 5.841 6.786 14.425 1.00 82.12 319 LEU A N 1
ATOM 2517 C CA . LEU A 1 319 ? 5.999 7.192 15.828 1.00 82.12 319 LEU A CA 1
ATOM 2518 C C . LEU A 1 319 ? 4.684 7.640 16.466 1.00 82.12 319 LEU A C 1
ATOM 2520 O O . LEU A 1 319 ? 4.392 7.271 17.603 1.00 82.12 319 LEU A O 1
ATOM 2524 N N . ALA A 1 320 ? 3.870 8.408 15.740 1.00 79.25 320 ALA A N 1
ATOM 2525 C CA . ALA A 1 320 ? 2.576 8.851 16.239 1.00 79.25 320 ALA A CA 1
ATOM 2526 C C . ALA A 1 320 ? 1.645 7.654 16.495 1.00 79.25 320 ALA A C 1
ATOM 2528 O O . ALA A 1 320 ? 1.029 7.578 17.559 1.00 79.25 320 ALA A O 1
ATOM 2529 N N . LYS A 1 321 ? 1.619 6.671 15.581 1.00 78.00 321 LYS A N 1
ATOM 2530 C CA . LYS A 1 321 ? 0.911 5.395 15.781 1.00 78.00 321 LYS A CA 1
ATOM 2531 C C . LYS A 1 321 ? 1.418 4.650 17.017 1.00 78.00 321 LYS A C 1
ATOM 2533 O O . LYS A 1 321 ? 0.601 4.223 17.828 1.00 78.00 321 LYS A O 1
ATOM 2538 N N . ALA A 1 322 ? 2.736 4.558 17.214 1.00 77.88 322 ALA A N 1
ATOM 2539 C CA . ALA A 1 322 ? 3.317 3.931 18.404 1.00 77.88 322 ALA A CA 1
ATOM 2540 C C . ALA A 1 322 ? 2.760 4.559 19.696 1.00 77.88 322 ALA A C 1
ATOM 2542 O O . ALA A 1 322 ? 2.315 3.856 20.602 1.00 77.88 322 ALA A O 1
ATOM 2543 N N . CYS A 1 323 ? 2.720 5.893 19.760 1.00 73.38 323 CYS A N 1
ATOM 2544 C CA . CYS A 1 323 ? 2.215 6.615 20.926 1.00 73.38 323 CYS A CA 1
ATOM 2545 C C . CYS A 1 323 ? 0.712 6.423 21.164 1.00 73.38 323 CYS A C 1
ATOM 2547 O O . CYS A 1 323 ? 0.301 6.399 22.325 1.00 73.38 323 CYS A O 1
ATOM 2549 N N . THR A 1 324 ? -0.102 6.255 20.110 1.00 67.94 324 THR A N 1
ATOM 2550 C CA . THR A 1 324 ? -1.551 6.021 20.277 1.00 67.94 324 THR A CA 1
ATOM 2551 C C . THR A 1 324 ? -1.845 4.755 21.081 1.00 67.94 324 THR A C 1
ATOM 2553 O O . THR A 1 324 ? -2.842 4.721 21.79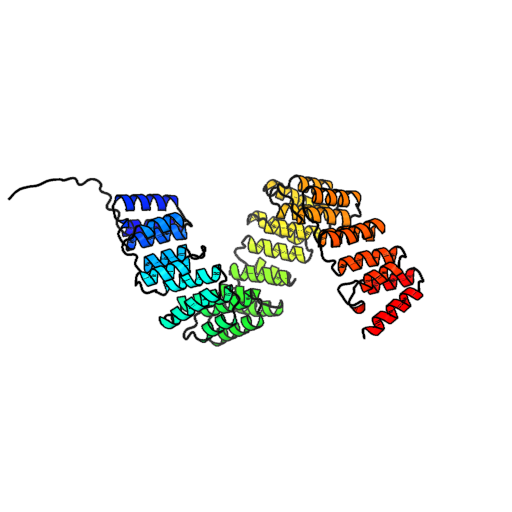3 1.00 67.94 324 THR A O 1
ATOM 2556 N N . ASN A 1 325 ? -0.960 3.754 21.028 1.00 66.88 325 ASN A N 1
ATOM 2557 C CA . ASN A 1 325 ? -1.123 2.485 21.740 1.00 66.88 325 ASN A CA 1
ATOM 2558 C C . ASN A 1 325 ? -0.768 2.566 23.237 1.00 66.88 325 ASN A C 1
ATOM 2560 O O . ASN A 1 325 ? -1.147 1.680 23.995 1.00 66.88 325 ASN A O 1
ATOM 2564 N N . MET A 1 326 ? -0.039 3.601 23.671 1.00 65.19 326 MET A N 1
ATOM 2565 C CA . MET A 1 326 ? 0.412 3.759 25.063 1.00 65.19 326 MET A CA 1
ATOM 2566 C C . MET A 1 326 ? -0.271 4.905 25.822 1.00 65.19 326 MET A C 1
ATOM 2568 O O . MET A 1 326 ? 0.043 5.102 26.994 1.00 65.19 326 MET A O 1
ATOM 2572 N N . GLU A 1 327 ? -1.155 5.678 25.174 1.00 66.12 327 GLU A N 1
ATOM 2573 C CA . GLU A 1 327 ? -1.839 6.854 25.755 1.00 66.12 327 GLU A CA 1
ATOM 2574 C C . GLU A 1 327 ? -0.878 7.822 26.497 1.00 66.12 327 GLU A C 1
ATOM 2576 O O . GLU A 1 327 ? -1.235 8.490 27.468 1.00 66.12 327 GLU A O 1
ATOM 2581 N N . SER A 1 328 ? 0.385 7.906 26.051 1.00 67.75 328 SER A N 1
ATOM 2582 C CA . SER A 1 328 ? 1.438 8.690 26.713 1.00 67.75 328 SER A CA 1
ATOM 2583 C C . SER A 1 328 ? 1.497 10.124 26.184 1.00 67.75 328 SER A C 1
ATOM 2585 O O . SER A 1 328 ? 1.965 10.394 25.071 1.00 67.75 328 SER A O 1
ATOM 2587 N N . VAL A 1 329 ? 1.099 11.080 27.025 1.00 68.69 329 VAL A N 1
ATOM 2588 C CA . VAL A 1 329 ? 1.146 12.524 26.727 1.00 68.69 329 VAL A CA 1
ATOM 2589 C C . VAL A 1 329 ? 2.582 13.025 26.506 1.00 68.69 329 VAL A C 1
ATOM 2591 O O . VAL A 1 329 ? 2.832 13.825 25.606 1.00 68.69 329 VAL A O 1
ATOM 2594 N N . ALA A 1 330 ? 3.550 12.536 27.289 1.00 70.00 330 ALA A N 1
ATOM 2595 C CA . ALA A 1 330 ? 4.939 13.001 27.221 1.00 70.00 330 ALA A CA 1
ATOM 2596 C C . ALA A 1 330 ? 5.598 12.670 25.871 1.00 70.00 330 ALA A C 1
ATOM 2598 O O . ALA A 1 330 ? 6.238 13.527 25.262 1.00 70.00 330 ALA A O 1
ATOM 2599 N N . SER A 1 331 ? 5.388 11.447 25.377 1.00 68.12 331 SER A N 1
ATOM 2600 C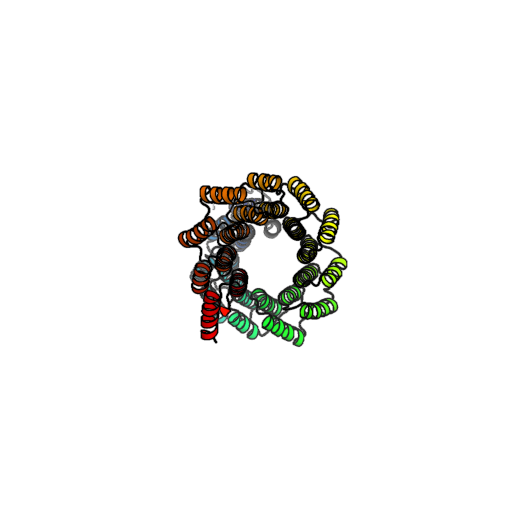 CA . SER A 1 331 ? 5.889 11.000 24.072 1.00 68.12 331 SER A CA 1
ATOM 2601 C C . SER A 1 331 ? 5.196 11.735 22.919 1.00 68.12 331 SER A C 1
ATOM 2603 O O . SER A 1 331 ? 5.839 12.082 21.931 1.00 68.12 331 SER A O 1
ATOM 2605 N N . SER A 1 332 ? 3.904 12.041 23.072 1.00 69.25 332 SER A N 1
ATOM 2606 C CA . SER A 1 332 ? 3.120 12.796 22.084 1.00 69.25 332 SER A CA 1
ATOM 2607 C C . SER A 1 332 ? 3.646 14.223 21.888 1.00 69.25 332 SER A C 1
ATOM 2609 O O . SER A 1 332 ? 3.804 14.678 20.755 1.00 69.25 332 SER A O 1
ATOM 2611 N N . ASN A 1 333 ? 4.008 14.898 22.983 1.00 71.31 333 ASN A N 1
ATOM 2612 C CA . ASN A 1 333 ? 4.554 16.257 22.952 1.00 71.31 333 ASN A CA 1
ATOM 2613 C C . ASN A 1 333 ? 5.930 16.352 22.285 1.00 71.31 333 ASN A C 1
ATOM 2615 O O . ASN A 1 333 ? 6.212 17.342 21.610 1.00 71.31 333 ASN A O 1
ATOM 2619 N N . LEU A 1 334 ? 6.768 15.321 22.427 1.00 73.12 334 LEU A N 1
ATOM 2620 C CA . LEU A 1 334 ? 8.065 15.265 21.751 1.00 73.12 334 LEU A CA 1
ATOM 2621 C C . LEU A 1 334 ? 7.903 15.201 20.220 1.00 73.12 334 LEU A C 1
ATOM 2623 O O . LEU A 1 334 ? 8.597 15.909 19.491 1.00 73.12 334 LEU A O 1
ATOM 2627 N N . ILE A 1 335 ? 6.952 14.398 19.727 1.00 72.69 335 ILE A N 1
ATOM 2628 C CA . ILE A 1 335 ? 6.660 14.313 18.287 1.00 72.69 335 ILE A CA 1
ATOM 2629 C C . ILE A 1 335 ? 6.106 15.647 17.781 1.00 72.69 335 ILE A C 1
ATOM 2631 O O . ILE A 1 335 ? 6.508 16.126 16.730 1.00 72.69 335 ILE A O 1
ATOM 2635 N N . TYR A 1 336 ? 5.208 16.287 18.525 1.00 70.56 336 TYR A N 1
ATOM 2636 C CA . TYR A 1 336 ? 4.611 17.544 18.080 1.00 70.56 336 TYR A CA 1
ATOM 2637 C C . TYR A 1 336 ? 5.615 18.690 17.955 1.00 70.56 336 TYR A C 1
ATOM 2639 O O . TYR A 1 336 ? 5.587 19.397 16.949 1.00 70.56 336 TYR A O 1
ATOM 2647 N N . GLY A 1 337 ? 6.527 18.838 18.924 1.00 68.38 337 GLY A N 1
ATOM 2648 C CA . GLY A 1 337 ? 7.599 19.833 18.842 1.00 68.38 337 GLY A CA 1
ATOM 2649 C C . GLY A 1 337 ? 8.427 19.669 17.566 1.00 68.38 337 GLY A C 1
ATOM 2650 O O . GLY A 1 337 ? 8.575 20.618 16.802 1.00 68.38 337 GLY A O 1
ATOM 2651 N N . THR A 1 338 ? 8.855 18.437 17.276 1.00 69.06 338 THR A N 1
ATOM 2652 C CA . THR A 1 338 ? 9.657 18.133 16.077 1.00 69.06 338 THR A CA 1
ATOM 2653 C C . THR A 1 338 ? 8.874 18.309 14.770 1.00 69.06 338 THR A C 1
ATOM 2655 O O . THR A 1 338 ? 9.393 18.863 13.808 1.00 69.06 338 THR A O 1
ATOM 2658 N N . VAL A 1 339 ? 7.595 17.925 14.721 1.00 69.38 339 VAL A N 1
ATOM 2659 C CA . VAL A 1 339 ? 6.738 18.094 13.529 1.00 69.38 339 VAL A CA 1
ATOM 2660 C C . VAL A 1 339 ? 6.485 19.570 13.192 1.00 69.38 339 VAL A C 1
ATOM 2662 O O . VAL A 1 339 ? 6.371 19.919 12.013 1.00 69.38 339 VAL A O 1
ATOM 2665 N N . ILE A 1 340 ? 6.381 20.440 14.204 1.00 67.38 340 ILE A N 1
ATOM 2666 C CA . ILE A 1 340 ? 6.248 21.890 13.996 1.00 67.38 340 ILE A CA 1
ATOM 2667 C C . ILE A 1 340 ? 7.550 22.487 13.465 1.00 67.38 340 ILE A C 1
ATOM 2669 O O . ILE A 1 340 ? 7.494 23.286 12.531 1.00 67.38 340 ILE A O 1
ATOM 2673 N N . GLU A 1 341 ? 8.691 22.117 14.052 1.00 69.25 341 GLU A N 1
ATOM 2674 C CA . GLU A 1 341 ? 10.011 22.611 13.641 1.00 69.25 341 GLU A CA 1
ATOM 2675 C C . GLU A 1 341 ? 10.301 22.298 12.166 1.00 69.25 341 GLU A C 1
ATOM 2677 O O . GLU A 1 341 ? 10.763 23.174 11.437 1.00 69.25 341 GLU A O 1
ATOM 2682 N N . GLU A 1 342 ? 9.904 21.113 11.695 1.00 67.19 342 GLU A N 1
ATOM 2683 C CA . GLU A 1 342 ? 10.066 20.685 10.297 1.00 67.19 342 GLU A CA 1
ATOM 2684 C C . GLU A 1 342 ? 9.001 21.236 9.326 1.00 67.19 342 GLU A C 1
ATOM 2686 O O . GLU A 1 342 ? 9.009 20.947 8.128 1.00 67.19 342 GLU A O 1
ATOM 2691 N N . GLY A 1 343 ? 8.039 22.032 9.807 1.00 64.81 343 GLY A N 1
ATOM 2692 C CA . GLY A 1 343 ? 7.040 22.676 8.947 1.00 64.81 343 GLY A CA 1
ATOM 2693 C C . GLY A 1 343 ? 6.014 21.722 8.317 1.00 64.81 343 GLY A C 1
ATOM 2694 O O . GLY A 1 343 ? 5.323 22.092 7.363 1.00 64.81 343 GLY A O 1
ATOM 2695 N N . PHE A 1 344 ? 5.851 20.507 8.852 1.00 65.38 344 PHE A N 1
ATOM 2696 C CA . PHE A 1 344 ? 4.845 19.556 8.362 1.00 65.38 344 PHE A CA 1
ATOM 2697 C C . PHE A 1 344 ? 3.420 19.828 8.879 1.00 65.38 344 PHE A C 1
ATOM 2699 O O . PHE A 1 344 ? 2.491 19.082 8.574 1.00 65.38 344 PHE A O 1
ATOM 2706 N N . ASN A 1 345 ? 3.211 20.916 9.620 1.00 62.72 345 ASN A N 1
ATOM 2707 C CA . ASN A 1 345 ? 1.909 21.339 10.149 1.00 62.72 345 ASN A CA 1
ATOM 2708 C C . ASN A 1 345 ? 0.823 21.578 9.076 1.00 62.72 345 ASN A C 1
ATOM 2710 O O . ASN A 1 345 ? -0.366 21.579 9.391 1.00 62.72 345 ASN A O 1
ATOM 2714 N N . SER A 1 346 ? 1.220 21.781 7.818 1.00 66.56 346 SER A N 1
ATOM 2715 C CA . SER A 1 346 ? 0.314 21.959 6.677 1.00 66.56 346 SER A CA 1
ATOM 2716 C C . SER A 1 346 ? -0.111 20.644 6.006 1.00 66.56 346 SER A C 1
ATOM 2718 O O . SER A 1 346 ? -1.006 20.654 5.159 1.00 66.56 346 SER A O 1
ATOM 2720 N N . ASP A 1 347 ? 0.496 19.510 6.374 1.00 76.75 347 ASP A N 1
ATOM 2721 C CA . ASP A 1 347 ? 0.202 18.200 5.794 1.00 76.75 347 ASP A CA 1
ATOM 2722 C C . ASP A 1 347 ? -1.035 17.562 6.447 1.00 76.75 347 ASP A C 1
ATOM 2724 O O . ASP A 1 347 ? -1.058 17.277 7.646 1.00 76.75 347 ASP A O 1
ATOM 2728 N N . THR A 1 348 ? -2.078 17.306 5.651 1.00 79.31 348 THR A N 1
ATOM 2729 C CA . THR A 1 348 ? -3.346 16.757 6.154 1.00 79.31 348 THR A CA 1
ATOM 2730 C C . THR A 1 348 ? -3.208 15.345 6.729 1.00 79.31 348 THR A C 1
ATOM 2732 O O . THR A 1 348 ? -3.908 15.028 7.693 1.00 79.31 348 THR A O 1
ATOM 2735 N N . LEU A 1 349 ? -2.338 14.488 6.181 1.00 78.75 349 LEU A N 1
ATOM 2736 C CA . LEU A 1 349 ? -2.191 13.102 6.643 1.00 78.75 349 LEU A CA 1
ATOM 2737 C C . LEU A 1 349 ? -1.474 13.059 7.992 1.00 78.75 349 LEU A C 1
ATOM 2739 O O . LEU A 1 349 ? -1.977 12.457 8.947 1.00 78.75 349 LEU A O 1
ATOM 2743 N N . LEU A 1 350 ? -0.325 13.730 8.085 1.00 79.88 350 LEU A N 1
ATOM 2744 C CA . LEU A 1 350 ? 0.427 13.788 9.333 1.00 79.88 350 LEU A CA 1
ATOM 2745 C C . LEU A 1 350 ? -0.358 14.556 10.401 1.00 79.88 350 LEU A C 1
ATOM 2747 O O . LEU A 1 350 ? -0.498 14.064 11.518 1.00 79.88 350 LEU A O 1
ATOM 2751 N N . GLY A 1 351 ? -0.973 15.689 10.051 1.00 80.94 351 GLY A N 1
ATOM 2752 C CA . GLY A 1 351 ? -1.817 16.443 10.976 1.00 80.94 351 GLY A CA 1
ATOM 2753 C C . GLY A 1 351 ? -3.016 15.638 11.486 1.00 80.94 351 GLY A C 1
ATOM 2754 O O . GLY A 1 351 ? -3.290 15.665 12.681 1.00 80.94 351 GLY A O 1
ATOM 2755 N N . THR A 1 352 ? -3.683 14.847 10.636 1.00 85.19 352 THR A N 1
ATOM 2756 C CA . THR A 1 352 ? -4.777 13.956 11.079 1.00 85.19 352 THR A CA 1
ATOM 2757 C C . THR A 1 352 ? -4.272 12.861 12.026 1.00 85.19 352 THR A C 1
ATOM 2759 O O . THR A 1 352 ? -4.932 12.571 13.021 1.00 85.19 352 THR A O 1
ATOM 2762 N N . THR A 1 353 ? -3.084 12.302 11.776 1.00 83.62 353 THR A N 1
ATOM 2763 C CA . THR A 1 353 ? -2.464 11.299 12.664 1.00 83.62 353 THR A CA 1
ATOM 2764 C C . THR A 1 353 ? -2.111 11.902 14.029 1.00 83.62 353 THR A C 1
ATOM 2766 O O . THR A 1 353 ? -2.363 11.293 15.066 1.00 83.62 353 THR A O 1
ATOM 2769 N N . MET A 1 354 ? -1.587 13.130 14.051 1.00 81.50 354 MET A N 1
ATOM 2770 C CA . MET A 1 354 ? -1.275 13.848 15.291 1.00 81.50 354 MET A CA 1
ATOM 2771 C C . MET A 1 354 ? -2.534 14.221 16.080 1.00 81.50 354 MET A C 1
ATOM 2773 O O . MET A 1 354 ? -2.544 14.133 17.305 1.00 81.50 354 MET A O 1
ATOM 2777 N N . ILE A 1 355 ? -3.614 14.599 15.391 1.00 86.81 355 ILE A N 1
ATOM 2778 C CA . ILE A 1 355 ? -4.916 14.830 16.025 1.00 86.81 355 ILE A CA 1
ATOM 2779 C C . ILE A 1 355 ? -5.430 13.543 16.679 1.00 86.81 355 ILE A C 1
ATOM 2781 O O . ILE A 1 355 ? -5.889 13.608 17.816 1.00 86.81 355 ILE A O 1
ATOM 2785 N N . ASP A 1 356 ? -5.326 12.390 16.003 1.00 85.31 356 ASP A N 1
ATOM 2786 C CA . ASP A 1 356 ? -5.722 11.089 16.570 1.00 85.31 356 ASP A CA 1
ATOM 2787 C C . ASP A 1 356 ? -4.946 10.786 17.851 1.00 85.31 356 ASP A C 1
ATOM 2789 O O . ASP A 1 356 ? -5.539 10.445 18.874 1.00 85.31 356 ASP A O 1
ATOM 2793 N N . LEU A 1 357 ? -3.629 11.003 17.817 1.00 82.81 357 LEU A N 1
ATOM 2794 C CA . LEU A 1 357 ? -2.758 10.832 18.971 1.00 82.81 357 LEU A CA 1
ATOM 2795 C C . LEU A 1 357 ? -3.196 11.684 20.162 1.00 82.81 357 LEU A C 1
ATOM 2797 O O . LEU A 1 357 ? -3.451 11.160 21.246 1.00 82.81 357 LEU A O 1
ATOM 2801 N N . TYR A 1 358 ? -3.324 12.992 19.963 1.00 82.12 358 TYR A N 1
ATOM 2802 C CA . TYR A 1 358 ? -3.687 13.897 21.046 1.00 82.12 358 TYR A CA 1
ATOM 2803 C C . TYR A 1 358 ? -5.107 13.673 21.560 1.00 82.12 358 TYR A C 1
ATOM 2805 O O . TYR A 1 358 ? -5.338 13.740 22.768 1.00 82.12 358 TYR A O 1
ATOM 2813 N N . ALA A 1 359 ? -6.055 13.375 20.671 1.00 86.25 359 ALA A N 1
ATOM 2814 C CA . ALA A 1 359 ? -7.434 13.126 21.057 1.00 86.25 359 ALA A CA 1
ATOM 2815 C C . ALA A 1 359 ? -7.574 11.811 21.846 1.00 86.25 359 ALA A C 1
ATOM 2817 O O . ALA A 1 359 ? -8.312 11.782 22.829 1.00 86.25 359 ALA A O 1
ATOM 2818 N N . LYS A 1 360 ? -6.823 10.756 21.490 1.00 82.56 360 LYS A N 1
ATOM 2819 C CA . LYS A 1 360 ? -6.754 9.507 22.271 1.00 82.56 360 LYS A CA 1
ATOM 2820 C C . LYS A 1 360 ? -6.087 9.698 23.629 1.00 82.56 360 LYS A C 1
ATOM 2822 O O . LYS A 1 360 ? -6.593 9.179 24.614 1.00 82.56 360 LYS A O 1
ATOM 2827 N N . CYS A 1 361 ? -5.050 10.527 23.719 1.00 80.06 361 CYS A N 1
ATOM 2828 C CA . CYS A 1 361 ? -4.422 10.903 24.992 1.00 80.06 361 CYS A CA 1
ATOM 2829 C C . CYS A 1 361 ? -5.270 11.874 25.850 1.00 80.06 361 CYS A C 1
ATOM 2831 O O . CYS A 1 361 ? -4.850 12.251 26.941 1.00 80.06 361 CYS A O 1
ATOM 2833 N N . GLY A 1 362 ? -6.438 12.329 25.373 1.00 81.88 362 GLY A N 1
ATOM 2834 C CA . GLY A 1 362 ? -7.310 13.272 26.089 1.00 81.88 362 GLY A CA 1
ATOM 2835 C C . GLY A 1 362 ? -6.842 14.737 26.060 1.00 81.88 362 GLY A C 1
ATOM 2836 O O . GLY A 1 362 ? -7.471 15.609 26.661 1.00 81.88 362 GLY A O 1
ATOM 2837 N N . CYS A 1 363 ? -5.771 15.045 25.328 1.00 84.56 363 CYS A N 1
ATOM 2838 C CA . CYS A 1 363 ? -5.209 16.385 25.149 1.00 84.56 363 CYS A CA 1
ATOM 2839 C C . CYS A 1 363 ? -5.988 17.173 24.083 1.00 84.56 363 CYS A C 1
ATOM 2841 O O . CYS A 1 363 ? -5.495 17.488 22.998 1.00 84.56 363 CYS A O 1
ATOM 2843 N N . PHE A 1 364 ? -7.250 17.483 24.379 1.00 86.88 364 PHE A N 1
ATOM 2844 C CA . PHE A 1 364 ? -8.151 18.101 23.404 1.00 86.88 364 PHE A CA 1
ATOM 2845 C C . PHE A 1 364 ? -7.779 19.536 23.020 1.00 86.88 364 PHE A C 1
ATOM 2847 O O . PHE A 1 364 ? -8.211 20.000 21.967 1.00 86.88 364 PHE A O 1
ATOM 2854 N N . GLU A 1 365 ? -7.022 20.262 23.844 1.00 85.75 365 GLU A N 1
ATOM 2855 C CA . GLU A 1 365 ? -6.560 21.614 23.501 1.00 85.75 365 GLU A CA 1
ATOM 2856 C C . GLU A 1 365 ? -5.589 21.572 22.317 1.00 85.75 365 GLU A C 1
ATOM 2858 O O . GLU A 1 365 ? -5.832 22.237 21.306 1.00 85.75 365 GLU A O 1
ATOM 2863 N N . ASP A 1 366 ? -4.577 20.705 22.396 1.00 82.94 366 ASP A N 1
ATOM 2864 C CA . ASP A 1 366 ? -3.588 20.489 21.337 1.00 82.94 366 ASP A CA 1
ATOM 2865 C C . ASP A 1 366 ? -4.228 19.874 20.087 1.00 82.94 366 ASP A C 1
ATOM 2867 O O . ASP A 1 366 ? -4.020 20.362 18.973 1.00 82.94 366 ASP A O 1
ATOM 2871 N N . ALA A 1 367 ? -5.104 18.874 20.264 1.00 87.19 367 ALA A N 1
ATOM 2872 C CA . ALA A 1 367 ? -5.858 18.281 19.157 1.00 87.19 367 ALA A CA 1
ATOM 2873 C C . ALA A 1 367 ? -6.701 19.335 18.414 1.00 87.19 367 ALA A C 1
ATOM 2875 O O . ALA A 1 367 ? -6.702 19.385 17.184 1.00 87.19 367 ALA A O 1
ATOM 2876 N N . ASN A 1 368 ? -7.378 20.233 19.141 1.00 88.69 368 ASN A N 1
ATOM 2877 C CA . ASN A 1 368 ? -8.147 21.322 18.536 1.00 88.69 368 ASN A CA 1
ATOM 2878 C C . ASN A 1 368 ? -7.265 22.382 17.869 1.00 88.69 368 ASN A C 1
ATOM 2880 O O . ASN A 1 368 ? -7.686 22.973 16.872 1.00 88.69 368 ASN A O 1
ATOM 2884 N N . ALA A 1 369 ? -6.085 22.671 18.420 1.00 85.06 369 ALA A N 1
ATOM 2885 C CA . ALA A 1 369 ? -5.143 23.612 17.824 1.00 85.06 369 ALA A CA 1
ATOM 2886 C C . ALA A 1 369 ? -4.648 23.093 16.465 1.00 85.06 369 ALA A C 1
ATOM 2888 O O . ALA A 1 369 ? -4.753 23.803 15.463 1.00 85.06 369 ALA A O 1
ATOM 2889 N N . LEU A 1 370 ? -4.232 21.825 16.414 1.00 84.31 370 LEU A N 1
ATOM 2890 C CA . LEU A 1 370 ? -3.859 21.119 15.187 1.00 84.31 370 LEU A CA 1
ATOM 2891 C C . LEU A 1 370 ? -5.006 21.072 14.176 1.00 84.31 370 LEU A C 1
ATOM 2893 O O . LEU A 1 370 ? -4.839 21.437 13.014 1.00 84.31 370 LEU A O 1
ATOM 2897 N N . PHE A 1 371 ? -6.198 20.690 14.631 1.00 88.06 371 PHE A N 1
ATOM 2898 C CA . PHE A 1 371 ? -7.392 20.637 13.794 1.00 88.06 371 PHE A CA 1
ATOM 2899 C C . PHE A 1 371 ? -7.707 21.989 13.140 1.00 88.06 371 PHE A C 1
ATOM 2901 O O . PHE A 1 371 ? -8.075 22.057 11.964 1.00 88.06 371 PHE A O 1
ATOM 2908 N N . LYS A 1 372 ? -7.533 23.089 13.880 1.00 86.88 372 LYS A N 1
ATOM 2909 C CA . LYS A 1 372 ? -7.722 24.446 13.355 1.00 86.88 372 LYS A CA 1
ATOM 2910 C C . LYS A 1 372 ? -6.633 24.856 12.367 1.00 86.88 372 LYS A C 1
ATOM 2912 O O . LYS A 1 372 ? -6.960 25.558 11.415 1.00 86.88 372 LYS A O 1
ATOM 2917 N N . ALA A 1 373 ? -5.394 24.422 12.586 1.00 84.19 373 ALA A N 1
ATOM 2918 C CA . ALA A 1 373 ? -4.248 24.748 11.741 1.00 84.19 373 ALA A CA 1
ATOM 2919 C C . ALA A 1 373 ? -4.270 24.045 10.370 1.00 84.19 373 ALA A C 1
ATOM 2921 O O . ALA A 1 373 ? -3.642 24.535 9.432 1.00 84.19 373 ALA A O 1
ATOM 2922 N N . LEU A 1 374 ? -5.002 22.932 10.232 1.00 83.38 374 LEU A N 1
ATOM 2923 C CA . LEU A 1 374 ? -5.095 22.203 8.967 1.00 83.38 374 LEU A CA 1
ATOM 2924 C C . LEU A 1 374 ? -5.745 23.044 7.848 1.00 83.38 374 LEU A C 1
ATOM 2926 O O . LEU A 1 374 ? -6.856 23.549 8.039 1.00 83.38 374 LEU A O 1
ATOM 2930 N N . PRO A 1 375 ? -5.112 23.144 6.658 1.00 82.62 375 PRO A N 1
ATOM 2931 C CA . PRO A 1 375 ? -5.630 23.944 5.545 1.00 82.62 375 PRO A CA 1
ATOM 2932 C C . PRO A 1 375 ? -6.862 23.313 4.887 1.00 82.62 375 PRO A C 1
ATOM 2934 O O . PRO A 1 375 ? -7.738 24.020 4.395 1.00 82.62 375 PRO A O 1
ATOM 2937 N N . VAL A 1 376 ? -6.928 21.980 4.878 1.00 82.12 376 VAL A N 1
ATOM 2938 C CA . VAL A 1 376 ? -8.048 21.200 4.347 1.00 82.12 376 VAL A CA 1
ATOM 2939 C C . VAL A 1 376 ? -8.398 20.120 5.358 1.00 82.12 376 VAL A C 1
ATOM 2941 O O . VAL A 1 376 ? -7.537 19.327 5.746 1.00 82.12 376 VAL A O 1
ATOM 2944 N N . ARG A 1 377 ? -9.669 20.084 5.758 1.00 89.56 377 ARG A N 1
ATOM 2945 C CA . ARG A 1 377 ? -10.244 19.058 6.630 1.00 89.56 377 ARG A CA 1
ATOM 2946 C C . ARG A 1 377 ? -11.131 18.165 5.786 1.00 89.56 377 ARG A C 1
ATOM 2948 O O . ARG A 1 377 ? -11.962 18.650 5.026 1.00 89.56 377 ARG A O 1
ATOM 2955 N N . ASN A 1 378 ? -10.928 16.861 5.888 1.00 89.62 378 ASN A N 1
ATOM 2956 C CA . ASN A 1 378 ? -11.741 15.882 5.181 1.00 89.62 378 ASN A CA 1
ATOM 2957 C C . ASN A 1 378 ? -12.558 15.050 6.181 1.00 89.62 378 ASN A C 1
ATOM 2959 O O . ASN A 1 378 ? -12.497 15.255 7.396 1.00 89.62 378 ASN A O 1
ATOM 2963 N N . VAL A 1 379 ? -13.330 14.096 5.658 1.00 92.25 379 VAL A N 1
ATOM 2964 C CA . VAL A 1 379 ? -14.153 13.180 6.462 1.00 92.25 379 VAL A CA 1
ATOM 2965 C C . VAL A 1 379 ? -13.329 12.452 7.529 1.00 92.25 379 VAL A C 1
ATOM 2967 O O . VAL A 1 379 ? -13.806 12.280 8.649 1.00 92.25 379 VAL A O 1
ATOM 2970 N N . VAL A 1 380 ? -12.089 12.066 7.211 1.00 91.25 380 VAL A N 1
ATOM 2971 C CA . VAL A 1 380 ? -11.200 11.362 8.143 1.00 91.25 380 VAL A CA 1
ATOM 2972 C C . VAL A 1 380 ? -10.826 12.280 9.303 1.00 91.25 380 VAL A C 1
ATOM 2974 O O . VAL A 1 380 ? -11.048 11.906 10.447 1.00 91.25 380 VAL A O 1
ATOM 2977 N N . THR A 1 381 ? -10.374 13.509 9.033 1.00 90.62 381 THR A N 1
ATOM 2978 C CA . THR A 1 381 ? -9.984 14.477 10.073 1.00 90.62 381 THR A CA 1
ATOM 2979 C C . THR A 1 381 ? -11.121 14.770 11.062 1.00 90.62 381 THR A C 1
ATOM 2981 O O . THR A 1 381 ? -10.906 14.790 12.275 1.00 90.62 381 THR A O 1
ATOM 2984 N N . TRP A 1 382 ? -12.349 14.966 10.568 1.00 95.19 382 TRP A N 1
ATOM 2985 C CA . TRP A 1 382 ? -13.527 15.163 11.422 1.00 95.19 382 TRP A CA 1
ATOM 2986 C C . TRP A 1 382 ? -13.881 13.906 12.223 1.00 95.19 382 TRP A C 1
ATOM 2988 O O . TRP A 1 382 ? -14.148 13.991 13.424 1.00 95.19 382 TRP A O 1
ATOM 2998 N N . THR A 1 383 ? -13.838 12.735 11.582 1.00 94.00 383 THR A N 1
ATOM 2999 C CA . THR A 1 383 ? -14.119 11.447 12.232 1.00 94.00 383 THR A CA 1
ATOM 3000 C C . THR A 1 383 ? -13.119 11.151 13.346 1.00 94.00 383 THR A C 1
ATOM 3002 O O . THR A 1 383 ? -13.522 10.671 14.403 1.00 94.00 383 THR A O 1
ATOM 3005 N N . THR A 1 384 ? -11.843 11.494 13.164 1.00 92.44 384 THR A N 1
ATOM 3006 C CA . THR A 1 384 ? -10.802 11.370 14.191 1.00 92.44 384 THR A CA 1
ATOM 3007 C C . THR A 1 384 ? -11.138 12.189 15.440 1.00 92.44 384 THR A C 1
ATOM 3009 O O . THR A 1 384 ? -11.140 11.646 16.543 1.00 92.44 384 THR A O 1
ATOM 3012 N N . MET A 1 385 ? -11.519 13.465 15.287 1.00 94.12 385 MET A N 1
ATOM 3013 C CA . MET A 1 385 ? -11.935 14.304 16.423 1.00 94.12 385 MET A CA 1
ATOM 3014 C C . MET A 1 385 ? -13.165 13.740 17.142 1.00 94.12 385 MET A C 1
ATOM 3016 O O . MET A 1 385 ? -13.197 13.682 18.372 1.00 94.12 385 MET A O 1
ATOM 3020 N N . ILE A 1 386 ? -14.177 13.304 16.384 1.00 94.62 386 ILE A N 1
ATOM 3021 C CA . ILE A 1 386 ? -15.401 12.709 16.942 1.00 94.62 386 ILE A CA 1
ATOM 3022 C C . ILE A 1 386 ? -15.065 11.440 17.730 1.00 94.62 386 ILE A C 1
ATOM 3024 O O . ILE A 1 386 ? -15.555 11.272 18.843 1.00 94.62 386 ILE A O 1
ATOM 3028 N N . SER A 1 387 ? -14.206 10.582 17.180 1.00 91.94 387 SER A N 1
ATOM 3029 C CA . SER A 1 387 ? -13.795 9.318 17.801 1.00 91.94 387 SER A CA 1
ATOM 3030 C C . SER A 1 387 ? -12.992 9.543 19.079 1.00 91.94 387 SER A C 1
ATOM 3032 O O . SER A 1 387 ? -13.272 8.907 20.090 1.00 91.94 387 SER A O 1
ATOM 3034 N N . GLY A 1 388 ? -12.060 10.499 19.081 1.00 89.88 388 GLY A N 1
ATOM 3035 C CA . GLY A 1 388 ? -11.312 10.851 20.286 1.00 89.88 388 GLY A CA 1
ATOM 3036 C C . GLY A 1 388 ? -12.204 11.431 21.388 1.00 89.88 388 GLY A C 1
ATOM 3037 O O . GLY A 1 388 ? -12.111 11.020 22.541 1.00 89.88 388 GLY A O 1
ATOM 3038 N N . TYR A 1 389 ? -13.147 12.320 21.053 1.00 92.06 389 TYR A N 1
ATOM 3039 C CA . TYR A 1 389 ? -14.133 12.790 22.034 1.00 92.06 389 TYR A CA 1
ATOM 3040 C C . TYR A 1 389 ? -15.057 11.674 22.533 1.00 92.06 389 TYR A C 1
ATOM 3042 O O . TYR A 1 389 ? -15.400 11.654 23.716 1.00 92.06 389 TYR A O 1
ATOM 3050 N N . ALA A 1 390 ? -15.451 10.754 21.649 1.00 90.88 390 ALA A N 1
ATOM 3051 C CA . ALA A 1 390 ? -16.277 9.603 21.989 1.00 90.88 390 ALA A CA 1
ATOM 3052 C C . ALA A 1 390 ? -15.574 8.660 22.977 1.00 90.88 390 ALA A C 1
ATOM 3054 O O . ALA A 1 390 ? -16.197 8.250 23.956 1.00 90.88 390 ALA A O 1
ATOM 3055 N N . LEU A 1 391 ? -14.281 8.383 22.766 1.00 88.12 391 LEU A N 1
ATOM 3056 C CA . LEU A 1 391 ? -13.456 7.539 23.636 1.00 88.12 391 LEU A CA 1
ATOM 3057 C C . LEU A 1 391 ? -13.447 8.039 25.088 1.00 88.12 391 LEU A C 1
ATOM 3059 O O . LEU A 1 391 ? -13.608 7.258 26.019 1.00 88.12 391 LEU A O 1
ATOM 3063 N N . HIS A 1 392 ? -13.339 9.356 25.274 1.00 87.25 392 HIS A N 1
ATOM 3064 C CA . HIS A 1 392 ? -13.328 10.000 26.593 1.00 87.25 392 HIS A CA 1
ATOM 3065 C C . HIS A 1 392 ? -14.728 10.358 27.121 1.00 87.25 392 HIS A C 1
ATOM 3067 O O . HIS A 1 392 ? -14.859 11.104 28.091 1.00 87.25 392 HIS A O 1
ATOM 3073 N N . GLY A 1 393 ? -15.800 9.883 26.476 1.00 88.44 393 GLY A N 1
ATOM 3074 C CA . GLY A 1 393 ? -17.180 10.134 26.909 1.00 88.44 393 GLY A CA 1
ATOM 3075 C C . GLY A 1 393 ? -17.645 11.592 26.771 1.00 88.44 393 GLY A C 1
ATOM 3076 O O . GLY A 1 393 ? -18.679 11.972 27.325 1.00 88.44 393 GLY A O 1
ATOM 3077 N N . ASN A 1 394 ? -16.918 12.438 26.035 1.00 90.81 394 ASN A N 1
ATOM 3078 C CA . ASN A 1 394 ? -17.239 13.855 25.885 1.00 90.81 394 ASN A CA 1
ATOM 3079 C C . ASN A 1 394 ? -18.259 14.078 24.761 1.00 90.81 394 ASN A C 1
ATOM 3081 O O . ASN A 1 394 ? -17.929 14.403 23.617 1.00 90.81 394 ASN A O 1
ATOM 3085 N N . ILE A 1 395 ? -19.538 13.959 25.116 1.00 91.62 395 ILE A N 1
ATOM 3086 C CA . ILE A 1 395 ? -20.637 14.157 24.169 1.00 91.62 395 ILE A CA 1
ATOM 3087 C C . ILE A 1 395 ? -20.695 15.558 23.563 1.00 91.62 395 ILE A C 1
ATOM 3089 O O . ILE A 1 395 ? -21.024 15.702 22.389 1.00 91.62 395 ILE A O 1
ATOM 3093 N N . HIS A 1 396 ? -20.377 16.600 24.327 1.00 92.88 396 HIS A N 1
ATOM 3094 C CA . HIS A 1 396 ? -20.465 17.967 23.819 1.00 92.88 396 HIS A CA 1
ATOM 3095 C C . HIS A 1 396 ? -19.437 18.223 22.713 1.00 92.88 396 HIS A C 1
ATOM 3097 O O . HIS A 1 396 ? -19.788 18.804 21.685 1.00 92.88 396 HIS A O 1
ATOM 3103 N N . GLY A 1 397 ? -18.202 17.748 22.898 1.00 92.56 397 GLY A N 1
ATOM 3104 C CA . GLY A 1 397 ? -17.151 17.814 21.884 1.00 92.56 397 GLY A CA 1
ATOM 3105 C C . GLY A 1 397 ? -17.520 17.027 20.627 1.00 92.56 397 GLY A C 1
ATOM 3106 O O . GLY A 1 397 ? -17.524 17.591 19.534 1.00 92.56 397 GLY A O 1
ATOM 3107 N N . ALA A 1 398 ? -17.932 15.764 20.787 1.00 94.00 398 ALA A N 1
ATOM 3108 C CA . ALA A 1 398 ? -18.299 14.900 19.664 1.00 94.00 398 ALA A CA 1
ATOM 3109 C C . ALA A 1 398 ? -19.453 15.478 18.824 1.00 94.00 398 ALA A C 1
ATOM 3111 O O . ALA A 1 398 ? -19.374 15.506 17.598 1.00 94.00 398 ALA A O 1
ATOM 3112 N N . LEU A 1 399 ? -20.503 16.002 19.470 1.00 93.75 399 LEU A N 1
ATOM 3113 C CA . LEU A 1 399 ? -21.647 16.598 18.771 1.00 93.75 399 LEU A CA 1
ATOM 3114 C C . LEU A 1 399 ? -21.296 17.898 18.056 1.00 93.75 399 LEU A C 1
ATOM 3116 O O . LEU A 1 399 ? -21.776 18.125 16.949 1.00 93.75 399 LEU A O 1
ATOM 3120 N N . LYS A 1 400 ? -20.450 18.734 18.666 1.00 94.88 400 LYS A N 1
ATOM 3121 C CA . LYS A 1 400 ? -19.953 19.957 18.031 1.00 94.88 400 LYS A CA 1
ATOM 3122 C C . LYS A 1 400 ? -19.117 19.637 16.791 1.00 94.88 400 LYS A C 1
ATOM 3124 O O . LYS A 1 400 ? -19.205 20.344 15.792 1.00 94.88 400 LYS A O 1
ATOM 3129 N N . CYS A 1 401 ? -18.316 18.574 16.846 1.00 94.56 401 CYS A N 1
ATOM 3130 C CA . CYS A 1 401 ? -17.562 18.119 15.685 1.00 94.56 401 CYS A CA 1
ATOM 3131 C C . CYS A 1 401 ? -18.472 17.539 14.598 1.00 94.56 401 CYS A C 1
ATOM 3133 O O . CYS A 1 401 ? -18.287 17.846 13.426 1.00 94.56 401 CYS A O 1
ATOM 3135 N N . TYR A 1 402 ? -19.487 16.763 14.978 1.00 95.12 402 TYR A N 1
ATOM 3136 C CA . TYR A 1 402 ? -20.468 16.232 14.033 1.00 95.12 402 TYR A CA 1
ATOM 3137 C C . TYR A 1 402 ? -21.236 17.341 13.301 1.00 95.12 402 TYR A C 1
ATOM 3139 O O . TYR A 1 402 ? -21.343 17.296 12.079 1.00 95.12 402 TYR A O 1
ATOM 3147 N N . SER A 1 403 ? -21.713 18.368 14.014 1.00 94.44 403 SER A N 1
ATOM 3148 C CA . SER A 1 403 ? -22.400 19.495 13.373 1.00 94.44 403 SER A CA 1
ATOM 3149 C C . SER A 1 403 ? -21.467 20.282 12.452 1.00 94.44 403 SER A C 1
ATOM 3151 O O . SER A 1 403 ? -21.839 20.572 11.321 1.00 94.44 403 SER A O 1
ATOM 3153 N N . GLY A 1 404 ? -20.232 20.557 12.890 1.00 93.56 404 GLY A N 1
ATOM 3154 C CA . GLY A 1 404 ? -19.235 21.255 12.072 1.00 93.56 404 GLY A CA 1
ATOM 3155 C C . GLY A 1 404 ? -18.887 20.505 10.781 1.00 93.56 404 GLY A C 1
ATOM 3156 O O . GLY A 1 404 ? -18.801 21.112 9.718 1.00 93.56 404 GLY A O 1
ATOM 3157 N N . MET A 1 405 ? -18.778 19.175 10.848 1.00 94.81 405 MET A N 1
ATOM 3158 C CA . MET A 1 405 ? -18.582 18.325 9.672 1.00 94.81 405 MET A CA 1
ATOM 3159 C C . MET A 1 405 ? -19.719 18.488 8.647 1.00 94.81 405 MET A C 1
ATOM 3161 O O . MET A 1 405 ? -19.462 18.613 7.449 1.00 94.81 405 MET A O 1
ATOM 3165 N N . GLN A 1 406 ? -20.972 18.513 9.112 1.00 92.56 406 GLN A N 1
ATOM 3166 C CA . GLN A 1 406 ? -22.142 18.690 8.247 1.00 92.56 406 GLN A CA 1
ATOM 3167 C C . GLN A 1 406 ? -22.235 20.111 7.673 1.00 92.56 406 GLN A C 1
ATOM 3169 O O . GLN A 1 406 ? -22.612 20.276 6.513 1.00 92.56 406 GLN A O 1
ATOM 3174 N N . GLU A 1 407 ? -21.870 21.129 8.456 1.00 93.25 407 GLU A N 1
ATOM 3175 C CA . GLU A 1 407 ? -21.815 22.532 8.021 1.00 93.25 407 GLU A CA 1
ATOM 3176 C C . GLU A 1 407 ? -20.775 22.755 6.911 1.00 93.25 407 GLU A C 1
ATOM 3178 O O . GLU A 1 407 ? -21.026 23.522 5.983 1.00 93.25 407 GLU A O 1
ATOM 3183 N N . GLU A 1 408 ? -19.650 22.032 6.943 1.00 91.88 408 GLU A N 1
ATOM 3184 C CA . GLU A 1 408 ? -18.658 22.008 5.856 1.00 91.88 408 GLU A CA 1
ATOM 3185 C C . GLU A 1 408 ? -19.113 21.171 4.635 1.00 91.88 408 GLU A C 1
ATOM 3187 O O . GLU A 1 408 ? -18.368 21.011 3.668 1.00 91.88 408 GLU A O 1
ATOM 3192 N N . GLY A 1 409 ? -20.342 20.639 4.642 1.00 90.56 409 GLY A N 1
ATOM 3193 C CA . GLY A 1 409 ? -20.914 19.857 3.542 1.00 90.56 409 GLY A CA 1
ATOM 3194 C C . GLY A 1 409 ? -20.335 18.446 3.408 1.00 90.56 409 GLY A C 1
ATOM 3195 O O . GLY A 1 409 ? -20.553 17.782 2.390 1.00 90.56 409 GLY A O 1
ATOM 3196 N N . LEU A 1 410 ? -19.599 17.971 4.416 1.00 92.69 410 LEU A N 1
ATOM 3197 C CA . LEU A 1 410 ? -19.000 16.642 4.425 1.00 92.69 410 LEU A CA 1
ATOM 3198 C C . LEU A 1 410 ? -20.000 15.619 4.965 1.00 92.69 410 LEU A C 1
ATOM 3200 O O . LEU A 1 410 ? -20.593 15.797 6.028 1.00 92.69 410 LEU A O 1
ATOM 3204 N N . LYS A 1 411 ? -20.175 14.515 4.234 1.00 91.69 411 LYS A N 1
ATOM 3205 C CA . LYS A 1 411 ? -21.067 13.429 4.651 1.00 91.69 411 LYS A CA 1
ATOM 3206 C C . LYS A 1 411 ? -20.369 12.516 5.668 1.00 91.69 411 LYS A C 1
ATOM 3208 O O . LYS A 1 411 ? -19.287 12.015 5.352 1.00 91.69 411 LYS A O 1
ATOM 3213 N N . PRO A 1 412 ? -20.962 12.289 6.854 1.00 93.75 412 PRO A N 1
ATOM 3214 C CA . PRO A 1 412 ? -20.537 11.262 7.800 1.00 93.75 412 PRO A CA 1
ATOM 3215 C C . PRO A 1 412 ? -20.375 9.906 7.116 1.00 93.75 412 PRO A C 1
ATOM 3217 O O . PRO A 1 412 ? -21.207 9.522 6.293 1.00 93.75 412 PRO A O 1
ATOM 3220 N N . ASN A 1 413 ? -19.306 9.192 7.456 1.00 93.31 413 ASN A N 1
ATOM 3221 C CA . ASN A 1 413 ? -19.093 7.831 6.981 1.00 93.31 413 ASN A CA 1
ATOM 3222 C C . ASN A 1 413 ? -19.487 6.814 8.060 1.00 93.31 413 ASN A C 1
ATOM 3224 O O . ASN A 1 413 ? -19.942 7.165 9.149 1.00 93.31 413 ASN A O 1
ATOM 3228 N N . GLU A 1 414 ? -19.294 5.542 7.735 1.00 93.31 414 GLU A N 1
ATOM 3229 C CA . GLU A 1 414 ? -19.519 4.416 8.634 1.00 93.31 414 GLU A CA 1
ATOM 3230 C C . GLU A 1 414 ? -18.810 4.598 9.990 1.00 93.31 414 GLU A C 1
ATOM 3232 O O . GLU A 1 414 ? -19.452 4.600 11.039 1.00 93.31 414 GLU A O 1
ATOM 3237 N N . ALA A 1 415 ? -17.505 4.883 9.974 1.00 93.44 415 ALA A N 1
ATOM 3238 C CA . ALA A 1 415 ? -16.721 5.096 11.190 1.00 93.44 415 ALA A CA 1
ATOM 3239 C C . ALA A 1 415 ? -17.228 6.281 12.039 1.00 93.44 415 ALA A C 1
ATOM 3241 O O . ALA A 1 415 ? -17.223 6.201 13.267 1.00 93.44 415 ALA A O 1
ATOM 3242 N N . THR A 1 416 ? -17.718 7.364 11.417 1.00 94.50 416 THR A N 1
ATOM 3243 C CA . THR A 1 416 ? -18.318 8.496 12.143 1.00 94.50 416 THR A CA 1
ATOM 3244 C C . THR A 1 416 ? -19.522 8.049 12.974 1.00 94.50 416 THR A C 1
ATOM 3246 O O . THR A 1 416 ? -19.636 8.408 14.150 1.00 94.50 416 THR A O 1
ATOM 3249 N N . PHE A 1 417 ? -20.427 7.268 12.376 1.00 95.75 417 PHE A N 1
ATOM 3250 C CA . PHE A 1 417 ? -21.625 6.790 13.060 1.00 95.75 417 PHE A CA 1
ATOM 3251 C C . PHE A 1 417 ? -21.297 5.753 14.127 1.00 95.75 417 PHE A C 1
ATOM 3253 O O . PHE A 1 417 ? -21.863 5.835 15.217 1.00 95.75 417 PHE A O 1
ATOM 3260 N N . LEU A 1 418 ? -20.352 4.844 13.874 1.00 94.44 418 LEU A N 1
ATOM 3261 C CA . LEU A 1 418 ? -19.896 3.891 14.882 1.00 94.44 418 LEU A CA 1
ATOM 3262 C C . LEU A 1 418 ? -19.397 4.602 16.149 1.00 94.44 418 LEU A C 1
ATOM 3264 O O . LEU A 1 418 ? -19.831 4.267 17.252 1.00 94.44 418 LEU A O 1
ATOM 3268 N N . SER A 1 419 ? -18.566 5.641 16.005 1.00 94.38 419 SER A N 1
ATOM 3269 C CA . SER A 1 419 ? -18.059 6.424 17.141 1.00 94.38 419 SER A CA 1
ATOM 3270 C C . SER A 1 419 ? -19.173 7.138 17.917 1.00 94.38 419 SER A C 1
ATOM 3272 O O . SER A 1 419 ? -19.172 7.134 19.149 1.00 94.38 419 SER A O 1
ATOM 3274 N N . LEU A 1 420 ? -20.171 7.705 17.229 1.00 95.56 420 LEU A N 1
ATOM 3275 C CA . LEU A 1 420 ? -21.317 8.362 17.874 1.00 95.56 420 LEU A CA 1
ATOM 3276 C C . LEU A 1 420 ? -22.253 7.371 18.579 1.00 95.56 420 LEU A C 1
ATOM 3278 O O . LEU A 1 420 ? -22.743 7.656 19.674 1.00 95.56 420 LEU A O 1
ATOM 3282 N N . LEU A 1 421 ? -22.503 6.210 17.970 1.00 93.88 421 LEU A N 1
ATOM 3283 C CA . LEU A 1 421 ? -23.330 5.152 18.551 1.00 93.88 421 LEU A CA 1
ATOM 3284 C C . LEU A 1 421 ? -22.650 4.521 19.762 1.00 93.88 421 LEU A C 1
ATOM 3286 O O . LEU A 1 421 ? -23.304 4.332 20.786 1.00 93.88 421 LEU A O 1
ATOM 3290 N N . SER A 1 422 ? -21.342 4.268 19.678 1.00 92.38 422 SER A N 1
ATOM 3291 C CA . SER A 1 422 ? -20.531 3.812 20.805 1.00 92.38 422 SER A CA 1
ATOM 3292 C C . SER A 1 422 ? -20.605 4.803 21.970 1.00 92.38 422 SER A C 1
ATOM 3294 O O . SER A 1 422 ? -20.934 4.419 23.092 1.00 92.38 422 SER A O 1
ATOM 3296 N N . LEU A 1 423 ? -20.443 6.103 21.702 1.00 92.75 423 LEU A N 1
ATOM 3297 C CA . LEU A 1 423 ? -20.600 7.151 22.713 1.00 92.75 423 LEU A CA 1
ATOM 3298 C C . LEU A 1 423 ? -21.994 7.147 23.358 1.00 92.75 423 LEU A C 1
ATOM 3300 O O . LEU A 1 423 ? -22.118 7.246 24.580 1.00 92.75 423 LEU A O 1
ATOM 3304 N N . CYS A 1 424 ? -23.053 7.007 22.557 1.00 92.81 424 CYS A N 1
ATOM 3305 C CA . CYS A 1 424 ? -24.416 6.912 23.080 1.00 92.81 424 CYS A CA 1
ATOM 3306 C C . CYS A 1 424 ? -24.611 5.650 23.927 1.00 92.81 424 CYS A C 1
ATOM 3308 O O . CYS A 1 424 ? -25.264 5.728 24.965 1.00 92.81 424 CYS A O 1
ATOM 3310 N N . ASN A 1 425 ? -24.023 4.521 23.525 1.00 89.38 425 ASN A N 1
ATOM 3311 C CA . ASN A 1 425 ? -24.038 3.271 24.279 1.00 89.38 425 ASN A CA 1
ATOM 3312 C C . ASN A 1 425 ? -23.329 3.410 25.637 1.00 89.38 425 ASN A C 1
ATOM 3314 O O . ASN A 1 425 ? -23.891 3.064 26.677 1.00 89.38 425 ASN A O 1
ATOM 3318 N N . HIS A 1 426 ? -22.125 3.990 25.654 1.00 87.25 426 HIS A N 1
ATOM 3319 C CA . HIS A 1 426 ? -21.365 4.224 26.883 1.00 87.25 426 HIS A CA 1
ATOM 3320 C C . HIS A 1 426 ? -22.087 5.162 27.859 1.00 87.25 426 HIS A C 1
ATOM 3322 O O . HIS A 1 426 ? -22.064 4.916 29.062 1.00 87.25 426 HIS A O 1
ATOM 3328 N N . LEU A 1 427 ? -22.764 6.197 27.353 1.00 89.31 427 LEU A N 1
ATOM 3329 C CA . LEU A 1 427 ? -23.491 7.173 28.173 1.00 89.31 427 LEU A CA 1
ATOM 3330 C C . LEU A 1 427 ? -24.963 6.802 28.443 1.00 89.31 427 LEU A C 1
ATOM 3332 O O . LEU A 1 427 ? -25.657 7.545 29.135 1.00 89.31 427 LEU A O 1
ATOM 3336 N N . GLY A 1 428 ? -25.468 5.695 27.887 1.00 88.31 428 GLY A N 1
ATOM 3337 C CA . GLY A 1 428 ? -26.866 5.269 28.043 1.00 88.31 428 GLY A CA 1
ATOM 3338 C C . GLY A 1 428 ? -27.897 6.178 27.353 1.00 88.31 428 GLY A C 1
ATOM 3339 O O . GLY A 1 428 ? -29.048 6.264 27.781 1.00 88.31 428 GLY A O 1
ATOM 3340 N N . LEU A 1 429 ? -27.515 6.885 26.287 1.00 90.75 429 LEU A N 1
ATOM 3341 C CA . LEU A 1 429 ? -28.342 7.900 25.625 1.00 90.75 429 LEU A CA 1
ATOM 3342 C C . LEU A 1 429 ? -29.206 7.311 24.504 1.00 90.75 429 LEU A C 1
ATOM 3344 O O . LEU A 1 429 ? -28.968 7.562 23.322 1.00 90.75 429 LEU A O 1
ATOM 3348 N N . VAL A 1 430 ? -30.250 6.573 24.889 1.00 90.19 430 VAL A N 1
ATOM 3349 C CA . VAL A 1 430 ? -31.141 5.831 23.971 1.00 90.19 430 VAL A CA 1
ATOM 3350 C C . VAL A 1 430 ? -31.663 6.693 22.824 1.00 90.19 430 VAL A C 1
ATOM 3352 O O . VAL A 1 430 ? -31.465 6.362 21.661 1.00 90.19 430 VAL A O 1
ATOM 3355 N N . HIS A 1 431 ? -32.283 7.834 23.141 1.00 90.38 431 HIS A N 1
ATOM 3356 C CA . HIS A 1 431 ? -32.906 8.688 22.129 1.00 90.38 431 HIS A CA 1
ATOM 3357 C C . HIS A 1 431 ? -31.893 9.186 21.089 1.00 90.38 431 HIS A C 1
ATOM 3359 O O . HIS A 1 431 ? -32.175 9.171 19.895 1.00 90.38 431 HIS A O 1
ATOM 3365 N N . LYS A 1 432 ? -30.697 9.610 21.526 1.00 92.06 432 LYS A N 1
ATOM 3366 C CA . LYS A 1 432 ? -29.649 10.073 20.604 1.00 92.06 432 LYS A CA 1
ATOM 3367 C C . LYS A 1 432 ? -29.087 8.927 19.765 1.00 92.06 432 LYS A C 1
ATOM 3369 O O . LYS A 1 432 ? -28.897 9.113 18.566 1.00 92.06 432 LYS A O 1
ATOM 3374 N N . GLY A 1 433 ? -28.899 7.750 20.365 1.00 92.00 433 GLY A N 1
ATOM 3375 C CA . GLY A 1 433 ? -28.508 6.539 19.645 1.00 92.00 433 GLY A CA 1
ATOM 3376 C C . GLY A 1 433 ? -29.460 6.239 18.486 1.00 92.00 433 GLY A C 1
ATOM 3377 O O . GLY A 1 433 ? -29.011 6.151 17.346 1.00 92.00 433 GLY A O 1
ATOM 3378 N N . CYS A 1 434 ? -30.773 6.195 18.747 1.00 91.50 434 CYS A N 1
ATOM 3379 C CA . CYS A 1 434 ? -31.782 5.985 17.703 1.00 91.50 434 CYS A CA 1
ATOM 3380 C C . CYS A 1 434 ? -31.706 7.053 16.607 1.00 91.50 434 CYS A C 1
ATOM 3382 O O . CYS A 1 434 ? -31.656 6.713 15.429 1.00 91.50 434 CYS A O 1
ATOM 3384 N N . THR A 1 435 ? -31.610 8.336 16.980 1.00 93.75 435 THR A N 1
ATOM 3385 C CA . THR A 1 435 ? -31.535 9.416 15.982 1.00 93.75 435 THR A CA 1
ATOM 3386 C C . THR A 1 435 ? -30.304 9.311 15.082 1.00 93.75 435 THR A C 1
ATOM 3388 O O . THR A 1 435 ? -30.391 9.609 13.893 1.00 93.75 435 THR A O 1
ATOM 3391 N N . PHE A 1 436 ? -29.158 8.864 15.611 1.00 94.31 436 PHE A N 1
ATOM 3392 C CA . PHE A 1 436 ? -27.962 8.654 14.795 1.00 94.31 436 PHE A CA 1
ATOM 3393 C C . PHE A 1 436 ? -28.088 7.439 13.890 1.00 94.31 436 PHE A C 1
ATOM 3395 O O . PHE A 1 436 ? -27.699 7.524 12.729 1.00 94.31 436 PHE A O 1
ATOM 3402 N N . PHE A 1 437 ? -28.664 6.347 14.389 1.00 92.06 437 PHE A N 1
ATOM 3403 C CA . PHE A 1 437 ? -28.888 5.144 13.596 1.00 92.06 437 PHE A CA 1
ATOM 3404 C C . PHE A 1 437 ? -29.865 5.398 12.435 1.00 92.06 437 PHE A C 1
ATOM 3406 O O . PHE A 1 437 ? -29.603 5.009 11.302 1.00 92.06 437 PHE A O 1
ATOM 3413 N N . GLU A 1 438 ? -30.951 6.135 12.675 1.00 92.12 438 GLU A N 1
ATOM 3414 C CA . GLU A 1 438 ? -31.885 6.555 11.621 1.00 92.12 438 GLU A CA 1
ATOM 3415 C C . GLU A 1 438 ? -31.219 7.511 10.619 1.00 92.12 438 GLU A C 1
ATOM 3417 O O . GLU A 1 438 ? -31.343 7.341 9.405 1.00 92.12 438 GLU A O 1
ATOM 3422 N N . SER A 1 439 ? -30.457 8.492 11.116 1.00 92.06 439 SER A N 1
ATOM 3423 C CA . SER A 1 439 ? -29.705 9.441 10.285 1.00 92.06 439 SER A CA 1
ATOM 3424 C C . SER A 1 439 ? -28.682 8.744 9.379 1.00 92.06 439 SER A C 1
ATOM 3426 O O . SER A 1 439 ? -28.518 9.143 8.227 1.00 92.06 439 SER A O 1
ATOM 3428 N N . MET A 1 440 ? -28.038 7.677 9.859 1.00 93.75 440 MET A N 1
ATOM 3429 C CA . MET A 1 440 ? -27.104 6.852 9.086 1.00 93.75 440 MET A CA 1
ATOM 3430 C C . MET A 1 440 ? -27.767 6.275 7.831 1.00 93.75 440 MET A C 1
ATOM 3432 O O . MET A 1 440 ? -27.266 6.463 6.720 1.00 93.75 440 MET A O 1
ATOM 3436 N N . VAL A 1 441 ? -28.941 5.660 8.000 1.00 90.81 441 VAL A N 1
ATOM 3437 C CA . VAL A 1 441 ? -29.719 5.072 6.901 1.00 90.81 441 VAL A CA 1
ATOM 3438 C C . VAL A 1 441 ? -30.221 6.153 5.942 1.00 90.81 441 VAL A C 1
ATOM 3440 O O . VAL A 1 441 ? -30.097 6.008 4.726 1.00 90.81 441 VAL A O 1
ATOM 3443 N N . LEU A 1 442 ? -30.731 7.272 6.468 1.00 91.38 442 LEU A N 1
ATOM 3444 C CA . LEU A 1 442 ? -31.222 8.393 5.656 1.00 91.38 442 LEU A CA 1
ATOM 3445 C C . LEU A 1 442 ? -30.126 9.033 4.795 1.00 91.38 442 LEU A C 1
ATOM 3447 O O . LEU A 1 442 ? -30.402 9.516 3.697 1.00 91.38 442 LEU A O 1
ATOM 3451 N N . GLN A 1 443 ? -28.884 9.030 5.275 1.00 89.31 443 GLN A N 1
ATOM 3452 C CA . GLN A 1 443 ? -27.734 9.562 4.545 1.00 89.31 443 GLN A CA 1
ATOM 3453 C C . GLN A 1 443 ? -27.105 8.546 3.576 1.00 89.31 443 GLN A C 1
ATOM 3455 O O . GLN A 1 443 ? -26.140 8.884 2.886 1.00 89.31 443 GLN A O 1
ATOM 3460 N N . GLY A 1 444 ? -27.680 7.342 3.465 1.00 87.88 444 GLY A N 1
ATOM 3461 C CA . GLY A 1 444 ? -27.252 6.298 2.534 1.00 87.88 444 GLY A CA 1
ATOM 3462 C C . GLY A 1 444 ? -26.048 5.485 3.010 1.00 87.88 444 GLY A C 1
ATOM 3463 O O . GLY A 1 444 ? -25.408 4.828 2.193 1.00 87.88 444 GLY A O 1
ATOM 3464 N N . VAL A 1 445 ? -25.721 5.531 4.305 1.00 91.44 445 VAL A N 1
ATOM 3465 C CA . VAL A 1 445 ? -24.673 4.693 4.897 1.00 91.44 445 VAL A CA 1
ATOM 3466 C C . VAL A 1 445 ? -25.313 3.381 5.348 1.00 91.44 445 VAL A C 1
ATOM 3468 O O . VAL A 1 445 ? -26.258 3.384 6.136 1.00 91.44 445 VAL A O 1
ATOM 3471 N N . ILE A 1 446 ? -24.824 2.255 4.826 1.00 89.06 446 ILE A N 1
ATOM 3472 C CA . ILE A 1 446 ? -25.372 0.925 5.122 1.00 89.06 446 ILE A CA 1
ATOM 3473 C C . ILE A 1 446 ? -24.920 0.504 6.531 1.00 89.06 446 ILE A C 1
ATOM 3475 O O . ILE A 1 446 ? -23.714 0.460 6.774 1.00 89.06 446 ILE A O 1
ATOM 3479 N N . PRO A 1 447 ? -25.837 0.194 7.467 1.00 90.50 447 PRO A N 1
ATOM 3480 C CA . PRO A 1 447 ? -25.450 -0.216 8.813 1.00 90.50 447 PRO A CA 1
ATOM 3481 C C . PRO A 1 447 ? -24.754 -1.582 8.838 1.00 90.50 447 PRO A C 1
ATOM 3483 O O . PRO A 1 447 ? -25.372 -2.610 8.560 1.00 90.50 447 PRO A O 1
ATOM 3486 N N . ALA A 1 448 ? -23.476 -1.597 9.224 1.00 90.75 448 ALA A N 1
ATOM 3487 C CA . ALA A 1 448 ? -22.717 -2.828 9.446 1.00 90.75 448 ALA A CA 1
ATOM 3488 C C . ALA A 1 448 ? -23.102 -3.540 10.760 1.00 90.75 448 ALA A C 1
ATOM 3490 O O . ALA A 1 448 ? -23.927 -3.056 11.549 1.00 90.75 448 ALA A O 1
ATOM 3491 N N . VAL A 1 449 ? -22.502 -4.708 10.997 1.00 89.12 449 VAL A N 1
ATOM 3492 C CA . VAL A 1 449 ? -22.769 -5.570 12.163 1.00 89.12 449 VAL A CA 1
ATOM 3493 C C . VAL A 1 449 ? -22.470 -4.834 13.475 1.00 89.12 449 VAL A C 1
ATOM 3495 O O . VAL A 1 449 ? -23.216 -4.942 14.448 1.00 89.12 449 VAL A O 1
ATOM 3498 N N . GLU A 1 450 ? -21.423 -4.018 13.482 1.00 90.00 450 GLU A N 1
ATOM 3499 C CA . GLU A 1 450 ? -20.924 -3.244 14.615 1.00 90.00 450 GLU A CA 1
ATOM 3500 C C . GLU A 1 450 ? -21.923 -2.161 15.050 1.00 90.00 450 GLU A C 1
ATOM 3502 O O . GLU A 1 450 ? -22.153 -1.963 16.243 1.00 90.00 450 GLU A O 1
ATOM 3507 N N . HIS A 1 451 ? -22.596 -1.505 14.099 1.00 92.31 451 HIS A N 1
ATOM 3508 C CA . HIS A 1 451 ? -23.614 -0.487 14.391 1.00 92.31 451 HIS A CA 1
ATOM 3509 C C . HIS A 1 451 ? -24.835 -1.106 15.075 1.00 92.31 451 HIS A C 1
ATOM 3511 O O . HIS A 1 451 ? -25.331 -0.576 16.074 1.00 92.31 451 HIS A O 1
ATOM 3517 N N . HIS A 1 452 ? -25.290 -2.254 14.562 1.00 89.81 452 HIS A N 1
ATOM 3518 C CA . HIS A 1 452 ? -26.371 -3.030 15.170 1.00 89.81 452 HIS A CA 1
ATOM 3519 C C . HIS A 1 452 ? -25.981 -3.507 16.568 1.00 89.81 452 HIS A C 1
ATOM 3521 O O . HIS A 1 452 ? -26.785 -3.408 17.494 1.00 89.81 452 HIS A O 1
ATOM 3527 N N . HIS A 1 453 ? -24.737 -3.962 16.742 1.00 90.50 453 HIS A N 1
ATOM 3528 C CA . HIS A 1 453 ? -24.207 -4.344 18.044 1.00 90.50 453 HIS A CA 1
ATOM 3529 C C . HIS A 1 453 ? -24.276 -3.183 19.048 1.00 90.50 453 HIS A C 1
ATOM 3531 O O . HIS A 1 453 ? -24.827 -3.368 20.130 1.00 90.50 453 HIS A O 1
ATOM 3537 N N . CYS A 1 454 ? -23.804 -1.980 18.693 1.00 91.56 454 CYS A N 1
ATOM 3538 C CA . CYS A 1 454 ? -23.845 -0.817 19.588 1.00 91.56 454 CYS A CA 1
ATOM 3539 C C . CYS A 1 454 ? -25.271 -0.428 20.008 1.00 91.56 454 CYS A C 1
ATOM 3541 O O . CYS A 1 454 ? -25.503 -0.141 21.183 1.00 91.56 454 CYS A O 1
ATOM 3543 N N . ILE A 1 455 ? -26.230 -0.418 19.076 1.00 91.31 455 ILE A N 1
ATOM 3544 C CA . ILE A 1 455 ? -27.633 -0.096 19.388 1.00 91.31 455 ILE A CA 1
ATOM 3545 C C . ILE A 1 455 ? -28.291 -1.188 20.234 1.00 91.31 455 ILE A C 1
ATOM 3547 O O . ILE A 1 455 ? -29.009 -0.886 21.189 1.00 91.31 455 ILE A O 1
ATOM 3551 N N . MET A 1 456 ? -28.044 -2.455 19.911 1.00 89.75 456 MET A N 1
ATOM 3552 C CA . MET A 1 456 ? -28.577 -3.577 20.675 1.00 89.75 456 MET A CA 1
ATOM 3553 C C . MET A 1 456 ? -28.020 -3.591 22.103 1.00 89.75 456 MET A C 1
ATOM 3555 O O . MET A 1 456 ? -28.783 -3.811 23.043 1.00 89.75 456 MET A O 1
ATOM 3559 N N . ASP A 1 457 ? -26.726 -3.303 22.280 1.00 89.38 457 ASP A N 1
ATOM 3560 C CA . ASP A 1 457 ? -26.091 -3.164 23.596 1.00 89.38 457 ASP A CA 1
ATOM 3561 C C . ASP A 1 457 ? -26.710 -2.002 24.390 1.00 89.38 457 ASP A C 1
ATOM 3563 O O . ASP A 1 457 ? -27.077 -2.173 25.553 1.00 89.38 457 ASP A O 1
ATOM 3567 N N . LEU A 1 458 ? -26.949 -0.859 23.737 1.00 90.62 458 LEU A N 1
ATOM 3568 C CA . LEU A 1 458 ? -27.604 0.306 24.340 1.00 90.62 458 LEU A CA 1
ATOM 3569 C C . LEU A 1 458 ? -29.031 -0.016 24.817 1.00 90.62 458 LEU A C 1
ATOM 3571 O O . LEU A 1 458 ? -29.409 0.331 25.941 1.00 90.62 458 LEU A O 1
ATOM 3575 N N . PHE A 1 459 ? -29.832 -0.712 24.006 1.00 90.00 459 PHE A N 1
ATOM 3576 C CA . PHE A 1 459 ? -31.161 -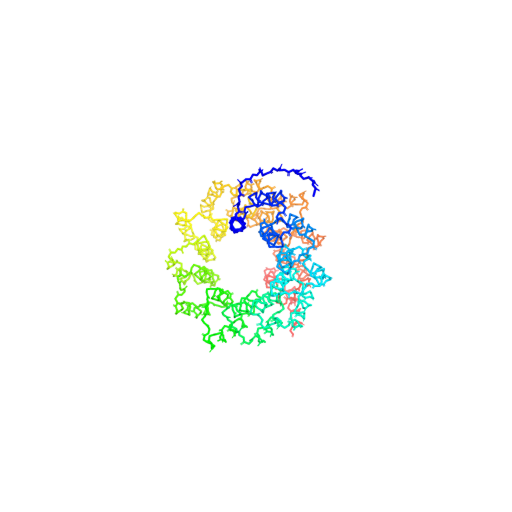1.175 24.423 1.00 90.00 459 PHE A CA 1
ATOM 3577 C C . PHE A 1 459 ? -31.092 -2.240 25.520 1.00 90.00 459 PHE A C 1
ATOM 3579 O O . PHE A 1 459 ? -31.922 -2.227 26.432 1.00 90.00 459 PHE A O 1
ATOM 3586 N N . GLY A 1 460 ? -30.095 -3.124 25.460 1.00 86.81 460 GLY A N 1
ATOM 3587 C CA . GLY A 1 460 ? -29.808 -4.127 26.478 1.00 86.81 460 GLY A CA 1
ATOM 3588 C C . GLY A 1 460 ? -29.572 -3.497 27.847 1.00 86.81 460 GLY A C 1
ATOM 3589 O O . GLY A 1 460 ? -30.294 -3.814 28.790 1.00 86.81 460 GLY A O 1
ATOM 3590 N N . ARG A 1 461 ? -28.628 -2.552 27.940 1.00 84.94 461 ARG A N 1
ATOM 3591 C CA . ARG A 1 461 ? -28.261 -1.847 29.185 1.00 84.94 461 ARG A CA 1
ATOM 3592 C C . ARG A 1 461 ? -29.402 -1.046 29.793 1.00 84.94 461 ARG A C 1
ATOM 3594 O O . ARG A 1 461 ? -29.476 -0.883 31.007 1.00 84.94 461 ARG A O 1
ATOM 3601 N N . THR A 1 462 ? -30.277 -0.512 28.948 1.00 85.06 462 THR A N 1
ATOM 3602 C CA . THR A 1 462 ? -31.394 0.344 29.372 1.00 85.06 462 THR A CA 1
ATOM 3603 C C . THR A 1 462 ? -32.679 -0.440 29.639 1.00 85.06 462 THR A C 1
ATOM 3605 O O . THR A 1 462 ? -33.707 0.152 29.960 1.00 85.06 462 THR A O 1
ATOM 3608 N N . GLY A 1 463 ? -32.635 -1.774 29.535 1.00 83.38 463 GLY A N 1
ATOM 3609 C CA . GLY A 1 463 ? -33.760 -2.669 29.811 1.00 83.38 463 GLY A CA 1
ATOM 3610 C C . GLY A 1 463 ? -34.801 -2.759 28.690 1.00 83.38 463 GLY A C 1
ATOM 3611 O O . GLY A 1 463 ? -35.809 -3.454 28.839 1.00 83.38 463 GLY A O 1
ATOM 3612 N N . SER A 1 464 ? -34.567 -2.122 27.540 1.00 86.88 464 SER A N 1
ATOM 3613 C CA . SER A 1 464 ? -35.463 -2.123 26.372 1.00 86.88 464 SER A CA 1
ATOM 3614 C C . SER A 1 464 ? -35.302 -3.390 25.518 1.00 86.88 464 SER A C 1
ATOM 3616 O O . SER A 1 464 ? -35.145 -3.337 24.299 1.00 86.88 464 SER A O 1
ATOM 3618 N N . LEU A 1 465 ? -35.366 -4.561 26.156 1.00 86.19 465 LEU A N 1
ATOM 3619 C CA . LEU A 1 465 ? -34.973 -5.849 25.567 1.00 86.19 465 LEU A CA 1
ATOM 3620 C C . LEU A 1 465 ? -35.792 -6.267 24.335 1.00 86.19 465 LEU A C 1
ATOM 3622 O O . LEU A 1 465 ? -35.274 -6.967 23.475 1.00 86.19 465 LEU A O 1
ATOM 3626 N N . LYS A 1 466 ? -37.049 -5.822 24.215 1.00 83.81 466 LYS A N 1
ATOM 3627 C CA . LYS A 1 466 ? -37.882 -6.081 23.024 1.00 83.81 466 LYS A CA 1
ATOM 3628 C C . LYS A 1 466 ? -37.408 -5.316 21.787 1.00 83.81 466 LYS A C 1
ATOM 3630 O O . LYS A 1 466 ? -37.547 -5.803 20.675 1.00 83.81 466 LYS A O 1
ATOM 3635 N N . LEU A 1 467 ? -36.880 -4.106 21.969 1.00 84.56 467 LEU A N 1
ATOM 3636 C CA . LEU A 1 467 ? -36.295 -3.343 20.864 1.00 84.56 467 LEU A CA 1
ATOM 3637 C C . LEU A 1 467 ? -34.950 -3.948 20.462 1.00 84.56 467 LEU A C 1
ATOM 3639 O O . LEU A 1 467 ? -34.652 -4.047 19.280 1.00 84.56 467 LEU A O 1
ATOM 3643 N N . ALA A 1 468 ? -34.184 -4.431 21.442 1.00 85.88 468 ALA A N 1
ATOM 3644 C CA . ALA A 1 468 ? -32.927 -5.122 21.195 1.00 85.88 468 ALA A CA 1
ATOM 3645 C C . ALA A 1 468 ? -33.103 -6.396 20.341 1.00 85.88 468 ALA A C 1
ATOM 3647 O O . ALA A 1 468 ? -32.289 -6.633 19.454 1.00 85.88 468 ALA A O 1
ATOM 3648 N N . THR A 1 469 ? -34.179 -7.172 20.539 1.00 83.94 469 THR A N 1
ATOM 3649 C CA . THR A 1 469 ? -34.485 -8.331 19.675 1.00 83.94 469 THR A CA 1
ATOM 3650 C C . THR A 1 469 ? -34.856 -7.927 18.253 1.00 83.94 469 THR A C 1
ATOM 3652 O O . THR A 1 469 ? -34.392 -8.553 17.315 1.00 83.94 469 THR A O 1
ATOM 3655 N N . VAL A 1 470 ? -35.604 -6.834 18.067 1.00 86.62 470 VAL A N 1
ATOM 3656 C CA . VAL A 1 470 ? -35.932 -6.340 16.714 1.00 86.62 470 VAL A CA 1
ATOM 3657 C C . VAL A 1 470 ? -34.670 -5.931 15.947 1.00 86.62 470 VAL A C 1
ATOM 3659 O O . VAL A 1 470 ? -34.572 -6.159 14.747 1.00 86.62 470 VAL A O 1
ATOM 3662 N N . VAL A 1 471 ? -33.685 -5.351 16.637 1.00 85.50 471 VAL A N 1
ATOM 3663 C CA . VAL A 1 471 ? -32.394 -4.975 16.033 1.00 85.50 471 VAL A CA 1
ATOM 3664 C C . VAL A 1 471 ? -31.538 -6.201 15.702 1.00 85.50 471 VAL A C 1
ATOM 3666 O O . VAL A 1 471 ? -30.793 -6.177 14.724 1.00 85.50 471 VAL A O 1
ATOM 3669 N N . LEU A 1 472 ? -31.640 -7.273 16.496 1.00 84.12 472 LEU A N 1
ATOM 3670 C CA . LEU A 1 472 ? -31.003 -8.554 16.184 1.00 84.12 472 LEU A CA 1
ATOM 3671 C C . LEU A 1 472 ? -31.573 -9.140 14.882 1.00 84.12 472 LEU A C 1
ATOM 3673 O O . LEU A 1 472 ? -30.800 -9.578 14.035 1.00 84.12 472 LEU A O 1
ATOM 3677 N N . ASP A 1 473 ? -32.893 -9.067 14.699 1.00 82.94 473 ASP A N 1
ATOM 3678 C CA . ASP A 1 473 ? -33.591 -9.572 13.508 1.00 82.94 473 ASP A CA 1
ATOM 3679 C C . ASP A 1 473 ? -33.253 -8.783 12.237 1.00 82.94 473 ASP A C 1
ATOM 3681 O O . ASP A 1 473 ? -33.264 -9.333 11.138 1.00 82.94 473 ASP A O 1
ATOM 3685 N N . SER A 1 474 ? -32.958 -7.487 12.372 1.00 84.00 474 SER A N 1
ATOM 3686 C CA . SER A 1 474 ? -32.600 -6.618 11.247 1.00 84.00 474 SER A CA 1
ATOM 3687 C C . SER A 1 474 ? -31.105 -6.624 10.908 1.00 84.00 474 SER A C 1
ATOM 3689 O O . SER A 1 474 ? -30.684 -5.872 10.029 1.00 84.00 474 SER A O 1
ATOM 3691 N N . SER A 1 475 ? -30.291 -7.413 11.618 1.00 83.06 475 SER A N 1
ATOM 3692 C CA . SER A 1 475 ? -28.839 -7.465 11.432 1.00 83.06 475 SER A CA 1
ATOM 3693 C C . SER A 1 475 ? -28.463 -8.055 10.060 1.00 83.06 475 SER A C 1
ATOM 3695 O O . SER A 1 475 ? -29.137 -8.965 9.580 1.00 83.06 475 SER A O 1
ATOM 3697 N N . PRO A 1 476 ? -27.368 -7.599 9.413 1.00 82.44 476 PRO A N 1
ATOM 3698 C CA . PRO A 1 476 ? -26.929 -8.139 8.120 1.00 82.44 476 PRO A CA 1
ATOM 3699 C C . PRO A 1 476 ? -26.361 -9.568 8.201 1.00 82.44 476 PRO A C 1
ATOM 3701 O O . PRO A 1 476 ? -26.058 -10.165 7.171 1.00 82.44 476 PRO A O 1
ATOM 3704 N N . VAL A 1 477 ? -26.202 -10.112 9.410 1.00 84.44 477 VAL A N 1
ATOM 3705 C CA . VAL A 1 477 ? -25.762 -11.486 9.674 1.00 84.44 477 VAL A CA 1
ATOM 3706 C C . VAL A 1 477 ? -26.839 -12.233 10.449 1.00 84.44 477 VAL A C 1
ATOM 3708 O O . VAL A 1 477 ? -27.616 -11.624 11.183 1.00 84.44 477 VAL A O 1
ATOM 3711 N N . THR A 1 478 ? -26.861 -13.560 10.326 1.00 80.75 478 THR A N 1
ATOM 3712 C CA . THR A 1 478 ? -27.772 -14.405 11.112 1.00 80.75 478 THR A CA 1
ATOM 3713 C C . THR A 1 478 ? -27.586 -14.145 12.613 1.00 80.75 478 THR A C 1
ATOM 3715 O O . THR A 1 478 ? -26.434 -13.984 13.039 1.00 80.75 478 THR A O 1
ATOM 3718 N N . PRO A 1 479 ? -28.655 -14.163 13.426 1.00 77.50 479 PRO A N 1
ATOM 3719 C CA . PRO A 1 479 ? -28.599 -14.091 14.882 1.00 77.50 479 PRO A CA 1
ATOM 3720 C C . PRO A 1 479 ? -27.454 -14.889 15.518 1.00 77.50 479 PRO A C 1
ATOM 3722 O O . PRO A 1 479 ? -26.751 -14.342 16.368 1.00 77.50 479 PRO A O 1
ATOM 3725 N N . MET A 1 480 ? -27.192 -16.125 15.068 1.00 75.44 480 MET A N 1
ATOM 3726 C CA . MET A 1 480 ? -26.090 -16.951 15.591 1.00 75.44 480 MET A CA 1
ATOM 3727 C C . MET A 1 480 ? -24.688 -16.356 15.347 1.00 75.44 480 MET A C 1
ATOM 3729 O O . MET A 1 480 ? -23.797 -16.481 16.187 1.00 75.44 480 MET A O 1
ATOM 3733 N N . GLN A 1 481 ? -24.486 -15.695 14.208 1.00 79.31 481 GLN A N 1
ATOM 3734 C CA . GLN A 1 481 ? -23.219 -15.061 13.821 1.00 79.31 481 GLN A CA 1
ATOM 3735 C C . GLN A 1 481 ? -23.081 -13.630 14.364 1.00 79.31 481 GLN A C 1
ATOM 3737 O O . GLN A 1 481 ? -22.003 -13.043 14.279 1.00 79.31 481 GLN A O 1
ATOM 3742 N N . SER A 1 482 ? -24.149 -13.056 14.933 1.00 80.75 482 SER A N 1
ATOM 3743 C CA . SER A 1 482 ? -24.142 -11.692 15.459 1.00 80.75 482 SER A CA 1
ATOM 3744 C C . SER A 1 482 ? -23.347 -11.599 16.771 1.00 80.75 482 SER A C 1
ATOM 3746 O O . SER A 1 482 ? -23.749 -12.187 17.782 1.00 80.75 482 SER A O 1
ATOM 3748 N N . PRO A 1 483 ? -22.274 -10.783 16.841 1.00 79.00 483 PRO A N 1
ATOM 3749 C CA . PRO A 1 483 ? -21.490 -10.593 18.065 1.00 79.00 483 PRO A CA 1
ATOM 3750 C C . PRO A 1 483 ? -22.321 -10.096 19.255 1.00 79.00 483 PRO A C 1
ATOM 3752 O O . PRO A 1 483 ? -21.971 -10.312 20.417 1.00 79.00 483 PRO A O 1
ATOM 3755 N N . GLY A 1 484 ? -23.437 -9.413 18.992 1.00 78.88 484 GLY A N 1
ATOM 3756 C CA . GLY A 1 484 ? -24.264 -8.836 20.041 1.00 78.88 484 GLY A CA 1
ATOM 3757 C C . GLY A 1 484 ? -25.338 -9.747 20.631 1.00 78.88 484 GLY A C 1
ATOM 3758 O O . GLY A 1 484 ? -25.871 -9.399 21.684 1.00 78.88 484 GLY A O 1
ATOM 3759 N N . LEU A 1 485 ? -25.573 -10.937 20.065 1.00 83.69 485 LEU A N 1
ATOM 3760 C CA . LEU A 1 485 ? -26.437 -11.960 20.666 1.00 83.69 485 LEU A CA 1
ATOM 3761 C C . LEU A 1 485 ? -25.996 -12.287 22.103 1.00 83.69 485 LEU A C 1
ATOM 3763 O O . LEU A 1 485 ? -26.804 -12.314 23.035 1.00 83.69 485 LEU A O 1
ATOM 3767 N N . ARG A 1 486 ? -24.685 -12.474 22.305 1.00 83.75 486 ARG A N 1
ATOM 3768 C CA . ARG A 1 486 ? -24.110 -12.769 23.625 1.00 83.75 486 ARG A CA 1
ATOM 3769 C C . ARG A 1 486 ? -24.341 -11.630 24.614 1.00 83.75 486 ARG A C 1
ATOM 3771 O O . ARG A 1 486 ? -24.683 -11.887 25.770 1.00 83.75 486 ARG A O 1
ATOM 3778 N N . SER A 1 487 ? -24.167 -10.386 24.160 1.00 85.50 487 SER A N 1
ATOM 3779 C CA . SER A 1 487 ? -24.429 -9.218 25.000 1.00 85.50 487 SER A CA 1
ATOM 3780 C C . SER A 1 487 ? -25.909 -9.143 25.379 1.00 85.50 487 SER A C 1
ATOM 3782 O O . SER A 1 487 ? -26.246 -8.989 26.552 1.00 85.50 487 SER A O 1
ATOM 3784 N N . LEU A 1 488 ? -26.817 -9.344 24.423 1.00 85.56 488 LEU A N 1
ATOM 3785 C CA . LEU A 1 488 ? -28.254 -9.306 24.674 1.00 85.56 488 LEU A CA 1
ATOM 3786 C C . LEU A 1 488 ? -28.712 -10.381 25.674 1.00 85.56 488 LEU A C 1
ATOM 3788 O O . LEU A 1 488 ? -29.483 -10.079 26.586 1.00 85.56 488 LEU A O 1
ATOM 3792 N N . LEU A 1 489 ? -28.207 -11.613 25.568 1.00 85.00 489 LEU A N 1
ATOM 3793 C CA . LEU A 1 489 ? -28.497 -12.679 26.537 1.00 85.00 489 LEU A CA 1
ATOM 3794 C C . LEU A 1 489 ? -27.996 -12.328 27.948 1.00 85.00 489 LEU A C 1
ATOM 3796 O O . LEU A 1 489 ? -28.700 -12.570 28.933 1.00 85.00 489 LEU A O 1
ATOM 3800 N N . SER A 1 490 ? -26.816 -11.707 28.050 1.00 86.69 490 SER A N 1
ATOM 3801 C CA . SER A 1 490 ? -26.286 -11.193 29.320 1.00 86.69 490 SER A CA 1
ATOM 3802 C C . SER A 1 490 ? -27.223 -10.147 29.938 1.00 86.69 490 SER A C 1
ATOM 3804 O O . SER A 1 490 ? -27.575 -10.245 31.115 1.00 86.69 490 SER A O 1
ATOM 3806 N N . HIS A 1 491 ? -27.719 -9.202 29.134 1.00 87.94 491 HIS A N 1
ATOM 3807 C CA . HIS A 1 491 ? -28.683 -8.194 29.581 1.00 87.94 491 HIS A CA 1
ATOM 3808 C C . HIS A 1 491 ? -30.043 -8.799 29.962 1.00 87.94 491 HIS A C 1
ATOM 3810 O O . HIS A 1 491 ? -30.625 -8.405 30.973 1.00 87.94 491 HIS A O 1
ATOM 3816 N N . CYS A 1 492 ? -30.537 -9.806 29.233 1.00 86.81 492 CYS A N 1
ATOM 3817 C CA . CYS A 1 492 ? -31.763 -10.526 29.602 1.00 86.81 492 CYS A CA 1
ATOM 3818 C C . CYS A 1 492 ? -31.637 -11.184 30.982 1.00 86.81 492 CYS A C 1
ATOM 3820 O O . CYS A 1 492 ? -32.564 -11.103 31.790 1.00 86.81 492 CYS A O 1
ATOM 3822 N N . LYS A 1 493 ? -30.471 -11.777 31.276 1.00 86.56 493 LYS A N 1
ATOM 3823 C CA . LYS A 1 493 ? -30.154 -12.324 32.599 1.00 86.56 493 LYS A CA 1
ATOM 3824 C C . LYS A 1 493 ? -30.093 -11.223 33.661 1.00 86.56 493 LYS A C 1
ATOM 3826 O O . LYS A 1 493 ? -30.707 -11.377 34.713 1.00 86.56 493 LYS A O 1
ATOM 3831 N N . ALA A 1 494 ? -29.400 -10.117 33.384 1.00 87.56 494 ALA A N 1
ATOM 3832 C CA . ALA A 1 494 ? -29.270 -8.991 34.312 1.00 87.56 494 ALA A CA 1
ATOM 3833 C C . ALA A 1 494 ? -30.629 -8.366 34.682 1.00 87.56 494 ALA A C 1
ATOM 3835 O O . ALA A 1 494 ? -30.860 -8.026 35.839 1.00 87.56 494 ALA A O 1
ATOM 3836 N N . HIS A 1 495 ? -31.557 -8.285 33.726 1.00 87.44 495 HIS A N 1
ATOM 3837 C CA . HIS A 1 495 ? -32.909 -7.755 33.926 1.00 87.44 495 HIS A CA 1
ATOM 3838 C C . HIS A 1 495 ? -33.958 -8.818 34.305 1.00 87.44 495 HIS A C 1
ATOM 3840 O O . HIS A 1 495 ? -35.144 -8.498 34.365 1.00 87.44 495 HIS A O 1
ATOM 3846 N N . CYS A 1 496 ? -33.555 -10.071 34.558 1.00 84.94 496 CYS A N 1
ATOM 3847 C CA . CYS A 1 496 ? -34.451 -11.189 34.894 1.00 84.94 496 CYS A CA 1
ATOM 3848 C C . CYS A 1 496 ? -35.600 -11.411 33.882 1.00 84.94 496 CYS A C 1
ATOM 3850 O O . CYS A 1 496 ? -36.687 -11.860 34.250 1.00 84.94 496 CYS A O 1
ATOM 3852 N N . ASN A 1 497 ? -35.379 -11.108 32.599 1.00 83.50 497 ASN A N 1
ATOM 3853 C CA . ASN A 1 497 ? -36.400 -11.220 31.559 1.00 83.50 497 ASN A CA 1
ATOM 3854 C C . ASN A 1 497 ? -36.287 -12.554 30.809 1.00 83.50 497 ASN A C 1
ATOM 3856 O O . ASN A 1 497 ? -35.685 -12.652 29.736 1.00 83.50 497 ASN A O 1
ATOM 3860 N N . VAL A 1 498 ? -36.894 -13.584 31.399 1.00 80.19 498 VAL A N 1
ATOM 3861 C CA . VAL A 1 498 ? -36.886 -14.957 30.869 1.00 80.19 498 VAL A CA 1
ATOM 3862 C C . VAL A 1 498 ? -37.625 -15.050 29.530 1.00 80.19 498 VAL A C 1
ATOM 3864 O O . VAL A 1 498 ? -37.154 -15.730 28.623 1.00 80.19 498 VAL A O 1
ATOM 3867 N N . GLY A 1 499 ? -38.715 -14.295 29.355 1.00 81.00 499 GLY A N 1
ATOM 3868 C CA . GLY A 1 499 ? -39.541 -14.342 28.144 1.00 81.00 499 GLY A CA 1
ATOM 3869 C C . GLY A 1 499 ? -38.789 -13.923 26.880 1.00 81.00 499 GLY A C 1
ATOM 3870 O O . GLY A 1 499 ? -38.877 -14.600 25.859 1.00 81.00 499 GLY A O 1
ATOM 3871 N N . THR A 1 500 ? -37.997 -12.848 26.950 1.00 80.12 500 THR A N 1
ATOM 3872 C CA . THR A 1 500 ? -37.151 -12.446 25.816 1.00 80.12 500 THR A CA 1
ATOM 3873 C C . THR A 1 500 ? -36.016 -13.446 25.580 1.00 80.12 500 THR A C 1
ATOM 3875 O O . THR A 1 500 ? -35.717 -13.752 24.429 1.00 80.12 500 THR A O 1
ATOM 3878 N N . SER A 1 501 ? -35.421 -14.015 26.639 1.00 80.19 501 SER A N 1
ATOM 3879 C CA . SER A 1 501 ? -34.375 -15.036 26.469 1.00 80.19 501 SER A CA 1
ATOM 3880 C C . SER A 1 501 ? -34.890 -16.309 25.790 1.00 80.19 501 SER A C 1
ATOM 3882 O O . SER A 1 501 ? -34.219 -16.835 24.910 1.00 80.19 501 SER A O 1
ATOM 3884 N N . GLU A 1 502 ? -36.099 -16.771 26.125 1.00 80.44 502 GLU A N 1
ATOM 3885 C CA . GLU A 1 502 ? -36.714 -17.947 25.499 1.00 80.44 502 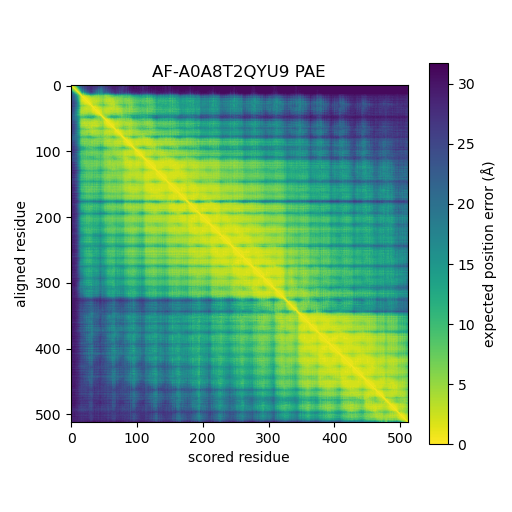GLU A CA 1
ATOM 3886 C C . GLU A 1 502 ? -37.016 -17.718 24.015 1.00 80.44 502 GLU A C 1
ATOM 3888 O O . GLU A 1 502 ? -36.888 -18.639 23.209 1.00 80.44 502 GLU A O 1
ATOM 3893 N N . LEU A 1 503 ? -37.409 -16.495 23.647 1.00 80.62 503 LEU A N 1
ATOM 3894 C CA . LEU A 1 503 ? -37.682 -16.123 22.261 1.00 80.62 503 LEU A CA 1
ATOM 3895 C C . LEU A 1 503 ? -36.402 -16.145 21.417 1.00 80.62 503 LEU A C 1
ATOM 3897 O O . LEU A 1 503 ? -36.393 -16.754 20.351 1.00 80.62 503 LEU A O 1
ATOM 3901 N N . ILE A 1 504 ? -35.310 -15.587 21.948 1.00 80.56 504 ILE A N 1
ATOM 3902 C CA . ILE A 1 504 ? -33.985 -15.633 21.317 1.00 80.56 504 ILE A CA 1
ATOM 3903 C C . ILE A 1 504 ? -33.499 -17.084 21.171 1.00 80.56 504 ILE A C 1
ATOM 3905 O O . ILE A 1 504 ? -33.026 -17.469 20.106 1.00 80.56 504 ILE A O 1
ATOM 3909 N N . PHE A 1 505 ? -33.651 -17.920 22.208 1.00 80.25 505 PHE A N 1
ATOM 3910 C CA . PHE A 1 505 ? -33.256 -19.334 22.144 1.00 80.25 505 PHE A CA 1
ATOM 3911 C C . PHE A 1 505 ? -34.022 -20.114 21.074 1.00 80.25 505 PHE A C 1
ATOM 3913 O O . PHE A 1 505 ? -33.418 -20.899 20.349 1.00 80.25 505 PHE A O 1
ATOM 3920 N N . LYS A 1 506 ? -35.337 -19.893 20.948 1.00 79.00 506 LYS A N 1
ATOM 3921 C CA . LYS A 1 506 ? -36.139 -20.526 19.890 1.00 79.00 506 LYS A CA 1
ATOM 3922 C C . LYS A 1 506 ? -35.692 -20.099 18.499 1.00 79.00 506 LYS A C 1
ATOM 3924 O O . LYS A 1 506 ? -35.737 -20.913 17.591 1.00 79.00 506 LYS A O 1
ATOM 3929 N N . GLN A 1 507 ? -35.278 -18.849 18.340 1.00 73.75 507 GLN A N 1
ATOM 3930 C CA . GLN A 1 507 ? -34.836 -18.315 17.061 1.00 73.75 507 GLN A CA 1
ATOM 3931 C C . GLN A 1 507 ? -33.485 -18.892 16.632 1.00 73.75 507 GLN A C 1
ATOM 3933 O O . GLN A 1 507 ? -33.365 -19.366 15.511 1.00 73.75 507 GLN A O 1
ATOM 3938 N N . VAL A 1 508 ? -32.512 -18.956 17.545 1.00 76.50 508 VAL A N 1
ATOM 3939 C CA . VAL A 1 508 ? -31.207 -19.585 17.274 1.00 76.50 508 VAL A CA 1
ATOM 3940 C C . VAL A 1 508 ? -31.361 -21.088 17.005 1.00 76.50 508 VAL A C 1
ATOM 3942 O O . VAL A 1 508 ? -30.718 -21.617 16.110 1.00 76.50 508 VAL A O 1
ATOM 3945 N N . ALA A 1 509 ? -32.257 -21.774 17.721 1.00 73.12 509 ALA A N 1
ATOM 3946 C CA . ALA A 1 509 ? -32.522 -23.201 17.515 1.00 73.12 509 ALA A CA 1
ATOM 3947 C C . ALA A 1 509 ? -33.238 -23.532 16.188 1.00 73.12 509 ALA A C 1
ATOM 3949 O O . ALA A 1 509 ? -33.331 -24.701 15.833 1.00 73.12 509 ALA A O 1
ATOM 3950 N N . LEU A 1 510 ? -33.784 -22.537 15.480 1.00 68.94 510 LEU A N 1
ATOM 3951 C CA . LEU A 1 510 ? -34.361 -22.704 14.138 1.00 68.94 510 LEU A CA 1
ATOM 3952 C C . LEU A 1 510 ? -33.317 -22.514 13.021 1.00 68.94 510 LEU A C 1
ATOM 3954 O O . LEU A 1 510 ? -33.644 -22.731 11.855 1.00 68.94 510 LEU A O 1
ATOM 3958 N N . GLU A 1 511 ? -32.102 -22.076 13.367 1.00 62.75 511 GLU A N 1
ATOM 3959 C CA . GLU A 1 511 ? -30.989 -21.818 12.441 1.00 62.75 511 GLU A CA 1
ATOM 3960 C C . GLU A 1 511 ? -29.947 -22.959 12.410 1.00 62.75 511 GLU A C 1
ATOM 3962 O O . GLU A 1 511 ? -29.068 -22.935 11.546 1.00 62.75 511 GLU A O 1
ATOM 3967 N N . GLU A 1 512 ? -30.058 -23.949 13.314 1.00 49.53 512 GLU A N 1
ATOM 3968 C CA . GLU A 1 512 ? -29.391 -25.271 13.246 1.00 49.53 512 GLU A CA 1
ATOM 3969 C C . GLU A 1 512 ? -30.162 -26.238 12.335 1.00 49.53 512 GLU A C 1
ATOM 3971 O O . GLU A 1 512 ? -29.493 -26.981 11.574 1.00 49.53 512 GLU A O 1
#

Organism: Ceratopteris richardii (NCBI:txid49495)